Protein AF-A0A1I6J5S8-F1 (afdb_monomer_lite)

Radius of gyration: 32.98 Å; chains: 1; bounding box: 88×48×92 Å

Foldseek 3Di:
DDPQQPQDDDDPPDPVRVVSVVVSVLSCQQRPEAEEAPVCQVVDQQCANGWYAHPVPRWIFHRNRHDTHTDDDDPPPDDDAAEDCDDDPDADAAHWHARPVQRFIWGQHPNDIDTPDGPPPPWDPFAFPDKDQCQDPQPQLADDLVPHDPVSSLVSVVVVQWDSPWDPQQSPFWHWDQPPHPDHRIWIKGKAAAPDFGTTKIKHFDFAQKKKKKKKKAWAQQFDQDFPVCPPQQDGWKWAWFFWWDAPPDDIKTWTKIKHQPVNVVDPGPHGGFGWIWIWTFIDAPPPPPDPGTDTGTLCPPNQQRTGTHPAMKMKMWIWGADDAPFQQIKTWMWIGRPPPPDTDTRDIDGRTHRYNDPPTHRGIIIRMMTTDDPGGRNHTTIMIMGIMGMGPDDGD

Sequence (397 aa):
MTSNHEYETPDEGTVDWHLPLNQNFDSIDTDVEVRDVESNLDAYTPSAGAKFLATDTGVRYLGDGQAWVKAPSQPMDRVVAPSRTTDPSDVSEGQMWYREDTDELRAKVGGEIVALASPQPEGSDVEPIWTMDFDDPAPEASKDFSDRNLSKLRSELEERGWDDRVNYHVDHGMYYTDEHVKSGSHAFAFYFMEDERMGCDLRKSVNRDEAWAQYYLKFEENFDCNDQDHADWDTSGGKIPGWMGQEVVSRPWRALGTFHNPGRYGYENSLHPGDPVQLCYYVYHAGQGGDSYGSTDPWDMNGNAGKVETGKWYELTYHAKVNDAGENNGVLEAWVDPLDGSGPTKAYERDNWRLRKSNGGNIGAWRHNSFFGGGWYSPQDQSLFVDNLRLYAENPL

pLDDT: mean 87.9, std 11.88, range [46.34, 98.69]

Structure (mmCIF, N/CA/C/O backbone):
data_AF-A0A1I6J5S8-F1
#
_entry.id   AF-A0A1I6J5S8-F1
#
loop_
_atom_site.group_PDB
_atom_site.id
_atom_site.type_symbol
_atom_site.label_atom_id
_atom_site.label_alt_id
_atom_site.label_comp_id
_atom_site.label_asym_id
_atom_site.label_entity_id
_atom_site.label_seq_id
_atom_site.pdbx_PDB_ins_code
_atom_site.Cartn_x
_atom_site.Cartn_y
_atom_site.Cartn_z
_atom_site.occupancy
_atom_site.B_iso_or_equiv
_atom_site.auth_seq_id
_atom_site.auth_comp_id
_atom_site.auth_asym_id
_atom_site.auth_atom_id
_atom_site.pdbx_PDB_model_num
ATOM 1 N N . MET A 1 1 ? -40.135 4.621 55.238 1.00 56.84 1 MET A N 1
ATOM 2 C CA . MET A 1 1 ? -40.646 4.308 53.890 1.00 56.84 1 MET A CA 1
ATOM 3 C C . MET A 1 1 ? -39.481 3.956 52.991 1.00 56.84 1 MET A C 1
ATOM 5 O O . MET A 1 1 ? -38.425 4.563 53.135 1.00 56.84 1 MET A O 1
ATOM 9 N N . THR A 1 2 ? -39.641 2.967 52.117 1.00 50.81 2 THR A N 1
ATOM 10 C CA . THR A 1 2 ? -38.649 2.691 51.072 1.00 50.81 2 THR A CA 1
ATOM 11 C C . THR A 1 2 ? -38.827 3.718 49.960 1.00 50.81 2 THR A C 1
ATOM 13 O O . THR A 1 2 ? -39.945 3.917 49.497 1.00 50.81 2 THR A O 1
ATOM 16 N N . SER A 1 3 ? -37.745 4.352 49.518 1.00 69.75 3 SER A N 1
ATOM 17 C CA . SER A 1 3 ? -37.732 5.416 48.499 1.00 69.75 3 SER A CA 1
ATOM 18 C C . SER A 1 3 ? -38.273 5.018 47.123 1.00 69.75 3 SER A C 1
ATOM 20 O O . SER A 1 3 ? -38.404 5.874 46.261 1.00 69.75 3 SER A O 1
ATOM 22 N N . ASN A 1 4 ? -38.528 3.731 46.891 1.00 64.19 4 ASN A N 1
ATOM 23 C CA . ASN A 1 4 ? -38.633 3.193 45.539 1.00 64.19 4 ASN A CA 1
ATOM 24 C C . ASN A 1 4 ? -40.066 3.103 44.995 1.00 64.19 4 ASN A C 1
ATOM 26 O O . ASN A 1 4 ? -40.209 3.047 43.780 1.00 64.19 4 ASN A O 1
ATOM 30 N N . HIS A 1 5 ? -41.096 3.066 45.851 1.00 73.69 5 HIS A N 1
ATOM 31 C CA . HIS A 1 5 ? -42.464 2.711 45.422 1.00 73.69 5 HIS A CA 1
ATOM 32 C C . HIS A 1 5 ? -43.587 3.561 46.047 1.00 73.69 5 HIS A C 1
ATOM 34 O O . HIS A 1 5 ? -44.749 3.237 45.875 1.00 73.69 5 HIS A O 1
ATOM 40 N N . GLU A 1 6 ? -43.257 4.626 46.789 1.00 82.31 6 GLU A N 1
ATOM 41 C CA . GLU A 1 6 ? -44.221 5.623 47.317 1.00 82.31 6 GLU A CA 1
ATOM 42 C C . GLU A 1 6 ? -45.491 5.077 48.023 1.00 82.31 6 GLU A C 1
ATOM 44 O O . GLU A 1 6 ? -46.483 5.788 48.138 1.00 82.31 6 GLU A O 1
ATOM 49 N N . TYR A 1 7 ? -45.460 3.848 48.556 1.00 87.31 7 TYR A N 1
ATOM 50 C CA . TYR A 1 7 ? -46.606 3.229 49.235 1.00 87.31 7 TYR A CA 1
ATOM 51 C C . TYR A 1 7 ? -47.113 4.042 50.431 1.00 87.31 7 TYR A C 1
ATOM 53 O O . TYR A 1 7 ? -46.329 4.548 51.238 1.00 87.31 7 TYR A O 1
ATOM 61 N N . GLU A 1 8 ? -48.432 4.097 50.606 1.00 86.81 8 GLU A N 1
ATOM 62 C CA . GLU A 1 8 ? -49.060 4.847 51.689 1.00 86.81 8 GLU A CA 1
ATOM 63 C C . GLU A 1 8 ? -48.881 4.145 53.043 1.00 86.81 8 GLU A C 1
ATOM 65 O O . GLU A 1 8 ? -49.058 2.936 53.177 1.00 86.81 8 GLU A O 1
ATOM 70 N N . THR A 1 9 ? -48.549 4.896 54.092 1.00 88.19 9 THR A N 1
ATOM 71 C CA . THR A 1 9 ? -48.498 4.372 55.466 1.00 88.19 9 THR A CA 1
ATOM 72 C C . THR A 1 9 ? -49.534 5.115 56.306 1.00 88.19 9 THR A C 1
ATOM 74 O O . THR A 1 9 ? -49.360 6.315 56.509 1.00 88.19 9 THR A O 1
ATOM 77 N N . PRO A 1 10 ? -50.603 4.454 56.789 1.00 88.56 10 PRO A N 1
ATOM 78 C CA . PRO A 1 10 ? -51.625 5.120 57.595 1.00 88.56 10 PRO A CA 1
ATOM 79 C C . PRO A 1 10 ? -51.060 5.659 58.911 1.00 88.56 10 PRO A C 1
ATOM 81 O O . PRO A 1 10 ? -50.289 4.968 59.581 1.00 88.56 10 PRO A O 1
ATOM 84 N N . ASP A 1 11 ? -51.506 6.848 59.320 1.00 89.69 11 ASP A N 1
ATOM 85 C CA . ASP A 1 11 ? -51.180 7.405 60.634 1.00 89.69 11 ASP A CA 1
ATOM 86 C C . ASP A 1 11 ? -51.846 6.598 61.760 1.00 89.69 11 ASP A C 1
ATOM 88 O O . ASP A 1 11 ? -52.947 6.048 61.610 1.00 89.69 11 ASP A O 1
ATOM 92 N N . GLU A 1 12 ? -51.194 6.554 62.923 1.00 89.50 12 GLU A N 1
ATOM 93 C CA . GLU A 1 12 ? -51.726 5.891 64.113 1.00 89.50 12 GLU A CA 1
ATOM 94 C C . GLU A 1 12 ? -53.105 6.463 64.495 1.00 89.50 12 GLU A C 1
ATOM 96 O O . GLU A 1 12 ? -53.291 7.672 64.620 1.00 89.50 12 GLU A O 1
ATOM 101 N N . GLY A 1 13 ? -54.090 5.578 64.682 1.00 91.50 13 GLY A N 1
ATOM 102 C CA . GLY A 1 13 ? -55.473 5.955 64.995 1.00 91.50 13 GLY A CA 1
ATOM 103 C C . GLY A 1 13 ? -56.395 6.126 63.780 1.00 91.50 13 GLY A C 1
ATOM 104 O O . GLY A 1 13 ? -57.587 6.372 63.969 1.00 91.50 13 GLY A O 1
ATOM 105 N N . THR A 1 14 ? -55.896 5.947 62.551 1.00 92.38 14 THR A N 1
ATOM 106 C CA . THR A 1 14 ? -56.733 5.929 61.338 1.00 92.38 14 THR A CA 1
ATOM 107 C C . THR A 1 14 ? -57.736 4.772 61.387 1.00 92.38 14 THR A C 1
ATOM 109 O O . THR A 1 14 ? -57.353 3.607 61.480 1.00 92.38 14 THR A O 1
ATOM 112 N N . VAL A 1 15 ? -59.035 5.076 61.313 1.00 92.38 15 VAL A N 1
ATOM 113 C CA . VAL A 1 15 ? -60.114 4.074 61.448 1.00 92.38 15 VAL A CA 1
ATOM 114 C C . VAL A 1 15 ? -60.288 3.255 60.162 1.00 92.38 15 VAL A C 1
ATOM 116 O O . VAL A 1 15 ? -60.491 2.044 60.220 1.00 92.38 15 VAL A O 1
ATOM 119 N N . ASP A 1 16 ? -60.098 3.895 59.005 1.00 92.62 16 ASP A N 1
ATOM 120 C CA . ASP A 1 16 ? -60.206 3.285 57.673 1.00 92.62 16 ASP A CA 1
ATOM 121 C C . ASP A 1 16 ? -58.839 2.887 57.090 1.00 92.62 16 ASP A C 1
ATOM 123 O O . ASP A 1 16 ? -58.621 2.934 55.883 1.00 92.62 16 ASP A O 1
ATOM 127 N N . TRP A 1 17 ? -57.902 2.467 57.947 1.00 90.94 17 TRP A N 1
ATOM 128 C CA . TRP A 1 17 ? -56.525 2.093 57.575 1.00 90.94 17 TRP A CA 1
ATOM 129 C C . TRP A 1 17 ? -56.440 1.018 56.478 1.00 90.94 17 TRP A C 1
ATOM 131 O O . TRP A 1 17 ? -55.423 0.897 55.800 1.00 90.94 17 TRP A O 1
ATOM 141 N N . HIS A 1 18 ? -57.503 0.231 56.306 1.00 89.81 18 HIS A N 1
ATOM 142 C CA . HIS A 1 18 ? -57.583 -0.832 55.313 1.00 89.81 18 HIS A CA 1
ATOM 143 C C . HIS A 1 18 ? -57.650 -0.304 53.872 1.00 89.81 18 HIS A C 1
ATOM 145 O O . HIS A 1 18 ? -57.214 -1.004 52.968 1.00 89.81 18 HIS A O 1
ATOM 151 N N . LEU A 1 19 ? -58.154 0.913 53.635 1.00 90.44 19 LEU A N 1
ATOM 152 C CA . LEU A 1 19 ? -58.249 1.492 52.289 1.00 90.44 19 LEU A CA 1
ATOM 153 C C . LEU A 1 19 ? -56.870 1.751 51.648 1.00 90.44 19 LEU A C 1
ATOM 155 O O . LEU A 1 19 ? -56.597 1.146 50.612 1.00 90.44 19 LEU A O 1
ATOM 159 N N . PRO A 1 20 ? -55.981 2.567 52.248 1.00 89.00 20 PRO A N 1
ATOM 160 C CA . PRO A 1 20 ? -54.638 2.802 51.705 1.00 89.00 20 PRO A CA 1
ATOM 161 C C . PRO A 1 20 ? -53.779 1.531 51.690 1.00 89.00 20 PRO A C 1
ATOM 163 O O . PRO A 1 20 ? -52.954 1.337 50.803 1.00 89.00 20 PRO A O 1
ATOM 166 N N . LEU A 1 21 ? -54.003 0.610 52.634 1.00 89.25 21 LEU A N 1
ATOM 167 C CA . LEU A 1 21 ? -53.287 -0.661 52.647 1.00 89.25 21 LEU A CA 1
ATOM 168 C C . LEU A 1 21 ? -53.696 -1.565 51.473 1.00 89.25 21 LEU A C 1
ATOM 170 O O . LEU A 1 21 ? -52.830 -2.157 50.836 1.00 89.25 21 LEU A O 1
ATOM 174 N N . ASN A 1 22 ? -54.992 -1.649 51.162 1.00 89.75 22 ASN A N 1
ATOM 175 C CA . ASN A 1 22 ? -55.473 -2.398 50.001 1.00 89.75 22 ASN A CA 1
ATOM 176 C C . ASN A 1 22 ? -54.959 -1.786 48.691 1.00 89.75 22 ASN A C 1
ATOM 178 O O . ASN A 1 22 ? -54.526 -2.525 47.817 1.00 89.75 22 ASN A O 1
ATOM 182 N N . GLN A 1 23 ? -54.914 -0.454 48.595 1.00 88.56 23 GLN A N 1
ATOM 183 C CA . GLN A 1 23 ? -54.332 0.233 47.437 1.00 88.56 23 GLN A CA 1
ATOM 184 C C . GLN A 1 23 ? -52.846 -0.091 47.260 1.00 88.56 23 GLN A C 1
ATOM 186 O O . GLN A 1 23 ? -52.411 -0.333 46.141 1.00 88.56 23 GLN A O 1
ATOM 191 N N . ASN A 1 24 ? -52.070 -0.169 48.346 1.00 90.56 24 ASN A N 1
ATOM 192 C CA . ASN A 1 24 ? -50.679 -0.614 48.253 1.00 90.56 24 ASN A CA 1
ATOM 193 C C . ASN A 1 24 ? -50.563 -2.046 47.729 1.00 90.56 24 ASN A C 1
ATOM 195 O O . ASN A 1 24 ? -49.666 -2.318 46.940 1.00 90.56 24 ASN A O 1
ATOM 199 N N . PHE A 1 25 ? -51.432 -2.961 48.170 1.00 88.25 25 PHE A N 1
ATOM 200 C CA . PHE A 1 25 ? -51.415 -4.338 47.671 1.00 88.25 25 PHE A CA 1
ATOM 201 C C . PHE A 1 25 ? -51.734 -4.403 46.175 1.00 88.25 25 PHE A C 1
ATOM 203 O O . PHE A 1 25 ? -51.027 -5.100 45.453 1.00 88.25 25 PHE A O 1
ATOM 210 N N . ASP A 1 26 ? -52.707 -3.619 45.707 1.00 85.69 26 ASP A N 1
ATOM 211 C CA . ASP A 1 26 ? -53.023 -3.514 44.279 1.00 85.69 26 ASP A CA 1
ATOM 212 C C . ASP A 1 26 ? -51.839 -2.938 43.476 1.00 85.69 26 ASP A C 1
ATOM 214 O O . ASP A 1 26 ? -51.522 -3.433 42.396 1.00 85.69 26 ASP A O 1
ATOM 218 N N . SER A 1 27 ? -51.141 -1.927 44.009 1.00 88.81 27 SER A N 1
ATOM 219 C CA . SER A 1 27 ? -49.952 -1.348 43.364 1.00 88.81 27 SER A CA 1
ATOM 220 C C . SER A 1 27 ? -48.756 -2.305 43.355 1.00 88.81 27 SER A C 1
ATOM 222 O O . SER A 1 27 ? -48.010 -2.349 42.378 1.00 88.81 27 SER A O 1
ATOM 224 N N . ILE A 1 28 ? -48.567 -3.112 44.407 1.00 89.69 28 ILE A N 1
ATOM 225 C CA . ILE A 1 28 ? -47.469 -4.091 44.491 1.00 89.69 28 ILE A CA 1
ATOM 226 C C . ILE A 1 28 ? -47.536 -5.099 43.338 1.00 89.69 28 ILE A C 1
ATOM 228 O O . ILE A 1 28 ? -46.490 -5.426 42.775 1.00 89.69 28 ILE A O 1
ATOM 232 N N . ASP A 1 29 ? -48.737 -5.543 42.957 1.00 89.00 29 ASP A N 1
ATOM 233 C CA . ASP A 1 29 ? -48.946 -6.487 41.851 1.00 89.00 29 ASP A CA 1
ATOM 234 C C . ASP A 1 29 ? -48.412 -5.962 40.502 1.00 89.00 29 ASP A C 1
ATOM 236 O O . ASP A 1 29 ? -48.030 -6.753 39.635 1.00 89.00 29 ASP A O 1
ATOM 240 N N . THR A 1 30 ? -48.358 -4.639 40.307 1.00 89.94 30 THR A N 1
ATOM 241 C CA . THR A 1 30 ? -47.850 -4.012 39.072 1.00 89.94 30 THR A CA 1
ATOM 242 C C . THR A 1 30 ? -46.433 -3.459 39.200 1.00 89.94 30 THR A C 1
ATOM 244 O O . THR A 1 30 ? -45.677 -3.436 38.220 1.00 89.94 30 THR A O 1
ATOM 247 N N . ASP A 1 31 ? -46.062 -3.008 40.397 1.00 90.88 31 ASP A N 1
ATOM 248 C CA . ASP A 1 31 ? -44.798 -2.320 40.657 1.00 90.88 31 ASP A CA 1
ATOM 249 C C . ASP A 1 31 ? -43.648 -3.294 40.907 1.00 90.88 31 ASP A C 1
ATOM 251 O O . ASP A 1 31 ? -42.490 -2.989 40.596 1.00 90.88 31 ASP A O 1
ATOM 255 N N . VAL A 1 32 ? -43.957 -4.476 41.444 1.00 91.75 32 VAL A N 1
ATOM 256 C CA . VAL A 1 32 ? -42.971 -5.507 41.756 1.00 91.75 32 VAL A CA 1
ATOM 257 C C . VAL A 1 32 ? -43.038 -6.609 40.707 1.00 91.75 32 VAL A C 1
ATOM 259 O O . VAL A 1 32 ? -43.986 -7.380 40.625 1.00 91.75 32 VAL A O 1
ATOM 262 N N . GLU A 1 33 ? -41.984 -6.698 39.899 1.00 94.62 33 GLU A N 1
ATOM 263 C CA . GLU A 1 33 ? -41.835 -7.764 38.911 1.00 94.62 33 GLU A CA 1
ATOM 264 C C . GLU A 1 33 ? -41.642 -9.125 39.596 1.00 94.62 33 GLU A C 1
ATOM 266 O O . GLU A 1 33 ? -40.757 -9.297 40.440 1.00 94.62 33 GLU A O 1
ATOM 271 N N . VAL A 1 34 ? -42.427 -10.115 39.171 1.00 96.44 34 VAL A N 1
ATOM 272 C CA . VAL A 1 34 ? -42.213 -11.517 39.526 1.00 96.44 34 VAL A CA 1
ATOM 273 C C . VAL A 1 34 ? -41.013 -12.048 38.746 1.00 96.44 34 VAL A C 1
ATOM 275 O O . VAL A 1 34 ? -40.932 -11.903 37.526 1.00 96.44 34 VAL A O 1
ATOM 278 N N . ARG A 1 35 ? -40.072 -12.685 39.446 1.00 97.31 35 ARG A N 1
ATOM 279 C CA . ARG A 1 35 ? -38.881 -13.306 38.856 1.00 97.31 35 ARG A CA 1
ATOM 280 C C . ARG A 1 35 ? -38.806 -14.762 39.274 1.00 97.31 35 ARG A C 1
ATOM 282 O O . ARG A 1 35 ? -38.568 -15.041 40.446 1.00 97.31 35 ARG A O 1
ATOM 289 N N . ASP A 1 36 ? -38.995 -15.663 38.322 1.00 97.88 36 ASP A N 1
ATOM 290 C CA . ASP A 1 36 ? -38.901 -17.110 38.532 1.00 97.88 36 ASP A CA 1
ATOM 291 C C . ASP A 1 36 ? -38.524 -17.807 37.210 1.00 97.88 36 ASP A C 1
ATOM 293 O O . ASP A 1 36 ? -38.224 -17.139 36.219 1.00 97.88 36 ASP A O 1
ATOM 297 N N . VAL A 1 37 ? -38.472 -19.135 37.178 1.00 94.81 37 VAL A N 1
ATOM 298 C CA . VAL A 1 37 ? -38.323 -19.930 35.948 1.00 94.81 37 VAL A CA 1
ATOM 299 C C . VAL A 1 37 ? -39.632 -19.977 35.155 1.00 94.81 37 VAL A C 1
ATOM 301 O O . VAL A 1 37 ? -40.719 -19.966 35.735 1.00 94.81 37 VAL A O 1
ATOM 304 N N . GLU A 1 38 ? -39.554 -20.061 33.825 1.00 96.44 38 GLU A N 1
ATOM 305 C CA . GLU A 1 38 ? -40.734 -19.983 32.945 1.00 96.44 38 GLU A CA 1
ATOM 306 C C . GLU A 1 38 ? -41.786 -21.071 33.224 1.00 96.44 38 GLU A C 1
ATOM 308 O O . GLU A 1 38 ? -42.985 -20.832 33.095 1.00 96.44 38 GLU A O 1
ATOM 313 N N . SER A 1 39 ? -41.365 -22.257 33.672 1.00 97.19 39 SER A N 1
ATOM 314 C CA . SER A 1 39 ? -42.273 -23.363 34.006 1.00 97.19 39 SER A CA 1
ATOM 315 C C . SER A 1 39 ? -43.198 -23.083 35.197 1.00 97.19 39 SER A C 1
ATOM 317 O O . SER A 1 39 ? -44.200 -23.782 35.352 1.00 97.19 39 SER A O 1
ATOM 319 N N . ASN A 1 40 ? -42.897 -22.067 36.012 1.00 98.00 40 ASN A N 1
ATOM 320 C CA . ASN A 1 40 ? -43.716 -21.650 37.149 1.00 98.00 40 ASN A CA 1
ATOM 321 C C . ASN A 1 40 ? -44.694 -20.517 36.805 1.00 98.00 40 ASN A C 1
ATOM 323 O O . ASN A 1 40 ? -45.389 -20.042 37.699 1.00 98.00 40 ASN A O 1
ATOM 327 N N . LEU A 1 41 ? -44.785 -20.079 35.544 1.00 96.88 41 LEU A N 1
ATOM 328 C CA . LEU A 1 41 ? -45.637 -18.954 35.137 1.00 96.88 41 LEU A CA 1
ATOM 329 C C . LEU A 1 41 ? -47.097 -19.105 35.615 1.00 96.88 41 LEU A C 1
ATOM 331 O O . LEU A 1 41 ? -47.680 -18.162 36.148 1.00 96.88 41 LEU A O 1
ATOM 335 N N . ASP A 1 42 ? -47.652 -20.317 35.521 1.00 96.62 42 ASP A N 1
ATOM 336 C CA . ASP A 1 42 ? -49.030 -20.630 35.930 1.00 96.62 42 ASP A CA 1
ATOM 337 C C . ASP A 1 42 ? -49.241 -20.650 37.460 1.00 96.62 42 ASP A C 1
ATOM 339 O O . ASP A 1 42 ? -50.375 -20.767 37.929 1.00 96.62 42 ASP A O 1
ATOM 343 N N . ALA A 1 43 ? -48.174 -20.532 38.260 1.00 97.31 43 ALA A N 1
ATOM 344 C CA . ALA A 1 43 ? -48.268 -20.391 39.714 1.00 97.31 43 ALA A CA 1
ATOM 345 C C . ALA A 1 43 ? -48.635 -18.960 40.152 1.00 97.31 43 ALA A C 1
ATOM 347 O O . ALA A 1 43 ? -48.942 -18.743 41.327 1.00 97.31 43 ALA A O 1
ATOM 348 N N . TYR A 1 44 ? -48.616 -17.998 39.225 1.00 96.31 44 TYR A N 1
ATOM 349 C CA . TYR A 1 44 ? -48.868 -16.585 39.488 1.00 96.31 44 TYR A CA 1
ATOM 350 C C . TYR A 1 44 ? -50.116 -16.100 38.751 1.00 96.31 44 TYR A C 1
ATOM 352 O O . TYR A 1 44 ? -50.280 -16.328 37.552 1.00 96.31 44 TYR A O 1
ATOM 360 N N . THR A 1 45 ? -50.989 -15.385 39.461 1.00 95.19 45 THR A N 1
ATOM 361 C CA . THR A 1 45 ? -52.180 -14.765 38.869 1.00 95.19 45 THR A CA 1
ATOM 362 C C . THR A 1 45 ? -51.769 -13.594 37.961 1.00 95.19 45 THR A C 1
ATOM 364 O O . THR A 1 45 ? -51.051 -12.709 38.424 1.00 95.19 45 THR A O 1
ATOM 367 N N . PRO A 1 46 ? -52.225 -13.529 36.696 1.00 96.12 46 PRO A N 1
ATOM 368 C CA . PRO A 1 46 ? -51.862 -12.462 35.764 1.00 96.12 46 PRO A CA 1
ATOM 369 C C . PRO A 1 46 ? -52.692 -11.189 35.998 1.00 96.12 46 PRO A C 1
ATOM 371 O O . PRO A 1 46 ? -53.546 -10.845 35.179 1.00 96.12 46 PRO A O 1
ATOM 374 N N . SER A 1 47 ? -52.463 -10.483 37.108 1.00 94.50 47 SER A N 1
ATOM 375 C CA . SER A 1 47 ? -53.090 -9.176 37.369 1.00 94.50 47 SER A CA 1
ATOM 376 C C . SER A 1 47 ? -52.802 -8.198 36.217 1.00 94.50 47 SER A C 1
ATOM 378 O O . SER A 1 47 ? -51.728 -8.224 35.612 1.00 94.50 47 SER A O 1
ATOM 380 N N . ALA A 1 48 ? -53.765 -7.340 35.870 1.00 94.62 48 ALA A N 1
ATOM 381 C CA . ALA A 1 48 ? -53.603 -6.406 34.757 1.00 94.62 48 ALA A CA 1
ATOM 382 C C . ALA A 1 48 ? -52.445 -5.430 35.033 1.00 94.62 48 ALA A C 1
ATOM 384 O O . ALA A 1 48 ? -52.478 -4.684 36.005 1.00 94.62 48 ALA A O 1
ATOM 385 N N . GLY A 1 49 ? -51.428 -5.432 34.169 1.00 91.62 49 GLY A N 1
ATOM 386 C CA . GLY A 1 49 ? -50.209 -4.634 34.331 1.00 91.62 49 GLY A CA 1
ATOM 387 C C . GLY A 1 49 ? -49.084 -5.321 35.113 1.00 91.62 49 GLY A C 1
ATOM 388 O O . GLY A 1 49 ? -47.982 -4.771 35.163 1.00 91.62 49 GLY A O 1
ATOM 389 N N . ALA A 1 50 ? -49.316 -6.517 35.665 1.00 95.50 50 ALA A N 1
ATOM 390 C CA . ALA A 1 50 ? -48.280 -7.300 36.330 1.00 95.50 50 ALA A CA 1
ATOM 391 C C . ALA A 1 50 ? -47.177 -7.713 35.350 1.00 95.50 50 ALA A C 1
ATOM 393 O O . ALA A 1 50 ? -47.418 -7.912 34.154 1.00 95.50 50 ALA A O 1
ATOM 394 N N . LYS A 1 51 ? -45.955 -7.865 35.864 1.00 96.19 51 LYS A N 1
ATOM 395 C CA . LYS A 1 51 ? -44.775 -8.238 35.076 1.00 96.19 51 LYS A CA 1
ATOM 396 C C . LYS A 1 51 ? -44.192 -9.538 35.598 1.00 96.19 51 LYS A C 1
ATOM 398 O O . LYS A 1 51 ? -43.998 -9.684 36.802 1.00 96.19 51 LYS A O 1
ATOM 403 N N . PHE A 1 52 ? -43.856 -10.434 34.680 1.00 96.81 52 PHE A N 1
ATOM 404 C CA . PHE A 1 52 ? -43.106 -11.647 34.979 1.00 96.81 52 PHE A CA 1
ATOM 405 C C . PHE A 1 52 ? -41.878 -11.727 34.073 1.00 96.81 52 PHE A C 1
ATOM 407 O O . PHE A 1 52 ? -41.992 -11.617 32.848 1.00 96.81 52 PHE A O 1
ATOM 414 N N . LEU A 1 53 ? -40.707 -11.932 34.670 1.00 95.19 53 LEU A N 1
ATOM 415 C CA . LEU A 1 53 ? -39.451 -12.195 33.976 1.00 95.19 53 LEU A CA 1
ATOM 416 C C . LEU A 1 53 ? -39.039 -13.649 34.219 1.00 95.19 53 LEU A C 1
ATOM 418 O O . LEU A 1 53 ? -38.671 -14.012 35.337 1.00 95.19 53 LEU A O 1
ATOM 422 N N . ALA A 1 54 ? -39.048 -14.447 33.150 1.00 94.94 54 ALA A N 1
ATOM 423 C CA . ALA A 1 54 ? -38.473 -15.784 33.151 1.00 94.94 54 ALA A CA 1
ATOM 424 C C . ALA A 1 54 ? -36.944 -15.678 33.252 1.00 94.94 54 ALA A C 1
ATOM 426 O O . ALA A 1 54 ? -36.274 -15.221 32.325 1.00 94.94 54 ALA A O 1
ATOM 427 N N . THR A 1 55 ? -36.386 -16.050 34.400 1.00 88.62 55 THR A N 1
ATOM 428 C CA . THR A 1 55 ? -34.954 -15.889 34.713 1.00 88.62 55 THR A CA 1
ATOM 429 C C . THR A 1 55 ? -34.048 -16.863 33.960 1.00 88.62 55 THR A C 1
ATOM 431 O O . THR A 1 55 ? -32.861 -16.592 33.803 1.00 88.62 55 THR A O 1
ATOM 434 N N . ASP A 1 56 ? -34.605 -17.966 33.467 1.00 85.44 56 ASP A N 1
ATOM 435 C CA . ASP A 1 56 ? -33.932 -18.999 32.682 1.00 85.44 56 ASP A CA 1
ATOM 436 C C . ASP A 1 56 ? -33.927 -18.699 31.176 1.00 85.44 56 ASP A C 1
ATOM 438 O O . ASP A 1 56 ? -32.920 -18.937 30.511 1.00 85.44 56 ASP A O 1
ATOM 442 N N . THR A 1 57 ? -35.020 -18.151 30.633 1.00 85.00 57 THR A N 1
ATOM 443 C CA . THR A 1 57 ? -35.151 -17.890 29.184 1.00 85.00 57 THR A CA 1
ATOM 444 C C . THR A 1 57 ? -35.032 -16.418 28.792 1.00 85.00 57 THR A C 1
ATOM 446 O O . THR A 1 57 ? -34.884 -16.103 27.610 1.00 85.00 57 THR A O 1
ATOM 449 N N . GLY A 1 58 ? -35.108 -15.494 29.753 1.00 86.88 58 GLY A N 1
ATOM 450 C CA . GLY A 1 58 ? -35.135 -14.049 29.510 1.00 86.88 58 GLY A CA 1
ATOM 451 C C . GLY A 1 58 ? -36.448 -13.545 28.898 1.00 86.88 58 GLY A C 1
ATOM 452 O O . GLY A 1 58 ? -36.561 -12.362 28.560 1.00 86.88 58 GLY A O 1
ATOM 453 N N . VAL A 1 59 ? -37.451 -14.416 28.734 1.00 89.31 59 VAL A N 1
ATOM 454 C CA . VAL A 1 59 ? -38.765 -14.036 28.212 1.00 89.31 59 VAL A CA 1
ATOM 455 C C . VAL A 1 59 ? -39.513 -13.203 29.253 1.00 89.31 59 VAL A C 1
ATOM 457 O O . VAL A 1 59 ? -39.521 -13.509 30.442 1.00 89.31 59 VAL A O 1
ATOM 460 N N . ARG A 1 60 ? -40.168 -12.134 28.792 1.00 94.00 60 ARG A N 1
ATOM 461 C CA . ARG A 1 60 ? -41.006 -11.271 29.629 1.00 94.00 60 ARG A CA 1
ATOM 462 C C . ARG A 1 60 ? -42.470 -11.474 29.295 1.00 94.00 60 ARG A C 1
ATOM 464 O O . ARG A 1 60 ? -42.829 -11.583 28.121 1.00 94.00 60 ARG A O 1
ATOM 471 N N . TYR A 1 61 ? -43.299 -11.436 30.322 1.00 95.88 61 TYR A N 1
ATOM 472 C CA . TYR A 1 61 ? -44.744 -11.528 30.222 1.00 95.88 61 TYR A CA 1
ATOM 473 C C . TYR A 1 61 ? -45.398 -10.325 30.902 1.00 95.88 61 TYR A C 1
ATOM 475 O O . TYR A 1 61 ? -44.895 -9.811 31.903 1.00 95.88 61 TYR A O 1
ATOM 483 N N . LEU A 1 62 ? -46.520 -9.885 30.337 1.00 96.38 62 LEU A N 1
ATOM 484 C CA . LEU A 1 62 ? -47.405 -8.876 30.907 1.00 96.38 62 LEU A CA 1
ATOM 485 C C . LEU A 1 62 ? -48.750 -9.526 31.215 1.00 96.38 62 LEU A C 1
ATOM 487 O O . LEU A 1 62 ? -49.335 -10.166 30.341 1.00 96.38 62 LEU A O 1
ATOM 491 N N . GLY A 1 63 ? -49.229 -9.369 32.445 1.00 96.25 63 GLY A N 1
ATOM 492 C CA . GLY A 1 63 ? -50.578 -9.772 32.816 1.00 96.25 63 GLY A CA 1
ATOM 493 C C . GLY A 1 63 ? -51.598 -8.804 32.221 1.00 96.25 63 GLY A C 1
ATOM 494 O O . GLY A 1 63 ? -51.444 -7.586 32.335 1.00 96.25 63 GLY A O 1
ATOM 495 N N . ASP A 1 64 ? -52.641 -9.322 31.579 1.00 95.44 64 ASP A N 1
ATOM 496 C CA . ASP A 1 64 ? -53.759 -8.516 31.063 1.00 95.44 64 ASP A CA 1
ATOM 497 C C . ASP A 1 64 ? -55.015 -8.579 31.957 1.00 95.44 64 ASP A C 1
ATOM 499 O O . ASP A 1 64 ? -56.054 -8.011 31.619 1.00 95.44 64 ASP A O 1
ATOM 503 N N . GLY A 1 65 ? -54.919 -9.244 33.114 1.00 94.88 65 GLY A N 1
ATOM 504 C CA . GLY A 1 65 ? -56.032 -9.536 34.019 1.00 94.88 65 GLY A CA 1
ATOM 505 C C . GLY A 1 65 ? -56.660 -10.917 33.804 1.00 94.88 65 GLY A C 1
ATOM 506 O O . GLY A 1 65 ? -57.442 -11.361 34.645 1.00 94.88 65 GLY A O 1
ATOM 507 N N . GLN A 1 66 ? -56.348 -11.605 32.701 1.00 95.75 66 GLN A N 1
ATOM 508 C CA . GLN A 1 66 ? -56.862 -12.941 32.377 1.00 95.75 66 GLN A CA 1
ATOM 509 C C . GLN A 1 66 ? -55.752 -13.944 32.059 1.00 95.75 66 GLN A C 1
ATOM 511 O O . GLN A 1 66 ? -55.874 -15.117 32.412 1.00 95.75 66 GLN A O 1
ATOM 516 N N . ALA A 1 67 ? -54.682 -13.500 31.404 1.00 96.75 67 ALA A N 1
ATOM 517 C CA . ALA A 1 67 ? -53.580 -14.331 30.955 1.00 96.75 67 ALA A CA 1
ATOM 518 C C . ALA A 1 67 ? -52.236 -13.595 31.036 1.00 96.75 67 ALA A C 1
ATOM 520 O O . ALA A 1 67 ? -52.153 -12.366 30.996 1.00 96.75 67 ALA A O 1
ATOM 521 N N . TRP A 1 68 ? -51.161 -14.380 31.101 1.00 97.50 68 TRP A N 1
ATOM 522 C CA . TRP A 1 68 ? -49.810 -13.896 30.848 1.00 97.50 68 TRP A CA 1
ATOM 523 C C . TRP A 1 68 ? -49.586 -13.792 29.340 1.00 97.50 68 TRP A C 1
ATOM 525 O O . TRP A 1 68 ? -49.510 -14.796 28.631 1.00 97.50 68 TRP A O 1
ATOM 535 N N . VAL A 1 69 ? -49.464 -12.569 28.836 1.00 96.62 69 VAL A N 1
ATOM 536 C CA . VAL A 1 69 ? -49.199 -12.300 27.423 1.00 96.62 69 VAL A CA 1
ATOM 537 C C . VAL A 1 69 ? -47.708 -12.066 27.240 1.00 96.62 69 VAL A C 1
ATOM 539 O O . VAL A 1 69 ? -47.122 -11.185 27.869 1.00 96.62 69 VAL A O 1
ATOM 542 N N . LYS A 1 70 ? -47.075 -12.850 26.364 1.00 95.19 70 LYS A N 1
ATOM 543 C CA . LYS A 1 70 ? -45.654 -12.686 26.043 1.00 95.19 70 LYS A CA 1
ATOM 544 C C . LYS A 1 70 ? -45.412 -11.284 25.489 1.00 95.19 70 LYS A C 1
ATOM 546 O O . LYS A 1 70 ? -45.956 -10.914 24.447 1.00 95.19 70 LYS A O 1
ATOM 551 N N . ALA A 1 71 ? -44.588 -10.509 26.184 1.00 89.44 71 ALA A N 1
ATOM 552 C CA . ALA A 1 71 ? -44.192 -9.190 25.730 1.00 89.44 71 ALA A CA 1
ATOM 553 C C . ALA A 1 71 ? -43.301 -9.327 24.482 1.00 89.44 71 ALA A C 1
ATOM 555 O O . ALA A 1 71 ? -42.510 -10.276 24.396 1.00 89.44 71 ALA A O 1
ATOM 556 N N . PRO A 1 72 ? -43.378 -8.387 23.522 1.00 79.38 72 PRO A N 1
ATOM 557 C CA . PRO A 1 72 ? -42.460 -8.367 22.394 1.00 79.38 72 PRO A CA 1
ATOM 558 C C . PRO A 1 72 ? -41.011 -8.415 22.885 1.00 79.38 72 PRO A C 1
ATOM 560 O O . PRO A 1 72 ? -40.643 -7.727 23.847 1.00 79.38 72 PRO A O 1
ATOM 563 N N . SER A 1 73 ? -40.177 -9.214 22.214 1.00 69.50 73 SER A N 1
ATOM 564 C CA . SER A 1 73 ? -38.730 -9.122 22.387 1.00 69.50 73 SER A CA 1
ATOM 565 C C . SER A 1 73 ? -38.348 -7.675 22.113 1.00 69.50 73 SER A C 1
ATOM 567 O O . SER A 1 73 ? -38.577 -7.192 21.003 1.00 69.50 73 SER A O 1
ATOM 569 N N . GLN A 1 74 ? -37.814 -6.966 23.108 1.00 61.59 74 GLN A N 1
ATOM 570 C CA . GLN A 1 74 ? -37.173 -5.707 22.769 1.00 61.59 74 GLN A CA 1
ATOM 571 C C . GLN A 1 74 ? -35.899 -6.087 22.027 1.00 61.59 74 GLN A C 1
ATOM 573 O O . GLN A 1 74 ? -35.100 -6.835 22.596 1.00 61.59 74 GLN A O 1
ATOM 578 N N . PRO A 1 75 ? -35.744 -5.679 20.756 1.00 51.38 75 PRO A N 1
ATOM 579 C CA . PRO A 1 75 ? -34.474 -5.856 20.088 1.00 51.38 75 PRO A CA 1
ATOM 580 C C . PRO A 1 75 ? -33.458 -5.114 20.945 1.00 51.38 75 PRO A C 1
ATOM 582 O O . PRO A 1 75 ? -33.601 -3.913 21.171 1.00 51.38 75 PRO A O 1
ATOM 585 N N . MET A 1 76 ? -32.486 -5.841 21.489 1.00 52.06 76 MET A N 1
ATOM 586 C CA . MET A 1 76 ? -31.306 -5.165 21.984 1.00 52.06 76 MET A CA 1
ATOM 587 C C . MET A 1 76 ? -30.627 -4.609 20.737 1.00 52.06 76 MET A C 1
ATOM 589 O O . MET A 1 76 ? -30.166 -5.354 19.878 1.00 52.06 76 MET A O 1
ATOM 593 N N . ASP A 1 77 ? -30.627 -3.291 20.620 1.00 55.84 77 ASP A N 1
ATOM 594 C CA . ASP A 1 77 ? -29.845 -2.520 19.656 1.00 55.84 77 ASP A CA 1
ATOM 595 C C . ASP A 1 77 ? -28.334 -2.728 19.847 1.00 55.84 77 ASP A C 1
ATOM 597 O O . ASP A 1 77 ? -27.528 -2.322 19.012 1.00 55.84 77 ASP A O 1
ATOM 601 N N . ARG A 1 78 ? -27.947 -3.412 20.929 1.00 54.22 78 ARG A N 1
ATOM 602 C CA . ARG A 1 78 ? -26.574 -3.762 21.248 1.00 54.22 78 ARG A CA 1
ATOM 603 C C . ARG A 1 78 ? -26.464 -5.178 21.809 1.00 54.22 78 ARG A C 1
ATOM 605 O O . ARG A 1 78 ? -27.124 -5.534 22.781 1.00 54.22 78 ARG A O 1
ATOM 612 N N . VAL A 1 79 ? -25.556 -5.968 21.245 1.00 70.25 79 VAL A N 1
ATOM 613 C CA . VAL A 1 79 ? -25.086 -7.207 21.876 1.00 70.25 79 VAL A CA 1
ATOM 614 C C . VAL A 1 79 ? -24.213 -6.832 23.073 1.00 70.25 79 VAL A C 1
ATOM 616 O O . VAL A 1 79 ? -23.248 -6.082 22.930 1.00 70.25 79 VAL A O 1
ATOM 619 N N . VAL A 1 80 ? -24.551 -7.341 24.258 1.00 78.50 80 VAL A N 1
ATOM 620 C CA . VAL A 1 80 ? -23.750 -7.159 25.474 1.00 78.50 80 VAL A CA 1
ATOM 621 C C . VAL A 1 80 ? -23.082 -8.486 25.807 1.00 78.50 80 VAL A C 1
ATOM 623 O O . VAL A 1 80 ? -23.756 -9.445 26.177 1.00 78.50 80 VAL A O 1
ATOM 626 N N . ALA A 1 81 ? -21.759 -8.532 25.675 1.00 89.06 81 ALA A N 1
ATOM 627 C CA . ALA A 1 81 ? -20.941 -9.652 26.115 1.00 89.06 81 ALA A CA 1
ATOM 628 C C . ALA A 1 81 ? -20.277 -9.285 27.457 1.00 89.06 81 ALA A C 1
ATOM 630 O O . ALA A 1 81 ? -19.623 -8.244 27.532 1.00 89.06 81 ALA A O 1
ATOM 631 N N . PRO A 1 82 ? -20.449 -10.073 28.533 1.00 91.88 82 PRO A N 1
ATOM 632 C CA . PRO A 1 82 ? -19.761 -9.832 29.796 1.00 91.88 82 PRO A CA 1
ATOM 633 C C . PRO A 1 82 ? -18.246 -9.975 29.630 1.00 91.88 82 PRO A C 1
ATOM 635 O O . PRO A 1 82 ? -17.783 -10.941 29.025 1.00 91.88 82 PRO A O 1
ATOM 638 N N . SER A 1 83 ? -17.485 -9.055 30.215 1.00 92.19 83 SER A N 1
ATOM 639 C CA . SER A 1 83 ? -16.023 -9.105 30.211 1.00 92.19 83 SER A CA 1
ATOM 640 C C . SER A 1 83 ? -15.471 -10.083 31.257 1.00 92.19 83 SER A C 1
ATOM 642 O O . SER A 1 83 ? -16.021 -10.217 32.356 1.00 92.19 83 SER A O 1
ATOM 644 N N . ARG A 1 84 ? -14.401 -10.806 30.913 1.00 93.56 84 ARG A N 1
ATOM 645 C CA . ARG A 1 84 ? -13.740 -11.846 31.719 1.00 93.56 84 ARG A CA 1
ATOM 646 C C . ARG A 1 84 ? -12.244 -11.872 31.407 1.00 93.56 84 ARG A C 1
ATOM 648 O O . ARG A 1 84 ? -11.852 -11.554 30.300 1.00 93.56 84 ARG A O 1
ATOM 655 N N . THR A 1 85 ? -11.422 -12.370 32.325 1.00 94.69 85 THR A N 1
ATOM 656 C CA . THR A 1 85 ? -9.980 -12.610 32.090 1.00 94.69 85 THR A CA 1
ATOM 657 C C . THR A 1 85 ? -9.631 -14.085 31.867 1.00 94.69 85 THR A C 1
ATOM 659 O O . THR A 1 85 ? -8.470 -14.440 31.724 1.00 94.69 85 THR A O 1
ATOM 662 N N . THR A 1 86 ? -10.619 -14.981 31.906 1.00 95.56 86 THR A N 1
ATOM 663 C CA . THR A 1 86 ? -10.475 -16.417 31.614 1.00 95.56 86 THR A CA 1
ATOM 664 C C . THR A 1 86 ? -11.784 -16.945 31.036 1.00 95.56 86 THR A C 1
ATOM 666 O O . THR A 1 86 ? -12.840 -16.331 31.223 1.00 95.56 86 THR A O 1
ATOM 669 N N . ASP A 1 87 ? -11.734 -18.080 30.338 1.00 95.00 87 ASP A N 1
ATOM 670 C CA . ASP A 1 87 ? -12.954 -18.745 29.880 1.00 95.00 87 ASP A CA 1
ATOM 671 C C . ASP A 1 87 ? -13.750 -19.309 31.065 1.00 95.00 87 ASP A C 1
ATOM 673 O O . ASP A 1 87 ? -13.169 -20.005 31.907 1.00 95.00 87 ASP A O 1
ATOM 677 N N . PRO A 1 88 ? -15.072 -19.060 31.144 1.00 92.62 88 PRO A N 1
ATOM 678 C CA . PRO A 1 88 ? -15.903 -19.656 32.179 1.00 92.62 88 PRO A CA 1
ATOM 679 C C . PRO A 1 88 ? -15.922 -21.180 32.037 1.00 92.62 88 PRO A C 1
ATOM 681 O O . PRO A 1 88 ? -16.119 -21.720 30.946 1.00 92.62 88 PRO A O 1
ATOM 684 N N . SER A 1 89 ? -15.757 -21.888 33.151 1.00 91.81 89 SER A N 1
ATOM 685 C CA . SER A 1 89 ? -15.821 -23.352 33.179 1.00 91.81 89 SER A CA 1
ATOM 686 C C . SER A 1 89 ? -17.249 -23.899 33.048 1.00 91.81 89 SER A C 1
ATOM 688 O O . SER A 1 89 ? -17.423 -25.090 32.795 1.00 91.81 89 SER A O 1
ATOM 690 N N . ASP A 1 90 ? -18.260 -23.044 33.206 1.00 90.75 90 ASP A N 1
ATOM 691 C CA . ASP A 1 90 ? -19.690 -23.355 33.280 1.00 90.75 90 ASP A CA 1
ATOM 692 C C . ASP A 1 90 ? -20.522 -22.671 32.177 1.00 90.75 90 ASP A C 1
ATOM 694 O O . ASP A 1 90 ? -21.709 -22.396 32.349 1.00 90.75 90 ASP A O 1
ATOM 698 N N . VAL A 1 91 ? -19.912 -22.409 31.019 1.00 92.25 91 VAL A N 1
ATOM 699 C CA . VAL A 1 91 ? -20.584 -21.734 29.903 1.00 92.25 91 VAL A CA 1
ATOM 700 C C . VAL A 1 91 ? -21.544 -22.655 29.137 1.00 92.25 91 VAL A C 1
ATOM 702 O O . VAL A 1 91 ? -21.191 -23.765 28.725 1.00 92.25 91 VAL A O 1
ATOM 705 N N . SER A 1 92 ? -22.769 -22.178 28.922 1.00 93.62 92 SER A N 1
ATOM 706 C CA . SER A 1 92 ? -23.802 -22.861 28.135 1.00 93.62 92 SER A CA 1
ATOM 707 C C . SER A 1 92 ? -23.688 -22.536 26.647 1.00 93.62 92 SER A C 1
ATOM 709 O O . SER A 1 92 ? -23.230 -21.459 26.268 1.00 93.62 92 SER A O 1
ATOM 711 N N . GLU A 1 93 ? -24.137 -23.462 25.801 1.00 94.25 93 GLU A N 1
ATOM 712 C CA . GLU A 1 93 ? -24.223 -23.281 24.347 1.00 94.25 93 GLU A CA 1
ATOM 713 C C . GLU A 1 93 ? -24.930 -21.958 23.982 1.00 94.25 93 GLU A C 1
ATOM 715 O O . GLU A 1 93 ? -25.985 -21.637 24.529 1.00 94.25 93 GLU A O 1
ATOM 720 N N . GLY A 1 94 ? -24.337 -21.181 23.072 1.00 89.31 94 GLY A N 1
ATOM 721 C CA . GLY A 1 94 ? -24.834 -19.881 22.612 1.00 89.31 94 GLY A CA 1
ATOM 722 C C . GLY A 1 94 ? -24.450 -18.677 23.480 1.00 89.31 94 GLY A C 1
ATOM 723 O O . GLY A 1 94 ? -24.688 -17.541 23.069 1.00 89.31 94 GLY A O 1
ATOM 724 N N . GLN A 1 95 ? -23.843 -18.874 24.656 1.00 92.75 95 GLN A N 1
ATOM 725 C CA . GLN A 1 95 ? -23.350 -17.750 25.458 1.00 92.75 95 GLN A CA 1
ATOM 726 C C . GLN A 1 95 ? -22.102 -17.127 24.830 1.00 92.75 95 GLN A C 1
ATOM 728 O O . GLN A 1 95 ? -21.232 -17.839 24.330 1.00 92.75 95 GLN A O 1
ATOM 733 N N . MET A 1 96 ? -22.014 -15.797 24.913 1.00 94.56 96 MET A N 1
ATOM 734 C CA . MET A 1 96 ? -20.876 -14.992 24.465 1.00 94.56 96 MET A CA 1
ATOM 735 C C . MET A 1 96 ? -20.257 -14.247 25.648 1.00 94.56 96 MET A C 1
ATOM 737 O O . MET A 1 96 ? -20.970 -13.874 26.579 1.00 94.56 96 MET A O 1
ATOM 741 N N . TRP A 1 97 ? -18.949 -14.016 25.614 1.00 95.75 97 TRP A N 1
ATOM 742 C CA . TRP A 1 97 ? -18.217 -13.197 26.583 1.00 95.75 97 TRP A CA 1
ATOM 743 C C . TRP A 1 97 ? -17.013 -12.551 25.907 1.00 95.75 97 TRP A C 1
ATOM 745 O O . TRP A 1 97 ? -16.522 -13.038 24.892 1.00 95.75 97 TRP A O 1
ATOM 755 N N . TYR A 1 98 ? -16.543 -11.448 26.470 1.00 94.12 98 TYR A N 1
ATOM 756 C CA . TYR A 1 98 ? -15.335 -10.773 26.021 1.00 94.12 98 TYR A CA 1
ATOM 757 C C . TYR A 1 98 ? -14.169 -11.148 26.945 1.00 94.12 98 TYR A C 1
ATOM 759 O O . TYR A 1 98 ? -14.309 -11.096 28.167 1.00 94.12 98 TYR A O 1
ATOM 767 N N . ARG A 1 99 ? -13.041 -11.581 26.383 1.00 95.56 99 ARG A N 1
ATOM 768 C CA . ARG A 1 99 ? -11.802 -11.922 27.086 1.00 95.56 99 ARG A CA 1
ATOM 769 C C . ARG A 1 99 ? -10.897 -10.702 27.123 1.00 95.56 99 ARG A C 1
ATOM 771 O O . ARG A 1 99 ? -10.228 -10.422 26.145 1.00 95.56 99 ARG A O 1
ATOM 778 N N . GLU A 1 100 ? -10.861 -9.995 28.243 1.00 89.62 100 GLU A N 1
ATOM 779 C CA . GLU A 1 100 ? -10.055 -8.780 28.429 1.00 89.62 100 GLU A CA 1
ATOM 780 C C . GLU A 1 100 ? -8.550 -9.051 28.340 1.00 89.62 100 GLU A C 1
ATOM 782 O O . GLU A 1 100 ? -7.783 -8.181 27.950 1.00 89.62 100 GLU A O 1
ATOM 787 N N . ASP A 1 101 ? -8.114 -10.248 28.731 1.00 85.31 101 ASP A N 1
ATOM 788 C CA . ASP A 1 101 ? -6.703 -10.634 28.761 1.00 85.31 101 ASP A CA 1
ATOM 789 C C . ASP A 1 101 ? -6.142 -10.983 27.377 1.00 85.31 101 ASP A C 1
ATOM 791 O O . ASP A 1 101 ? -4.931 -10.916 27.180 1.00 85.31 101 ASP A O 1
ATOM 795 N N . THR A 1 102 ? -7.009 -11.350 26.433 1.00 82.00 102 THR A N 1
ATOM 796 C CA . THR A 1 102 ? -6.639 -11.669 25.044 1.00 82.00 102 THR A CA 1
ATOM 797 C C . THR A 1 102 ? -7.319 -10.762 24.018 1.00 82.00 102 THR A C 1
ATOM 799 O O . THR A 1 102 ? -7.097 -10.937 22.827 1.00 82.00 102 THR A O 1
ATOM 802 N N . ASP A 1 103 ? -8.151 -9.825 24.477 1.00 84.19 103 ASP A N 1
ATOM 803 C CA . ASP A 1 103 ? -8.987 -8.922 23.678 1.00 84.19 103 ASP A CA 1
ATOM 804 C C . ASP A 1 103 ? -9.880 -9.653 22.642 1.00 84.19 103 ASP A C 1
ATOM 806 O O . ASP A 1 103 ? -10.063 -9.235 21.506 1.00 84.19 103 ASP A O 1
ATOM 810 N N . GLU A 1 104 ? -10.476 -10.786 23.037 1.00 90.81 104 GLU A N 1
ATOM 811 C CA . GLU A 1 104 ? -11.290 -11.622 22.134 1.00 90.81 104 GLU A CA 1
ATOM 812 C C . GLU A 1 104 ? -12.774 -11.640 22.504 1.00 90.81 104 GLU A C 1
ATOM 814 O O . GLU A 1 104 ? -13.139 -11.822 23.664 1.00 90.81 104 GLU A O 1
ATOM 819 N N . LEU A 1 105 ? -13.662 -11.591 21.513 1.00 94.50 105 LEU A N 1
ATOM 820 C CA . LEU A 1 105 ? -15.053 -12.002 21.681 1.00 94.50 105 LEU A CA 1
ATOM 821 C C . LEU A 1 105 ? -15.147 -13.522 21.510 1.00 94.50 105 LEU A C 1
ATOM 823 O O . LEU A 1 105 ? -14.922 -14.036 20.418 1.00 94.50 105 LEU A O 1
ATOM 827 N N . ARG A 1 106 ? -15.517 -14.248 22.565 1.00 95.88 106 ARG A N 1
ATOM 828 C CA . ARG A 1 106 ? -15.671 -15.710 22.557 1.00 95.88 106 ARG A CA 1
ATOM 829 C C . ARG A 1 106 ? -17.125 -16.139 22.692 1.00 95.88 106 ARG A C 1
ATOM 831 O O . ARG A 1 106 ? -17.951 -15.409 23.240 1.00 95.88 106 ARG A O 1
ATOM 838 N N . ALA A 1 107 ? -17.428 -17.343 22.212 1.00 96.19 107 ALA A N 1
ATOM 839 C CA . ALA A 1 107 ? -18.727 -17.982 22.366 1.00 96.19 107 ALA A CA 1
ATOM 840 C C . ALA A 1 107 ? -18.617 -19.501 22.532 1.00 96.19 107 ALA A C 1
ATOM 842 O O . ALA A 1 107 ? -17.651 -20.115 22.085 1.00 96.19 107 ALA A O 1
ATOM 843 N N . LYS A 1 108 ? -19.628 -20.122 23.145 1.00 96.12 108 LYS A N 1
ATOM 844 C CA . LYS A 1 108 ? -19.783 -21.583 23.167 1.00 96.12 108 LYS A CA 1
ATOM 845 C C . LYS A 1 108 ? -20.642 -22.007 21.974 1.00 96.12 108 LYS A C 1
ATOM 847 O O . LYS A 1 108 ? -21.832 -21.704 21.961 1.00 96.12 108 LYS A O 1
ATOM 852 N N . VAL A 1 109 ? -20.049 -22.663 20.981 1.00 93.75 109 VAL A N 1
ATOM 853 C CA . VAL A 1 109 ? -20.730 -23.114 19.757 1.00 93.75 109 VAL A CA 1
ATOM 854 C C . VAL A 1 109 ? -20.321 -24.552 19.442 1.00 93.75 109 VAL A C 1
ATOM 856 O O . VAL A 1 109 ? -19.141 -24.890 19.458 1.00 93.75 109 VAL A O 1
ATOM 859 N N . GLY A 1 110 ? -21.286 -25.423 19.165 1.00 91.50 110 GLY A N 1
ATOM 860 C CA . GLY A 1 110 ? -21.065 -26.842 18.902 1.00 91.50 110 GLY A CA 1
ATOM 861 C C . GLY A 1 110 ? -20.458 -27.602 20.084 1.00 91.50 110 GLY A C 1
ATOM 862 O O . GLY A 1 110 ? -19.779 -28.602 19.871 1.00 91.50 110 GLY A O 1
ATOM 863 N N . GLY A 1 111 ? -20.658 -27.143 21.324 1.00 91.88 111 GLY A N 1
ATOM 864 C CA . GLY A 1 111 ? -20.003 -27.718 22.500 1.00 91.88 111 GLY A CA 1
ATOM 865 C C . GLY A 1 111 ? -18.539 -27.299 22.681 1.00 91.88 111 GLY A C 1
ATOM 866 O O . GLY A 1 111 ? -17.907 -27.719 23.654 1.00 91.88 111 GLY A O 1
ATOM 867 N N . GLU A 1 112 ? -18.004 -26.419 21.839 1.00 93.50 112 GLU A N 1
ATOM 868 C CA . GLU A 1 112 ? -16.633 -25.907 21.911 1.00 93.50 112 GLU A CA 1
ATOM 869 C C . GLU A 1 112 ? -16.618 -24.403 22.180 1.00 93.50 112 GLU A C 1
ATOM 871 O O . GLU A 1 112 ? -17.549 -23.680 21.838 1.00 93.50 112 GLU A O 1
ATOM 876 N N . ILE A 1 113 ? -15.579 -23.934 22.867 1.00 95.25 113 ILE A N 1
ATOM 877 C CA . ILE A 1 113 ? -15.350 -22.499 23.030 1.00 95.25 113 ILE A CA 1
ATOM 878 C C . ILE A 1 113 ? -14.594 -22.022 21.793 1.00 95.25 113 ILE A C 1
ATOM 880 O O . ILE A 1 113 ? -13.505 -22.522 21.520 1.00 95.25 113 ILE A O 1
ATOM 884 N N . VAL A 1 114 ? -15.163 -21.060 21.074 1.00 94.12 114 VAL A N 1
ATOM 885 C CA . VAL A 1 114 ? -14.595 -20.479 19.854 1.00 94.12 114 VAL A CA 1
ATOM 886 C C . VAL A 1 114 ? -14.405 -18.974 20.020 1.00 94.12 114 VAL A C 1
ATOM 888 O O . VAL A 1 114 ? -15.215 -18.313 20.672 1.00 94.12 114 VAL A O 1
ATOM 891 N N . ALA A 1 115 ? -13.348 -18.425 19.423 1.00 91.75 115 ALA A N 1
ATOM 892 C CA . ALA A 1 115 ? -13.213 -16.984 19.236 1.00 91.75 115 ALA A CA 1
ATOM 893 C C . ALA A 1 115 ? -14.021 -16.566 17.997 1.00 91.75 115 ALA A C 1
ATOM 895 O O . ALA A 1 115 ? -13.857 -17.134 16.919 1.00 91.75 115 ALA A O 1
ATOM 896 N N . LEU A 1 116 ? -14.930 -15.609 18.172 1.00 87.75 116 LEU A N 1
ATOM 897 C CA . LEU A 1 116 ? -15.750 -15.011 17.114 1.00 87.75 116 LEU A CA 1
ATOM 898 C C . LEU A 1 116 ? -15.098 -13.755 16.529 1.00 87.75 116 LEU A C 1
ATOM 900 O O . LEU A 1 116 ? -15.307 -13.441 15.362 1.00 87.75 116 LEU A O 1
ATOM 904 N N . ALA A 1 117 ? -14.327 -13.048 17.352 1.00 81.56 117 ALA A N 1
ATOM 905 C CA . ALA A 1 117 ? -13.453 -11.960 16.950 1.00 81.56 117 ALA A CA 1
ATOM 906 C C . ALA A 1 117 ? -12.234 -11.981 17.872 1.00 81.56 117 ALA A C 1
ATOM 908 O O . ALA A 1 117 ? -12.391 -12.077 19.088 1.00 81.56 117 ALA A O 1
ATOM 909 N N . SER A 1 118 ? -11.046 -11.894 17.294 1.00 75.69 118 SER A N 1
ATOM 910 C CA . SER A 1 118 ? -9.794 -11.698 18.021 1.00 75.69 118 SER A CA 1
ATOM 911 C C . SER A 1 118 ? -9.156 -10.416 17.495 1.00 75.69 118 SER A C 1
ATOM 913 O O . SER A 1 118 ? -9.434 -10.053 16.343 1.00 75.69 118 SER A O 1
ATOM 915 N N . PRO A 1 119 ? -8.296 -9.741 18.271 1.00 58.47 119 PRO A N 1
ATOM 916 C CA . PRO A 1 119 ? -7.452 -8.705 17.710 1.00 58.47 119 PRO A CA 1
ATOM 917 C C . PRO A 1 119 ? -6.640 -9.396 16.620 1.00 58.47 119 PRO A C 1
ATOM 919 O O . PRO A 1 119 ? -6.001 -10.424 16.870 1.00 58.47 119 PRO A O 1
ATOM 922 N N . GLN A 1 120 ? -6.696 -8.884 15.391 1.00 48.56 120 GLN A N 1
ATOM 923 C CA . GLN A 1 120 ? -5.572 -9.114 14.493 1.00 48.56 120 GLN A CA 1
ATOM 924 C C . GLN A 1 120 ? -4.351 -8.607 15.270 1.00 48.56 120 GLN A C 1
ATOM 926 O O . GLN A 1 120 ? -4.431 -7.489 15.787 1.00 48.56 120 GLN A O 1
ATOM 931 N N . PRO A 1 121 ? -3.310 -9.428 15.487 1.00 48.22 121 PRO A N 1
ATOM 932 C CA . PRO A 1 121 ? -2.141 -8.966 16.218 1.00 48.22 121 PRO A CA 1
ATOM 933 C C . PRO A 1 121 ? -1.688 -7.644 15.592 1.00 48.22 121 PRO A C 1
ATOM 935 O O . PRO A 1 121 ? -1.561 -7.556 14.374 1.00 48.22 121 PRO A O 1
ATOM 938 N N . GLU A 1 122 ? -1.529 -6.597 16.403 1.00 46.34 122 GLU A N 1
ATOM 939 C CA . GLU A 1 122 ? -0.925 -5.347 15.945 1.00 46.34 122 GLU A CA 1
ATOM 940 C C . GLU A 1 122 ? 0.505 -5.653 15.490 1.00 46.34 122 GLU A C 1
ATOM 942 O O . GLU A 1 122 ? 1.415 -5.670 16.311 1.00 46.34 122 GLU A O 1
ATOM 947 N N . GLY A 1 123 ? 0.684 -5.934 14.197 1.00 51.62 123 GLY A N 1
ATOM 948 C CA . GLY A 1 123 ? 1.959 -6.314 13.601 1.00 51.62 123 GLY A CA 1
ATOM 949 C C . GLY A 1 123 ? 2.464 -7.660 14.118 1.00 51.62 123 GLY A C 1
ATOM 950 O O . GLY A 1 123 ? 2.696 -7.874 15.305 1.00 51.62 123 GLY A O 1
ATOM 951 N N . SER A 1 124 ? 2.703 -8.604 13.220 1.00 53.25 124 SER A N 1
ATOM 952 C CA . SER A 1 124 ? 3.563 -9.724 13.594 1.00 53.25 124 SER A CA 1
ATOM 953 C C . SER A 1 124 ? 4.933 -9.174 14.058 1.00 53.25 124 SER A C 1
ATOM 955 O O . SER A 1 124 ? 5.471 -8.260 13.431 1.00 53.25 124 SER A O 1
ATOM 957 N N . ASP A 1 125 ? 5.539 -9.739 15.111 1.00 69.38 125 ASP A N 1
ATOM 958 C CA . ASP A 1 125 ? 6.936 -9.467 15.534 1.00 69.38 125 ASP A CA 1
ATOM 959 C C . ASP A 1 125 ? 7.975 -9.914 14.467 1.00 69.38 125 ASP A C 1
ATOM 961 O O . ASP A 1 125 ? 9.135 -10.219 14.762 1.00 69.38 125 ASP A O 1
ATOM 965 N N . VAL A 1 126 ? 7.563 -10.047 13.204 1.00 87.94 126 VAL A N 1
ATOM 966 C CA . VAL A 1 126 ? 8.416 -10.460 12.101 1.00 87.94 126 VAL A CA 1
ATOM 967 C C . VAL A 1 126 ? 9.321 -9.292 11.746 1.00 87.94 126 VAL A C 1
ATOM 969 O O . VAL A 1 126 ? 8.905 -8.290 11.170 1.00 87.94 126 VAL A O 1
ATOM 972 N N . GLU A 1 127 ? 10.602 -9.453 12.049 1.00 92.88 127 GLU A N 1
ATOM 973 C CA . GLU A 1 127 ? 11.629 -8.498 11.653 1.00 92.88 127 GLU A CA 1
ATOM 974 C C . GLU A 1 127 ? 11.756 -8.425 10.117 1.00 92.88 127 GLU A C 1
ATOM 976 O O . GLU A 1 127 ? 11.850 -9.465 9.443 1.00 92.88 127 GLU A O 1
ATOM 981 N N . PRO A 1 128 ? 11.803 -7.216 9.527 1.00 96.12 128 PRO A N 1
ATOM 982 C CA . PRO A 1 128 ? 12.038 -7.064 8.102 1.00 96.12 128 PRO A CA 1
ATOM 983 C C . PRO A 1 128 ? 13.434 -7.568 7.726 1.00 96.12 128 PRO A C 1
ATOM 985 O O . PRO A 1 128 ? 14.433 -7.329 8.402 1.00 96.12 128 PRO A O 1
ATOM 988 N N . ILE A 1 129 ? 13.533 -8.229 6.572 1.00 96.62 129 ILE A N 1
ATOM 989 C CA . ILE A 1 129 ? 14.823 -8.628 5.993 1.00 96.62 129 ILE A CA 1
ATOM 990 C C . ILE A 1 129 ? 15.601 -7.430 5.438 1.00 96.62 129 ILE A C 1
ATOM 992 O O . ILE A 1 129 ? 16.805 -7.537 5.199 1.00 96.62 129 ILE A O 1
ATOM 996 N N . TRP A 1 130 ? 14.915 -6.315 5.184 1.00 96.75 130 TRP A N 1
ATOM 997 C CA . TRP A 1 130 ? 15.513 -5.050 4.779 1.00 96.75 130 TRP A CA 1
ATOM 998 C C . TRP A 1 130 ? 14.534 -3.894 4.994 1.00 96.75 130 TRP A C 1
ATOM 1000 O O . TRP A 1 130 ? 13.343 -4.048 4.722 1.00 96.75 130 TRP A O 1
ATOM 1010 N N . THR A 1 131 ? 15.062 -2.740 5.402 1.00 95.56 131 THR A N 1
ATOM 1011 C CA . THR A 1 131 ? 14.296 -1.515 5.663 1.00 95.56 131 THR A CA 1
ATOM 1012 C C . THR A 1 131 ? 14.980 -0.311 5.023 1.00 95.56 131 THR A C 1
ATOM 1014 O O . THR A 1 131 ? 16.209 -0.254 4.957 1.00 95.56 131 THR A O 1
ATOM 1017 N N . MET A 1 132 ? 14.172 0.647 4.578 1.00 94.62 132 MET A N 1
ATOM 1018 C CA . MET A 1 132 ? 14.563 1.981 4.138 1.00 94.62 132 MET A CA 1
ATOM 1019 C C . MET A 1 132 ? 13.554 2.989 4.698 1.00 94.62 132 MET A C 1
ATOM 1021 O O . MET A 1 132 ? 12.413 3.042 4.238 1.00 94.62 132 MET A O 1
ATOM 1025 N N . ASP A 1 133 ? 13.984 3.765 5.690 1.00 91.06 133 ASP A N 1
ATOM 1026 C CA . ASP A 1 133 ? 13.203 4.838 6.325 1.00 91.06 133 ASP A CA 1
ATOM 1027 C C . ASP A 1 133 ? 13.256 6.161 5.547 1.00 91.06 133 ASP A C 1
ATOM 1029 O O . ASP A 1 133 ? 12.402 7.008 5.740 1.00 91.06 133 ASP A O 1
ATOM 1033 N N . PHE A 1 134 ? 14.223 6.307 4.634 1.00 91.75 134 PHE A N 1
ATOM 1034 C CA . PHE A 1 134 ? 14.497 7.518 3.855 1.00 91.75 134 PHE A CA 1
ATOM 1035 C C . PHE A 1 134 ? 14.995 8.728 4.667 1.00 91.75 134 PHE A C 1
ATOM 1037 O O . PHE A 1 134 ? 15.170 9.796 4.083 1.00 91.75 134 PHE A O 1
ATOM 1044 N N . ASP A 1 135 ? 15.349 8.543 5.943 1.00 90.12 135 ASP A N 1
ATOM 1045 C CA . ASP A 1 135 ? 15.806 9.607 6.852 1.00 90.12 135 ASP A CA 1
ATOM 1046 C C . ASP A 1 135 ? 17.227 10.112 6.576 1.00 90.12 135 ASP A C 1
ATOM 1048 O O . ASP A 1 135 ? 17.609 11.202 7.007 1.00 90.12 135 ASP A O 1
ATOM 1052 N N . ASP A 1 136 ? 18.013 9.331 5.838 1.00 90.38 136 ASP A N 1
ATOM 1053 C CA . ASP A 1 136 ? 19.336 9.707 5.346 1.00 90.38 136 ASP A CA 1
ATOM 1054 C C . ASP A 1 136 ? 19.272 9.949 3.826 1.00 90.38 136 ASP A C 1
ATOM 1056 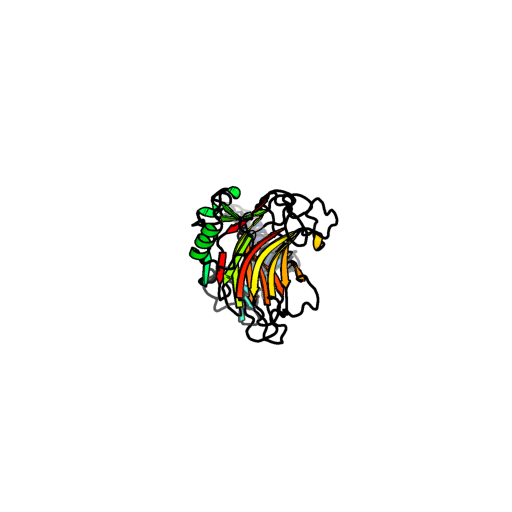O O . ASP A 1 136 ? 19.605 9.048 3.0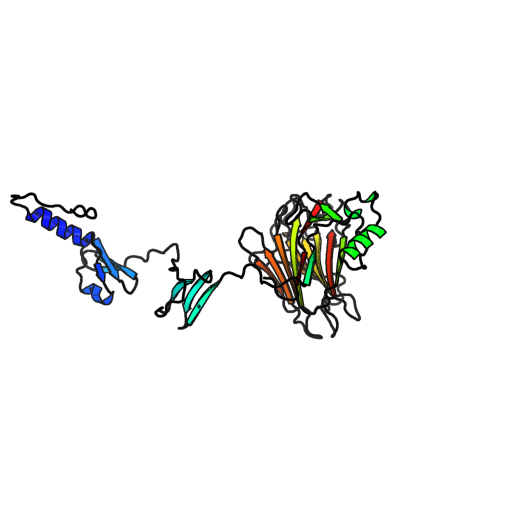42 1.00 90.38 136 ASP A O 1
ATOM 1060 N N . PRO A 1 137 ? 18.813 11.130 3.367 1.00 88.88 137 PRO A N 1
ATOM 1061 C CA . PRO A 1 137 ? 18.692 11.421 1.945 1.00 88.88 137 PRO A CA 1
ATOM 1062 C C . PRO A 1 137 ? 20.060 11.392 1.260 1.00 88.88 137 PRO A C 1
ATOM 1064 O O . PRO A 1 137 ? 21.058 11.882 1.790 1.00 88.88 137 PRO A O 1
ATOM 1067 N N . ALA A 1 138 ? 20.115 10.852 0.040 1.00 88.06 138 ALA A N 1
ATOM 1068 C CA . ALA A 1 138 ? 21.318 10.938 -0.783 1.00 88.06 138 ALA A CA 1
ATOM 1069 C C . ALA A 1 138 ? 21.643 12.423 -1.061 1.00 88.06 138 ALA A C 1
ATOM 1071 O O . ALA A 1 138 ? 20.800 13.109 -1.643 1.00 88.06 138 ALA A O 1
ATOM 1072 N N . PRO A 1 139 ? 22.830 12.944 -0.689 1.00 91.25 139 PRO A N 1
ATOM 1073 C CA . PRO A 1 139 ? 23.147 14.365 -0.846 1.00 91.25 139 PRO A CA 1
ATOM 1074 C C . PRO A 1 139 ? 22.968 14.922 -2.265 1.00 91.25 139 PRO A C 1
ATOM 1076 O O . PRO A 1 139 ? 22.637 16.096 -2.428 1.00 91.25 139 PRO A O 1
ATOM 1079 N N . GLU A 1 140 ? 23.194 14.123 -3.312 1.00 89.56 140 GLU A N 1
ATOM 1080 C CA . GLU A 1 140 ? 22.915 14.549 -4.689 1.00 89.56 140 GLU A CA 1
ATOM 1081 C C . GLU A 1 140 ? 21.417 14.661 -4.993 1.00 89.56 140 GLU A C 1
ATOM 1083 O O . GLU A 1 140 ? 21.041 15.464 -5.841 1.00 89.56 140 GLU A O 1
ATOM 1088 N N . ALA A 1 141 ? 20.551 13.905 -4.315 1.00 85.56 141 ALA A N 1
ATOM 1089 C CA . ALA A 1 141 ? 19.104 13.970 -4.515 1.00 85.56 141 ALA A CA 1
ATOM 1090 C C . ALA A 1 141 ? 18.469 15.235 -3.909 1.00 85.56 141 ALA A C 1
ATOM 1092 O O . ALA A 1 141 ? 17.362 15.597 -4.297 1.00 85.56 141 ALA A O 1
ATOM 1093 N N . SER A 1 142 ? 19.174 15.934 -3.012 1.00 85.75 142 SER A N 1
ATOM 1094 C CA . SER A 1 142 ? 18.751 17.229 -2.454 1.00 85.75 142 SER A CA 1
ATOM 1095 C C . SER A 1 142 ? 19.091 18.429 -3.345 1.00 85.75 142 SER A C 1
ATOM 1097 O O . SER A 1 142 ? 18.744 19.557 -3.007 1.00 85.75 142 SER A O 1
ATOM 1099 N N . LYS A 1 143 ? 19.812 18.225 -4.453 1.00 86.62 143 LYS A N 1
ATOM 1100 C CA . LYS A 1 143 ? 20.127 19.295 -5.406 1.00 86.62 143 LYS A CA 1
ATOM 1101 C C . LYS A 1 143 ? 19.059 19.398 -6.487 1.00 86.62 143 LYS A C 1
ATOM 1103 O O . LYS A 1 143 ? 18.443 18.388 -6.850 1.00 86.62 143 LYS A O 1
ATO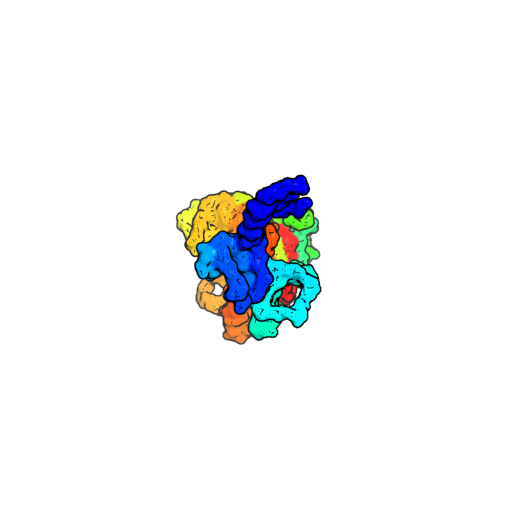M 1108 N N . ASP A 1 144 ? 18.950 20.590 -7.069 1.00 83.94 144 ASP A N 1
ATOM 1109 C CA . ASP A 1 144 ? 18.202 20.821 -8.303 1.00 83.94 144 ASP A CA 1
ATOM 1110 C C . ASP A 1 144 ? 18.649 19.839 -9.386 1.00 83.94 144 ASP A C 1
ATOM 1112 O O . ASP A 1 144 ? 19.838 19.535 -9.519 1.00 83.94 144 ASP A O 1
ATOM 1116 N N . PHE A 1 145 ? 17.695 19.345 -10.176 1.00 80.19 145 PHE A N 1
ATOM 1117 C CA . PHE A 1 145 ? 17.941 18.308 -11.179 1.00 80.19 145 PHE A CA 1
ATOM 1118 C C . PHE A 1 145 ? 19.080 18.662 -12.148 1.00 80.19 145 PHE A C 1
ATOM 1120 O O . PHE A 1 145 ? 19.908 17.806 -12.457 1.00 80.19 145 PHE A O 1
ATOM 1127 N N . SER A 1 146 ? 19.175 19.930 -12.568 1.00 83.56 146 SER A N 1
ATOM 1128 C CA . SER A 1 146 ? 20.235 20.423 -13.461 1.00 83.56 146 SER A CA 1
ATOM 1129 C C . SER A 1 146 ? 21.643 20.337 -12.868 1.00 83.56 146 SER A C 1
ATOM 1131 O O . SER A 1 146 ? 22.622 20.330 -13.615 1.00 83.56 146 SER A O 1
ATOM 1133 N N . ASP A 1 147 ? 21.742 20.257 -11.542 1.00 87.75 147 ASP A N 1
ATOM 1134 C CA . ASP A 1 147 ? 22.985 20.385 -10.784 1.00 87.75 147 ASP A CA 1
ATOM 1135 C C . ASP A 1 147 ? 23.447 19.042 -10.195 1.00 87.75 147 ASP A C 1
ATOM 1137 O O . ASP A 1 147 ? 24.514 18.952 -9.570 1.00 87.75 147 ASP A O 1
ATOM 1141 N N . ARG A 1 148 ? 22.660 17.976 -10.391 1.00 88.56 148 ARG A N 1
ATOM 1142 C CA . ARG A 1 148 ? 22.970 16.638 -9.880 1.00 88.56 148 ARG A CA 1
ATOM 1143 C C . ARG A 1 148 ? 24.130 16.013 -10.636 1.00 88.56 148 ARG A C 1
ATOM 1145 O O . ARG A 1 148 ? 24.149 15.928 -11.864 1.00 88.56 148 ARG A O 1
ATOM 1152 N N . ASN A 1 149 ? 25.071 15.445 -9.891 1.00 89.69 149 ASN A N 1
ATOM 1153 C CA . ASN A 1 149 ? 26.037 14.519 -10.459 1.00 89.69 149 ASN A CA 1
ATOM 1154 C C . ASN A 1 149 ? 25.467 13.096 -10.410 1.00 89.69 149 ASN A C 1
ATOM 1156 O O . ASN A 1 149 ? 25.537 12.427 -9.381 1.00 89.69 149 ASN A O 1
ATOM 1160 N N . LEU A 1 150 ? 24.960 12.606 -11.544 1.00 84.81 150 LEU A N 1
ATOM 1161 C CA . LEU A 1 150 ? 24.300 11.296 -11.630 1.00 84.81 150 LEU A CA 1
ATOM 1162 C C . LEU A 1 150 ? 25.197 10.122 -11.232 1.00 84.81 150 LEU A C 1
ATOM 1164 O O . LEU A 1 150 ? 24.725 9.157 -10.637 1.00 84.81 150 LEU A O 1
ATOM 1168 N N . SER A 1 151 ? 26.495 10.199 -11.540 1.00 87.00 151 SER A N 1
ATOM 1169 C CA . SER A 1 151 ? 27.433 9.150 -11.130 1.00 87.00 151 SER A CA 1
ATOM 1170 C C . SER A 1 151 ? 27.581 9.096 -9.611 1.00 87.00 151 SER A C 1
ATOM 1172 O O . SER A 1 151 ? 27.587 8.010 -9.040 1.00 87.00 151 SER A O 1
ATOM 1174 N N . LYS A 1 152 ? 27.611 10.264 -8.958 1.00 90.81 152 LYS A N 1
ATOM 1175 C CA . LYS A 1 152 ? 27.684 10.368 -7.502 1.00 90.81 152 LYS A CA 1
ATOM 1176 C C . LYS A 1 152 ? 26.365 9.978 -6.836 1.00 90.81 152 LYS A C 1
ATOM 1178 O O . LYS A 1 152 ? 26.404 9.220 -5.877 1.00 90.81 152 LYS A O 1
ATOM 1183 N N . LEU A 1 153 ? 25.222 10.391 -7.392 1.00 88.88 153 LEU A N 1
ATOM 1184 C CA . LEU A 1 153 ? 23.899 9.981 -6.911 1.00 88.88 153 LEU A CA 1
ATOM 1185 C C . LEU A 1 153 ? 23.760 8.455 -6.921 1.00 88.88 153 LEU A C 1
ATOM 1187 O O . LEU A 1 153 ? 23.312 7.868 -5.943 1.00 88.88 153 LEU A O 1
ATOM 1191 N N . ARG A 1 154 ? 24.187 7.798 -8.006 1.00 86.56 154 ARG A N 1
ATOM 1192 C CA . ARG A 1 154 ? 24.159 6.333 -8.093 1.00 86.56 154 ARG A CA 1
ATOM 1193 C C . ARG A 1 154 ? 24.997 5.686 -6.992 1.00 86.56 154 ARG A C 1
ATOM 1195 O O . ARG A 1 154 ? 24.500 4.786 -6.329 1.00 86.56 154 ARG A O 1
ATOM 1202 N N . SER A 1 155 ? 26.223 6.161 -6.770 1.00 89.62 155 SER A N 1
ATOM 1203 C CA . SER A 1 155 ? 27.075 5.647 -5.691 1.00 89.62 155 SER A CA 1
ATOM 1204 C C . SER A 1 155 ? 26.455 5.860 -4.308 1.00 89.62 155 SER A C 1
ATOM 1206 O O . SER A 1 155 ? 26.452 4.939 -3.502 1.00 89.62 155 SER A O 1
ATOM 1208 N N . GLU A 1 156 ? 25.861 7.026 -4.045 1.00 91.62 156 GLU A N 1
ATOM 1209 C CA . GLU A 1 156 ? 25.177 7.309 -2.774 1.00 91.62 156 GLU A CA 1
ATOM 1210 C C . GLU A 1 156 ? 23.954 6.403 -2.543 1.00 91.62 156 GLU A C 1
ATOM 1212 O O . GLU A 1 156 ? 23.677 6.013 -1.406 1.00 91.62 156 GLU A O 1
ATOM 1217 N N . LEU A 1 157 ? 23.224 6.050 -3.606 1.00 90.56 157 LEU A N 1
ATOM 1218 C CA . LEU A 1 157 ? 22.107 5.103 -3.546 1.00 90.56 157 LEU A CA 1
ATOM 1219 C C . LEU A 1 157 ? 22.593 3.657 -3.349 1.00 90.56 157 LEU A C 1
ATOM 1221 O O . LEU A 1 157 ? 21.997 2.912 -2.571 1.00 90.56 157 LEU A O 1
ATOM 1225 N N . GLU A 1 158 ? 23.685 3.261 -4.007 1.00 90.25 158 GLU A N 1
ATOM 1226 C CA . GLU A 1 158 ? 24.322 1.949 -3.818 1.00 90.25 158 GLU A CA 1
ATOM 1227 C C . GLU A 1 158 ? 24.831 1.769 -2.379 1.00 90.25 158 GLU A C 1
ATOM 1229 O O . GLU A 1 158 ? 24.618 0.718 -1.773 1.00 90.25 158 GLU A O 1
ATOM 1234 N N . GLU A 1 159 ? 25.429 2.809 -1.786 1.00 92.06 159 GLU A N 1
ATOM 1235 C CA . GLU A 1 159 ? 25.853 2.825 -0.377 1.00 92.06 159 GLU A CA 1
ATOM 1236 C C . GLU A 1 159 ? 24.677 2.630 0.594 1.00 92.06 159 GLU A C 1
ATOM 1238 O O . GLU A 1 159 ? 24.839 2.017 1.649 1.00 92.06 159 GLU A O 1
ATOM 1243 N N . ARG A 1 160 ? 23.476 3.074 0.205 1.00 91.12 160 ARG A N 1
ATOM 1244 C CA . ARG A 1 160 ? 22.213 2.867 0.937 1.00 91.12 160 ARG A CA 1
ATOM 1245 C C . ARG A 1 160 ? 21.556 1.515 0.631 1.00 91.12 160 ARG A C 1
ATOM 1247 O O . ARG A 1 160 ? 20.466 1.210 1.111 1.00 91.12 160 ARG A O 1
ATOM 1254 N N . GLY A 1 161 ? 22.226 0.664 -0.144 1.00 91.56 161 GLY A N 1
ATOM 1255 C CA . GLY A 1 161 ? 21.836 -0.720 -0.378 1.00 91.56 161 GLY A CA 1
ATOM 1256 C C . GLY A 1 161 ? 20.884 -0.938 -1.550 1.00 91.56 161 GLY A C 1
ATOM 1257 O O . GLY A 1 161 ? 20.333 -2.042 -1.644 1.00 91.56 161 GLY A O 1
ATOM 1258 N N . TRP A 1 162 ? 20.693 0.060 -2.418 1.00 92.06 162 TRP A N 1
ATOM 1259 C CA . TRP A 1 162 ? 20.064 -0.132 -3.725 1.00 92.06 162 TRP A CA 1
ATOM 1260 C C . TRP A 1 162 ? 21.017 -0.856 -4.683 1.00 92.06 162 TRP A C 1
ATOM 1262 O O . TRP A 1 162 ? 22.235 -0.719 -4.601 1.00 92.06 162 TRP A O 1
ATOM 1272 N N . ASP A 1 163 ? 20.466 -1.645 -5.600 1.00 89.19 163 ASP A N 1
ATOM 1273 C CA . ASP A 1 163 ? 21.261 -2.369 -6.585 1.00 89.19 163 ASP A CA 1
ATOM 1274 C C . ASP A 1 163 ? 21.816 -1.411 -7.651 1.00 89.19 163 ASP A C 1
ATOM 1276 O O . ASP A 1 163 ? 21.138 -0.481 -8.094 1.00 89.19 163 ASP A O 1
ATOM 1280 N N . ASP A 1 164 ? 23.002 -1.728 -8.173 1.00 67.75 164 ASP A N 1
ATOM 1281 C CA . ASP A 1 164 ? 23.678 -0.962 -9.224 1.00 67.75 164 ASP A CA 1
ATOM 1282 C C . ASP A 1 164 ? 22.856 -0.835 -10.517 1.00 67.75 164 ASP A C 1
ATOM 1284 O O . ASP A 1 164 ? 23.112 0.042 -11.330 1.00 67.75 164 ASP A O 1
ATOM 1288 N N . ARG A 1 165 ? 21.829 -1.663 -10.739 1.00 66.00 165 ARG A N 1
ATOM 1289 C CA . ARG A 1 165 ? 20.998 -1.704 -11.960 1.00 66.00 165 ARG A CA 1
ATOM 1290 C C . ARG A 1 165 ? 19.921 -0.615 -12.048 1.00 66.00 165 ARG A C 1
ATOM 1292 O O . ARG A 1 165 ? 18.873 -0.838 -12.668 1.00 66.00 165 ARG A O 1
ATOM 1299 N N . VAL A 1 166 ? 20.213 0.562 -11.505 1.00 59.81 166 VAL A N 1
ATOM 1300 C CA . VAL A 1 166 ? 19.451 1.796 -11.714 1.00 59.81 166 VAL A CA 1
ATOM 1301 C C . VAL A 1 166 ? 19.407 2.094 -13.220 1.00 59.81 166 VAL A C 1
ATOM 1303 O O . VAL A 1 166 ? 20.436 2.360 -13.844 1.00 59.81 166 VAL A O 1
ATOM 1306 N N . ASN A 1 167 ? 18.229 1.957 -13.834 1.00 59.88 167 ASN A N 1
ATOM 1307 C CA . ASN A 1 167 ? 18.013 2.306 -15.242 1.00 59.88 167 ASN A CA 1
ATOM 1308 C C . ASN A 1 167 ? 17.417 3.716 -15.358 1.00 59.88 167 ASN A C 1
ATOM 1310 O O . ASN A 1 167 ? 16.793 4.205 -14.423 1.00 59.88 167 ASN A O 1
ATOM 1314 N N . TYR A 1 168 ? 17.670 4.328 -16.518 1.00 48.03 168 TYR A N 1
ATOM 1315 C CA . TYR A 1 168 ? 17.374 5.703 -16.938 1.00 48.03 168 TYR A CA 1
ATOM 1316 C C . TYR A 1 168 ? 16.072 6.323 -16.383 1.00 48.03 168 TYR A C 1
ATOM 1318 O O . TYR A 1 168 ? 15.056 5.635 -16.297 1.00 48.03 168 TYR A O 1
ATOM 1326 N N . HIS A 1 169 ? 16.151 7.637 -16.095 1.00 59.97 169 HIS A N 1
ATOM 1327 C CA . HIS A 1 169 ? 15.139 8.604 -15.604 1.00 59.97 169 HIS A CA 1
ATOM 1328 C C . HIS A 1 169 ? 15.194 9.006 -14.107 1.00 59.97 169 HIS A C 1
ATOM 1330 O O . HIS A 1 169 ? 14.517 9.943 -13.679 1.00 59.97 169 HIS A O 1
ATOM 1336 N N . VAL A 1 170 ? 16.099 8.396 -13.324 1.00 56.62 170 VAL A N 1
ATOM 1337 C CA . VAL A 1 170 ? 16.481 8.810 -11.944 1.00 56.62 170 VAL A CA 1
ATOM 1338 C C . VAL A 1 170 ? 16.798 10.306 -11.807 1.00 56.62 170 VAL A C 1
ATOM 1340 O O . VAL A 1 170 ? 16.691 10.877 -10.726 1.00 56.62 170 VAL A O 1
ATOM 1343 N N . ASP A 1 171 ? 17.245 10.914 -12.897 1.00 59.88 171 ASP A N 1
ATOM 1344 C CA . ASP A 1 171 ? 17.710 12.287 -13.011 1.00 59.88 171 ASP A CA 1
ATOM 1345 C C . ASP A 1 171 ? 16.602 13.334 -12.912 1.00 59.88 171 ASP A C 1
ATOM 1347 O O . ASP A 1 171 ? 16.920 14.452 -12.534 1.00 59.88 171 ASP A O 1
ATOM 1351 N N . HIS A 1 172 ? 15.338 12.987 -13.170 1.00 66.38 172 HIS A N 1
ATOM 1352 C CA . HIS A 1 172 ? 14.221 13.945 -13.110 1.00 66.38 172 HIS A CA 1
ATOM 1353 C C . HIS A 1 172 ? 13.030 13.466 -12.275 1.00 66.38 172 HIS A C 1
ATOM 1355 O O . HIS A 1 172 ? 12.155 14.257 -11.962 1.00 66.38 172 HIS A O 1
ATOM 1361 N N . GLY A 1 173 ? 12.975 12.182 -11.910 1.00 81.75 173 GLY A N 1
ATOM 1362 C CA . GLY A 1 173 ? 11.776 11.590 -11.315 1.00 81.75 173 GLY A CA 1
ATOM 1363 C C . GLY A 1 173 ? 11.798 11.396 -9.801 1.00 81.75 173 GLY A C 1
ATOM 1364 O O . GLY A 1 173 ? 10.935 10.678 -9.305 1.00 81.75 173 GLY A O 1
ATOM 1365 N N . MET A 1 174 ? 12.789 11.922 -9.065 1.00 89.56 174 MET A N 1
ATOM 1366 C CA . MET A 1 174 ? 12.867 11.724 -7.606 1.00 89.56 174 MET A CA 1
ATOM 1367 C C . MET A 1 174 ? 13.456 12.890 -6.817 1.00 89.56 174 MET A C 1
ATOM 1369 O O . MET A 1 174 ? 14.366 13.575 -7.292 1.00 89.56 174 MET A O 1
ATOM 1373 N N . TYR A 1 175 ? 13.029 13.025 -5.566 1.00 90.31 175 TYR A N 1
ATOM 1374 C CA . TYR A 1 175 ? 13.668 13.861 -4.551 1.00 90.31 175 TYR A CA 1
ATOM 1375 C C . TYR A 1 175 ? 13.313 13.363 -3.142 1.00 90.31 175 TYR A C 1
ATOM 1377 O O . TYR A 1 175 ? 12.467 12.485 -2.979 1.00 90.31 175 TYR A O 1
ATOM 1385 N N . TYR A 1 176 ? 13.986 13.911 -2.133 1.00 90.44 176 TYR A N 1
ATOM 1386 C CA . TYR A 1 176 ? 13.641 13.713 -0.724 1.00 90.44 176 TYR A CA 1
ATOM 1387 C C . TYR A 1 176 ? 13.021 14.993 -0.183 1.00 90.44 176 TYR A C 1
ATOM 1389 O O . TYR A 1 176 ? 13.415 16.084 -0.597 1.00 90.44 176 TYR A O 1
ATOM 1397 N N . THR A 1 177 ? 12.073 14.859 0.735 1.00 91.44 177 THR A N 1
ATOM 1398 C CA . THR A 1 177 ? 11.316 15.991 1.270 1.00 91.44 177 THR A CA 1
ATOM 1399 C C . THR A 1 177 ? 11.086 15.832 2.763 1.00 91.44 177 THR A C 1
ATOM 1401 O O . THR A 1 177 ? 10.768 14.740 3.226 1.00 91.44 177 THR A O 1
ATOM 1404 N N . ASP A 1 178 ? 11.259 16.917 3.511 1.00 91.50 178 ASP A N 1
ATOM 1405 C CA . ASP A 1 178 ? 10.842 17.059 4.910 1.00 91.50 178 ASP A CA 1
ATOM 1406 C C . ASP A 1 178 ? 9.398 17.593 5.021 1.00 91.50 178 ASP A C 1
ATOM 1408 O O . ASP A 1 178 ? 8.765 17.544 6.079 1.00 91.50 178 ASP A O 1
ATOM 1412 N N . GLU A 1 179 ? 8.832 18.033 3.897 1.00 84.00 179 GLU A N 1
ATOM 1413 C CA . GLU A 1 179 ? 7.419 18.333 3.725 1.00 84.00 179 GLU A CA 1
ATOM 1414 C C . GLU A 1 179 ? 6.712 17.069 3.212 1.00 84.00 179 GLU A C 1
ATOM 1416 O O . GLU A 1 179 ? 7.123 16.484 2.216 1.00 84.00 179 GLU A O 1
ATOM 1421 N N . HIS A 1 180 ? 5.650 16.623 3.889 1.00 91.69 180 HIS A N 1
ATOM 1422 C CA . HIS A 1 180 ? 4.976 15.333 3.639 1.00 91.69 180 HIS A CA 1
ATOM 1423 C C . HIS A 1 180 ? 5.757 14.099 4.115 1.00 91.69 180 HIS A C 1
ATOM 1425 O O . HIS A 1 180 ? 5.902 13.131 3.383 1.00 91.69 180 HIS A O 1
ATOM 1431 N N . VAL A 1 181 ? 6.190 14.103 5.373 1.00 89.19 181 VAL A N 1
ATOM 1432 C CA . VAL A 1 181 ? 6.800 12.942 6.043 1.00 89.19 181 VAL A CA 1
ATOM 1433 C C . VAL A 1 181 ? 5.728 12.123 6.758 1.00 89.19 181 VAL A C 1
ATOM 1435 O O . VAL A 1 181 ? 4.862 12.699 7.427 1.00 89.19 181 VAL A O 1
ATOM 1438 N N . LYS A 1 182 ? 5.757 10.789 6.634 1.00 93.69 182 LYS A N 1
ATOM 1439 C CA . LYS A 1 182 ? 4.878 9.914 7.426 1.00 93.69 182 LYS A CA 1
ATOM 1440 C C . LYS A 1 182 ? 5.558 9.438 8.703 1.00 93.69 182 LYS A C 1
ATOM 1442 O O . LYS A 1 182 ? 4.885 9.320 9.732 1.00 93.69 182 LYS A O 1
ATOM 1447 N N . SER A 1 183 ? 6.850 9.146 8.629 1.00 86.75 183 SER A N 1
ATOM 1448 C CA . SER A 1 183 ? 7.679 8.672 9.731 1.00 86.75 183 SER A CA 1
ATOM 1449 C C . SER A 1 183 ? 9.063 9.311 9.666 1.00 86.75 183 SER A C 1
ATOM 1451 O O . SER A 1 183 ? 9.580 9.559 8.590 1.00 86.75 183 SER A O 1
ATOM 1453 N N . GLY A 1 184 ? 9.675 9.567 10.822 1.00 91.56 184 GLY A N 1
ATOM 1454 C CA . GLY A 1 184 ? 11.025 10.125 10.867 1.00 91.56 184 GLY A CA 1
ATOM 1455 C C . GLY A 1 184 ? 11.079 11.603 10.471 1.00 91.56 184 GLY A C 1
ATOM 1456 O O . GLY A 1 184 ? 10.384 12.442 11.047 1.00 91.56 184 GLY A O 1
ATOM 1457 N N . SER A 1 185 ? 11.965 11.917 9.539 1.00 91.44 185 SER A N 1
ATOM 1458 C CA . SER A 1 185 ? 12.416 13.252 9.146 1.00 91.44 185 SER A CA 1
ATOM 1459 C C . SER A 1 185 ? 12.282 13.540 7.654 1.00 91.44 185 SER A C 1
ATOM 1461 O O . SER A 1 185 ? 12.188 14.713 7.299 1.00 91.44 185 SER A O 1
ATOM 1463 N N . HIS A 1 186 ? 12.267 12.515 6.797 1.00 93.62 186 HIS A N 1
ATOM 1464 C CA . HIS A 1 186 ? 12.156 12.683 5.350 1.00 93.62 186 HIS A CA 1
ATOM 1465 C C . HIS A 1 186 ? 11.291 11.587 4.726 1.00 93.62 186 HIS A C 1
ATOM 1467 O O . HIS A 1 186 ? 11.316 10.442 5.155 1.00 93.62 186 HIS A O 1
ATOM 1473 N N . ALA A 1 187 ? 10.584 11.930 3.653 1.00 94.56 187 ALA A N 1
ATOM 1474 C CA . ALA A 1 187 ? 9.961 10.974 2.749 1.00 94.56 187 ALA A CA 1
ATOM 1475 C C . ALA A 1 187 ? 10.657 10.997 1.385 1.00 94.56 187 ALA A C 1
ATOM 1477 O O . ALA A 1 187 ? 11.298 11.980 0.992 1.00 94.56 187 ALA A O 1
ATOM 1478 N N . PHE A 1 188 ? 10.493 9.912 0.635 1.00 94.38 188 PHE A N 1
ATOM 1479 C CA . PHE A 1 188 ? 10.924 9.827 -0.751 1.00 94.38 188 PHE A CA 1
ATOM 1480 C C . PHE A 1 188 ? 9.767 10.205 -1.673 1.00 94.38 188 PHE A C 1
ATOM 1482 O O . PHE A 1 188 ? 8.666 9.670 -1.561 1.00 94.38 188 PHE A O 1
ATOM 1489 N N . ALA A 1 189 ? 10.009 11.108 -2.611 1.00 94.56 189 ALA A N 1
ATOM 1490 C CA . ALA A 1 189 ? 9.017 11.545 -3.578 1.00 94.56 189 ALA A CA 1
ATOM 1491 C C . ALA A 1 189 ? 9.400 11.078 -4.980 1.00 94.56 189 ALA A C 1
ATOM 1493 O O . ALA A 1 189 ? 10.545 11.224 -5.414 1.00 94.56 189 ALA A O 1
ATOM 1494 N N . PHE A 1 190 ? 8.416 10.560 -5.705 1.00 93.75 190 PHE A N 1
ATOM 1495 C CA . PHE A 1 190 ? 8.468 10.435 -7.151 1.00 93.75 190 PHE A CA 1
ATOM 1496 C C . PHE A 1 190 ? 7.827 11.674 -7.763 1.00 93.75 190 PHE A C 1
ATOM 1498 O O . PHE A 1 190 ? 6.643 11.916 -7.536 1.00 93.75 190 PHE A O 1
ATOM 1505 N N . TYR A 1 191 ? 8.608 12.430 -8.529 1.00 93.06 191 TYR A N 1
ATOM 1506 C CA . TYR A 1 191 ? 8.144 13.621 -9.236 1.00 93.06 191 TYR A CA 1
ATOM 1507 C C . TYR A 1 191 ? 7.747 13.270 -10.667 1.00 93.06 191 TYR A C 1
ATOM 1509 O O . TYR A 1 191 ? 8.481 12.563 -11.366 1.00 93.06 191 TYR A O 1
ATOM 1517 N N . PHE A 1 192 ? 6.610 13.795 -11.104 1.00 91.69 192 PHE A N 1
ATOM 1518 C CA . PHE A 1 192 ? 6.116 13.689 -12.465 1.00 91.69 192 PHE A CA 1
ATOM 1519 C C . PHE A 1 192 ? 6.000 15.092 -13.039 1.00 91.69 192 PHE A C 1
ATOM 1521 O O . PHE A 1 192 ? 5.183 15.884 -12.582 1.00 91.69 192 PHE A O 1
ATOM 1528 N N . MET A 1 193 ? 6.846 15.382 -14.020 1.00 90.94 193 MET A N 1
ATOM 1529 C CA . MET A 1 193 ? 6.818 16.642 -14.753 1.00 90.94 193 MET A CA 1
ATOM 1530 C C . MET A 1 193 ? 5.646 16.640 -15.740 1.00 90.94 193 MET A C 1
ATOM 1532 O O . MET A 1 193 ? 5.391 15.611 -16.374 1.00 90.94 193 MET A O 1
ATOM 1536 N N . GLU A 1 194 ? 4.954 17.772 -15.859 1.00 90.62 194 GLU A N 1
ATOM 1537 C CA . GLU A 1 194 ? 3.911 18.007 -16.865 1.00 90.62 194 GLU A CA 1
ATOM 1538 C C . GLU A 1 194 ? 4.411 17.629 -18.269 1.00 90.62 194 GLU A C 1
ATOM 1540 O O . GLU A 1 194 ? 5.571 17.863 -18.613 1.00 90.62 194 GLU A O 1
ATOM 1545 N N . ASP A 1 195 ? 3.545 17.005 -19.071 1.00 87.81 195 ASP A N 1
ATOM 1546 C CA . ASP A 1 195 ? 3.821 16.572 -20.449 1.00 87.81 195 ASP A CA 1
ATOM 1547 C C . ASP A 1 195 ? 4.980 15.569 -20.608 1.00 87.81 195 ASP A C 1
ATOM 1549 O O . ASP A 1 195 ? 5.436 15.274 -21.717 1.00 87.81 195 ASP A O 1
ATOM 1553 N N . GLU A 1 196 ? 5.436 14.967 -19.509 1.00 86.88 196 GLU A N 1
ATOM 1554 C CA . GLU A 1 196 ? 6.534 14.006 -19.494 1.00 86.88 196 GLU A CA 1
ATOM 1555 C C . GLU A 1 196 ? 6.095 12.627 -18.979 1.00 86.88 196 GLU A C 1
ATOM 1557 O O . GLU A 1 196 ? 5.093 12.454 -18.282 1.00 86.88 196 GLU A O 1
ATOM 1562 N N . ARG A 1 197 ? 6.871 11.596 -19.341 1.00 82.19 197 ARG A N 1
ATOM 1563 C CA . ARG A 1 197 ? 6.675 10.196 -18.883 1.00 82.19 197 ARG A CA 1
ATOM 1564 C C . ARG A 1 197 ? 7.745 9.751 -17.896 1.00 82.19 197 ARG A C 1
ATOM 1566 O O . ARG A 1 197 ? 8.047 8.561 -17.759 1.00 82.19 197 ARG A O 1
ATOM 1573 N N . MET A 1 198 ? 8.398 10.737 -17.298 1.00 78.88 198 MET A N 1
ATOM 1574 C CA . MET A 1 198 ? 9.576 10.543 -16.476 1.00 78.88 198 MET A CA 1
ATOM 1575 C C . MET A 1 198 ? 9.193 9.887 -15.152 1.00 78.88 198 MET A C 1
ATOM 1577 O O . MET A 1 198 ? 8.052 9.923 -14.692 1.00 78.88 198 MET A O 1
ATOM 1581 N N . GLY A 1 199 ? 10.174 9.233 -14.554 1.00 79.06 199 GLY A N 1
ATOM 1582 C CA . GLY A 1 199 ? 10.006 8.565 -13.284 1.00 79.06 199 GLY A CA 1
ATOM 1583 C C . GLY A 1 199 ? 11.304 7.926 -12.835 1.00 79.06 199 GLY A C 1
ATOM 1584 O O . GLY A 1 199 ? 12.338 8.065 -13.477 1.00 79.06 199 GLY A O 1
ATOM 1585 N N . CYS A 1 200 ? 11.269 7.205 -11.729 1.00 85.62 200 CYS A N 1
ATOM 1586 C CA . CYS A 1 200 ? 12.457 6.597 -11.136 1.00 85.62 200 CYS A CA 1
ATOM 1587 C C . CYS A 1 200 ? 12.352 5.068 -11.184 1.00 85.62 200 CYS A C 1
ATOM 1589 O O . CYS A 1 200 ? 11.255 4.536 -11.052 1.00 85.62 200 CYS A O 1
ATOM 1591 N N . ASP A 1 201 ? 13.468 4.346 -11.351 1.00 86.81 201 ASP A N 1
ATOM 1592 C CA . ASP A 1 201 ? 13.559 2.880 -11.226 1.00 86.81 201 ASP A CA 1
ATOM 1593 C C . ASP A 1 201 ? 14.723 2.484 -10.305 1.00 86.81 201 ASP A C 1
ATOM 1595 O O . ASP A 1 201 ? 15.858 2.317 -10.762 1.00 86.81 201 ASP A O 1
ATOM 1599 N N . LEU A 1 202 ? 14.431 2.314 -9.013 1.00 89.75 202 LEU A N 1
ATOM 1600 C CA . LEU A 1 202 ? 15.347 1.725 -8.036 1.00 89.75 202 LEU A CA 1
ATOM 1601 C C . LEU A 1 202 ? 15.009 0.252 -7.806 1.00 89.75 202 LEU A C 1
ATOM 1603 O O . LEU A 1 202 ? 13.862 -0.182 -7.942 1.00 89.75 202 LEU A O 1
ATOM 1607 N N . ARG A 1 203 ? 16.018 -0.550 -7.464 1.00 91.88 203 ARG A N 1
ATOM 1608 C CA . ARG A 1 203 ? 15.850 -1.995 -7.274 1.00 91.88 203 ARG A CA 1
ATOM 1609 C C . ARG A 1 203 ? 16.552 -2.468 -6.029 1.00 91.88 203 ARG A C 1
ATOM 1611 O O . ARG A 1 203 ? 17.686 -2.076 -5.778 1.00 91.88 203 ARG A O 1
ATOM 1618 N N . LYS A 1 204 ? 15.885 -3.350 -5.298 1.00 94.31 204 LYS A N 1
ATOM 1619 C CA . LYS A 1 204 ? 16.459 -4.054 -4.165 1.00 94.31 204 LYS A CA 1
ATOM 1620 C C . LYS A 1 204 ? 16.342 -5.550 -4.387 1.00 94.31 204 LYS A C 1
ATOM 1622 O O . LYS A 1 204 ? 15.232 -6.075 -4.438 1.00 94.31 204 LYS A O 1
ATOM 1627 N N . SER A 1 205 ? 17.472 -6.236 -4.509 1.00 93.88 205 SER A N 1
ATOM 1628 C CA . SER A 1 205 ? 17.495 -7.693 -4.625 1.00 93.88 205 SER A CA 1
ATOM 1629 C C . SER A 1 205 ? 16.893 -8.372 -3.386 1.00 93.88 205 SER A C 1
ATOM 1631 O O . SER A 1 205 ? 17.209 -8.004 -2.256 1.00 93.88 205 SER A O 1
ATOM 1633 N N . VAL A 1 206 ? 16.053 -9.388 -3.614 1.00 93.06 206 VAL A N 1
ATOM 1634 C CA . VAL A 1 206 ? 15.363 -10.169 -2.565 1.00 93.06 206 VAL A CA 1
ATOM 1635 C C . VAL A 1 206 ? 15.639 -11.666 -2.704 1.00 93.06 206 VAL A C 1
ATOM 1637 O O . VAL A 1 206 ? 15.957 -12.314 -1.712 1.00 93.06 206 VAL A O 1
ATOM 1640 N N . ASN A 1 207 ? 15.599 -12.202 -3.930 1.00 92.25 207 ASN A N 1
ATOM 1641 C CA . ASN A 1 207 ? 15.917 -13.595 -4.278 1.00 92.25 207 ASN A CA 1
ATOM 1642 C C . ASN A 1 207 ? 15.176 -14.657 -3.438 1.00 92.25 207 ASN A C 1
ATOM 1644 O O . ASN A 1 207 ? 15.807 -15.513 -2.814 1.00 92.25 207 ASN A O 1
ATOM 1648 N N . ARG A 1 208 ? 13.838 -14.635 -3.445 1.00 93.00 208 ARG A N 1
ATOM 1649 C CA . ARG A 1 208 ? 12.980 -15.573 -2.690 1.00 93.00 208 ARG A CA 1
ATOM 1650 C C . ARG A 1 208 ? 11.835 -16.116 -3.531 1.00 93.00 208 ARG A C 1
ATOM 1652 O O . ARG A 1 208 ? 11.439 -15.486 -4.499 1.00 93.00 208 ARG A O 1
ATOM 1659 N N . ASP A 1 209 ? 11.288 -17.266 -3.160 1.00 94.44 209 ASP A N 1
ATOM 1660 C CA . ASP A 1 209 ? 10.072 -17.783 -3.804 1.00 94.44 209 ASP A CA 1
ATOM 1661 C C . ASP A 1 209 ? 8.790 -17.158 -3.218 1.00 94.44 209 ASP A C 1
ATOM 1663 O O . ASP A 1 209 ? 7.751 -17.161 -3.870 1.00 94.44 209 ASP A O 1
ATOM 1667 N N . GLU A 1 210 ? 8.875 -16.565 -2.030 1.00 96.94 210 GLU A N 1
ATOM 1668 C CA . GLU A 1 210 ? 7.780 -15.884 -1.341 1.00 96.94 210 GLU A CA 1
ATOM 1669 C C . GLU A 1 210 ? 8.351 -14.665 -0.613 1.00 96.94 210 GLU A C 1
ATOM 1671 O O . GLU A 1 210 ? 9.444 -14.744 -0.036 1.00 96.94 210 GLU A O 1
ATOM 1676 N N . ALA A 1 211 ? 7.678 -13.522 -0.721 1.00 97.62 211 ALA A N 1
ATOM 1677 C CA . ALA A 1 211 ? 8.127 -12.276 -0.116 1.00 97.62 211 ALA A CA 1
ATOM 1678 C C . ALA A 1 211 ? 6.967 -11.308 0.107 1.00 97.62 211 ALA A C 1
ATOM 1680 O O . ALA A 1 211 ? 5.987 -11.290 -0.644 1.00 97.62 211 ALA A O 1
ATOM 1681 N N . TRP A 1 212 ? 7.156 -10.459 1.109 1.00 98.38 212 TRP A N 1
ATOM 1682 C CA . TRP A 1 212 ? 6.220 -9.415 1.488 1.00 98.38 212 TRP A CA 1
ATOM 1683 C C . TRP A 1 212 ? 6.908 -8.052 1.491 1.00 98.38 212 TRP A C 1
ATOM 1685 O O . TRP A 1 212 ? 8.123 -7.959 1.679 1.00 98.38 212 TRP A O 1
ATOM 1695 N N . ALA A 1 213 ? 6.144 -6.994 1.244 1.00 98.38 213 ALA A N 1
ATOM 1696 C CA . ALA A 1 213 ? 6.620 -5.620 1.307 1.00 98.38 213 ALA A CA 1
ATOM 1697 C C . ALA A 1 213 ? 5.562 -4.743 1.960 1.00 98.38 213 ALA A C 1
ATOM 1699 O O . ALA A 1 213 ? 4.385 -4.870 1.632 1.00 98.38 213 ALA A O 1
ATOM 1700 N N . GLN A 1 214 ? 5.999 -3.840 2.829 1.00 98.00 214 GLN A N 1
ATOM 1701 C CA . GLN A 1 214 ? 5.175 -2.783 3.394 1.00 98.00 214 GLN A CA 1
ATOM 1702 C C . GLN A 1 214 ? 5.819 -1.436 3.133 1.00 98.00 214 GLN A C 1
ATOM 1704 O O . GLN A 1 214 ? 7.032 -1.294 3.261 1.00 98.00 214 GLN A O 1
ATOM 1709 N N . TYR A 1 215 ? 5.024 -0.450 2.750 1.00 98.19 215 TYR A N 1
ATOM 1710 C CA . TYR A 1 215 ? 5.475 0.933 2.655 1.00 98.19 215 TYR A CA 1
ATOM 1711 C C . TYR A 1 215 ? 4.279 1.868 2.746 1.00 98.19 215 TYR A C 1
ATOM 1713 O O . TYR A 1 215 ? 3.157 1.503 2.386 1.00 98.19 215 TYR A O 1
ATOM 1721 N N . TYR A 1 216 ? 4.527 3.087 3.203 1.00 98.56 216 TYR A N 1
ATOM 1722 C CA . TYR A 1 216 ? 3.524 4.132 3.150 1.00 98.56 216 TYR A CA 1
ATOM 1723 C C . TYR A 1 216 ? 3.448 4.716 1.743 1.00 98.56 216 TYR A C 1
ATOM 1725 O O . TYR A 1 216 ? 4.478 4.903 1.098 1.00 98.56 216 TYR A O 1
ATOM 1733 N N . LEU A 1 217 ? 2.242 5.032 1.278 1.00 98.44 217 LEU A N 1
ATOM 1734 C CA . LEU A 1 217 ? 1.973 5.700 0.008 1.00 98.44 217 LEU A CA 1
ATOM 1735 C C . LEU A 1 217 ? 1.046 6.894 0.235 1.00 98.44 217 LEU A C 1
ATOM 1737 O O . LEU A 1 217 ? 0.031 6.775 0.921 1.00 98.44 217 LEU A O 1
ATOM 1741 N N . LYS A 1 218 ? 1.360 8.019 -0.402 1.00 98.38 218 LYS A N 1
ATOM 1742 C CA . LYS A 1 218 ? 0.470 9.173 -0.509 1.00 98.38 218 LYS A CA 1
ATOM 1743 C C . LYS A 1 218 ? 0.564 9.771 -1.904 1.00 98.38 218 LYS A C 1
ATOM 1745 O O . LYS A 1 218 ? 1.650 10.113 -2.359 1.00 98.38 218 LYS A O 1
ATOM 1750 N N . PHE A 1 219 ? -0.572 9.955 -2.561 1.00 98.12 219 PHE A N 1
ATOM 1751 C CA . PHE A 1 219 ? -0.656 10.858 -3.708 1.00 98.12 219 PHE A CA 1
ATOM 1752 C C . PHE A 1 219 ? -0.779 12.297 -3.193 1.00 98.12 219 PHE A C 1
ATOM 1754 O O . PHE A 1 219 ? -1.415 12.529 -2.161 1.00 98.12 219 PHE A O 1
ATOM 1761 N N . GLU A 1 220 ? -0.160 13.265 -3.865 1.00 97.25 220 GLU A N 1
ATOM 1762 C CA . GLU A 1 220 ? -0.350 14.688 -3.557 1.00 97.25 220 GLU A CA 1
ATOM 1763 C C . GLU A 1 220 ? -1.839 15.077 -3.548 1.00 97.25 220 GLU A C 1
ATOM 1765 O O . GLU A 1 220 ? -2.636 14.441 -4.222 1.00 97.25 220 GLU A O 1
ATOM 1770 N N . GLU A 1 221 ? -2.243 16.091 -2.773 1.00 96.06 221 GLU A N 1
ATOM 1771 C CA . GLU A 1 221 ? -3.662 16.448 -2.563 1.00 96.06 221 GLU A CA 1
ATOM 1772 C C . GLU A 1 221 ? -4.434 16.693 -3.866 1.00 96.06 221 GLU A C 1
ATOM 1774 O O . GLU A 1 221 ? -5.550 16.204 -4.008 1.00 96.06 221 GLU A O 1
ATOM 1779 N N . ASN A 1 222 ? -3.813 17.359 -4.840 1.00 94.44 222 ASN A N 1
ATOM 1780 C CA . ASN A 1 222 ? -4.410 17.635 -6.148 1.00 94.44 222 ASN A CA 1
ATOM 1781 C C . ASN A 1 222 ? -3.894 16.694 -7.241 1.00 94.44 222 ASN A C 1
ATOM 1783 O O . ASN A 1 222 ? -3.913 17.068 -8.411 1.00 94.44 222 ASN A O 1
ATOM 1787 N N . PHE A 1 223 ? -3.402 15.504 -6.882 1.00 95.06 223 PHE A N 1
ATOM 1788 C CA . PHE A 1 223 ? -2.889 14.557 -7.865 1.00 95.06 223 PHE A CA 1
ATOM 1789 C C . PHE A 1 223 ? -3.967 14.240 -8.908 1.00 95.06 223 PHE A C 1
ATOM 1791 O O . PHE A 1 223 ? -5.110 13.932 -8.568 1.00 95.06 223 PHE A O 1
ATOM 1798 N N . ASP A 1 224 ? -3.598 14.323 -10.178 1.00 92.06 224 ASP A N 1
ATOM 1799 C CA . ASP A 1 224 ? -4.458 14.053 -11.315 1.00 92.06 224 ASP A CA 1
ATOM 1800 C C . ASP A 1 224 ? -3.886 12.874 -12.090 1.00 92.06 224 ASP A C 1
ATOM 1802 O O . ASP A 1 224 ? -2.777 12.908 -12.633 1.00 92.06 224 ASP A O 1
ATOM 1806 N N . CYS A 1 225 ? -4.657 11.794 -12.107 1.00 88.44 225 CYS A N 1
ATOM 1807 C CA . CYS A 1 225 ? -4.296 10.603 -12.846 1.00 88.44 225 CYS A CA 1
ATOM 1808 C C . CYS A 1 225 ? -4.766 10.642 -14.300 1.00 88.44 225 CYS A C 1
ATOM 1810 O O . CYS A 1 225 ? -4.460 9.672 -14.989 1.00 88.44 225 CYS A O 1
ATOM 1812 N N . ASN A 1 226 ? -5.473 11.694 -14.745 1.00 81.69 226 ASN A N 1
ATOM 1813 C CA . ASN A 1 226 ? -6.065 11.843 -16.077 1.00 81.69 226 ASN A CA 1
ATOM 1814 C C . ASN A 1 226 ? -5.147 12.575 -17.051 1.00 81.69 226 ASN A C 1
ATOM 1816 O O . ASN A 1 226 ? -4.611 13.621 -16.730 1.00 81.69 226 ASN A O 1
ATOM 1820 N N . ASP A 1 227 ? -5.019 12.071 -18.272 1.00 71.38 227 ASP A N 1
ATOM 1821 C CA . ASP A 1 227 ? -4.323 12.774 -19.350 1.00 71.38 227 ASP A CA 1
ATOM 1822 C C . ASP A 1 227 ? -5.325 13.688 -20.085 1.00 71.38 227 ASP A C 1
ATOM 1824 O O . ASP A 1 227 ? -6.291 13.202 -20.683 1.00 71.38 227 ASP A O 1
ATOM 1828 N N . GLN A 1 228 ? -5.128 15.012 -20.015 1.00 59.16 228 GLN A N 1
ATOM 1829 C CA . GLN A 1 228 ? -6.056 16.007 -20.580 1.00 59.16 228 GLN A CA 1
ATOM 1830 C C . GLN A 1 228 ? -6.177 15.918 -22.113 1.00 59.16 228 GLN A C 1
ATOM 1832 O O . GLN A 1 228 ? -7.222 16.275 -22.666 1.00 59.16 228 GLN A O 1
ATOM 1837 N N . ASP A 1 229 ? -5.158 15.388 -22.796 1.00 57.50 229 ASP A N 1
ATOM 1838 C CA . ASP A 1 229 ? -5.120 15.268 -24.259 1.00 57.50 229 ASP A CA 1
ATOM 1839 C C . ASP A 1 229 ? -5.717 13.945 -24.773 1.00 57.50 229 ASP A C 1
ATOM 1841 O O . ASP A 1 229 ? -5.932 13.754 -25.979 1.00 57.50 229 ASP A O 1
ATOM 1845 N N . HIS A 1 230 ? -6.046 13.023 -23.867 1.00 55.97 230 HIS A N 1
ATOM 1846 C CA . HIS A 1 230 ? -6.633 11.722 -24.172 1.00 55.97 230 HIS A CA 1
ATOM 1847 C C . HIS A 1 230 ? -8.006 11.573 -23.509 1.00 55.97 230 HIS A C 1
ATOM 1849 O O . HIS A 1 230 ? -8.242 10.680 -22.704 1.00 55.97 230 HIS A O 1
ATOM 1855 N N . ALA A 1 231 ? -8.943 12.433 -23.927 1.00 48.91 231 ALA A N 1
ATOM 1856 C CA . ALA A 1 231 ? -10.345 12.493 -23.487 1.00 48.91 231 ALA A CA 1
ATOM 1857 C C . ALA A 1 231 ? -11.191 11.214 -23.722 1.00 48.91 231 ALA A C 1
ATOM 1859 O O . ALA A 1 231 ? -12.394 11.217 -23.450 1.00 48.91 231 ALA A O 1
ATOM 1860 N N . ASP A 1 232 ? -10.596 10.129 -24.224 1.00 53.28 232 ASP A N 1
ATOM 1861 C CA . ASP A 1 232 ? -11.217 8.810 -24.183 1.00 53.28 232 ASP A CA 1
ATOM 1862 C C . ASP A 1 232 ? -10.882 8.154 -22.833 1.00 53.28 232 ASP A C 1
ATOM 1864 O O . ASP A 1 232 ? -9.738 7.836 -22.522 1.00 53.28 232 ASP A O 1
ATOM 1868 N N . TRP A 1 233 ? -11.939 7.964 -22.049 1.00 49.81 233 TRP A N 1
ATOM 1869 C CA . TRP A 1 233 ? -12.159 7.263 -20.772 1.00 49.81 233 TRP A CA 1
ATOM 1870 C C . TRP A 1 233 ? -11.372 5.957 -20.487 1.00 49.81 233 TRP A C 1
ATOM 1872 O O . TRP A 1 233 ? -11.596 5.338 -19.449 1.00 49.81 233 TRP A O 1
ATOM 1882 N N . ASP A 1 234 ? -10.461 5.522 -21.358 1.00 53.09 234 ASP A N 1
ATOM 1883 C CA . ASP A 1 234 ? -9.758 4.234 -21.289 1.00 53.09 234 ASP A CA 1
ATOM 1884 C C . ASP A 1 234 ? -8.255 4.360 -20.938 1.00 53.09 234 ASP A C 1
ATOM 1886 O O . ASP A 1 234 ? -7.547 3.359 -20.770 1.00 53.09 234 ASP A O 1
ATOM 1890 N N . THR A 1 235 ? -7.724 5.584 -20.818 1.00 58.47 235 THR A N 1
ATOM 1891 C CA . THR A 1 235 ? -6.271 5.797 -20.910 1.00 58.47 235 THR A CA 1
ATOM 1892 C C . THR A 1 235 ? -5.715 6.894 -20.011 1.00 58.47 235 THR A C 1
ATOM 1894 O O . THR A 1 235 ? -5.386 7.976 -20.489 1.00 58.47 235 THR A O 1
ATOM 1897 N N . SER A 1 236 ? -5.540 6.613 -18.716 1.00 77.81 236 SER A N 1
ATOM 1898 C CA . SER A 1 236 ? -4.683 7.436 -17.850 1.00 77.81 236 SER A CA 1
ATOM 1899 C C . SER A 1 236 ? -4.205 6.671 -16.604 1.00 77.81 236 SER A C 1
ATOM 1901 O O . SER A 1 236 ? -4.904 5.783 -16.094 1.00 77.81 236 SER A O 1
ATOM 1903 N N . GLY A 1 237 ? -2.977 6.945 -16.154 1.00 88.00 237 GLY A N 1
ATOM 1904 C CA . GLY A 1 237 ? -2.368 6.297 -14.992 1.00 88.00 237 GLY A CA 1
ATOM 1905 C C . GLY A 1 237 ? -0.863 6.044 -15.111 1.00 88.00 237 GLY A C 1
ATOM 1906 O O . GLY A 1 237 ? -0.193 6.420 -16.073 1.00 88.00 237 GLY A O 1
ATOM 1907 N N . GLY A 1 238 ? -0.314 5.339 -14.132 1.00 92.00 238 GLY A N 1
ATOM 1908 C CA . GLY A 1 238 ? 1.121 5.093 -14.049 1.00 92.00 238 GLY A CA 1
ATOM 1909 C C . GLY A 1 238 ? 1.463 3.900 -13.177 1.00 92.00 238 GLY A C 1
ATOM 1910 O O . GLY A 1 238 ? 0.589 3.162 -12.729 1.00 92.00 238 GLY A O 1
ATOM 1911 N N . LYS A 1 239 ? 2.754 3.652 -12.986 1.00 93.25 239 LYS A N 1
ATOM 1912 C CA . LYS A 1 239 ? 3.255 2.552 -12.149 1.00 93.25 239 LYS A CA 1
ATOM 1913 C C . LYS A 1 239 ? 3.597 3.050 -10.760 1.00 93.25 239 LYS A C 1
ATOM 1915 O O . LYS A 1 239 ? 3.976 4.197 -10.622 1.00 93.25 239 LYS A O 1
ATOM 1920 N N . ILE A 1 240 ? 3.491 2.163 -9.780 1.00 95.81 240 ILE A N 1
ATOM 1921 C CA . ILE A 1 240 ? 4.033 2.314 -8.425 1.00 95.81 240 ILE A CA 1
ATOM 1922 C C . ILE A 1 240 ? 4.872 1.063 -8.099 1.00 95.81 240 ILE A C 1
ATOM 1924 O O . ILE A 1 240 ? 4.874 0.105 -8.890 1.00 95.81 240 ILE A O 1
ATOM 1928 N N . PRO A 1 241 ? 5.620 1.056 -6.979 1.00 96.56 241 PRO A N 1
ATOM 1929 C CA . PRO A 1 241 ? 6.503 -0.049 -6.634 1.00 96.56 241 PRO A CA 1
ATOM 1930 C C . PRO A 1 241 ? 5.844 -1.437 -6.651 1.00 96.56 241 PRO A C 1
ATOM 1932 O O . PRO A 1 241 ? 4.636 -1.588 -6.482 1.00 96.56 241 PRO A O 1
ATOM 1935 N N . GLY A 1 242 ? 6.649 -2.475 -6.872 1.00 96.62 242 GLY A N 1
ATOM 1936 C CA . GLY A 1 242 ? 6.178 -3.855 -6.785 1.00 96.62 242 GLY A CA 1
ATOM 1937 C C . GLY A 1 242 ? 7.248 -4.891 -7.104 1.00 96.62 242 GLY A C 1
ATOM 1938 O O . GLY A 1 242 ? 8.439 -4.589 -7.211 1.00 96.62 242 GLY A O 1
ATOM 1939 N N . TRP A 1 243 ? 6.823 -6.138 -7.274 1.00 95.81 243 TRP A N 1
ATOM 1940 C CA . TRP A 1 243 ? 7.722 -7.278 -7.411 1.00 95.81 243 TRP A CA 1
ATOM 1941 C C . TRP A 1 243 ? 8.202 -7.489 -8.840 1.00 95.81 243 TRP A C 1
ATOM 1943 O O . TRP A 1 243 ? 7.475 -7.294 -9.819 1.00 95.81 243 TRP A O 1
ATOM 1953 N N . MET A 1 244 ? 9.434 -7.968 -8.972 1.00 92.19 244 MET A N 1
ATOM 1954 C CA . MET A 1 244 ? 9.948 -8.481 -10.233 1.00 92.19 244 MET A CA 1
ATOM 1955 C C . MET A 1 244 ? 10.772 -9.743 -10.023 1.00 92.19 244 MET A C 1
ATOM 1957 O O . MET A 1 244 ? 11.492 -9.888 -9.034 1.00 92.19 244 MET A O 1
ATOM 1961 N N . GLY A 1 245 ? 10.737 -10.630 -11.009 1.00 88.69 245 GLY A N 1
ATOM 1962 C CA . GLY A 1 245 ? 11.588 -11.808 -11.031 1.00 88.69 245 GLY A CA 1
ATOM 1963 C C . GLY A 1 245 ? 12.221 -12.034 -12.388 1.00 88.69 245 GLY A C 1
ATOM 1964 O O . GLY A 1 245 ? 11.723 -11.599 -13.427 1.00 88.69 245 GLY A O 1
ATOM 1965 N N . GLN A 1 246 ? 13.374 -12.695 -12.380 1.00 75.06 246 GLN A N 1
ATOM 1966 C CA . GLN A 1 246 ? 14.025 -13.110 -13.614 1.00 75.06 246 GLN A CA 1
ATOM 1967 C C . GLN A 1 246 ? 13.476 -14.468 -14.048 1.00 75.06 246 GLN A C 1
ATOM 1969 O O . GLN A 1 246 ? 13.459 -15.417 -13.272 1.00 75.06 246 GLN A O 1
ATOM 1974 N N . GLU A 1 247 ? 13.083 -14.587 -15.315 1.00 65.44 247 GLU A N 1
ATOM 1975 C CA . GLU A 1 247 ? 13.092 -15.886 -15.980 1.00 65.44 247 GLU A CA 1
ATOM 1976 C C . GLU A 1 247 ? 14.499 -16.135 -16.533 1.00 65.44 247 GLU A C 1
ATOM 1978 O O . GLU A 1 247 ? 15.109 -15.251 -17.130 1.00 65.44 247 GLU A O 1
ATOM 1983 N N . VAL A 1 248 ? 15.013 -17.356 -16.365 1.00 49.34 248 VAL A N 1
ATOM 1984 C CA . VAL A 1 248 ? 16.361 -17.745 -16.825 1.00 49.34 248 VAL A CA 1
ATOM 1985 C C . VAL A 1 248 ? 16.472 -17.731 -18.365 1.00 49.34 248 VAL A C 1
ATOM 1987 O O . VAL A 1 248 ? 17.575 -17.716 -18.903 1.00 49.34 248 VAL A O 1
ATOM 1990 N N . VAL A 1 249 ? 15.344 -17.727 -19.095 1.00 47.62 249 VAL A N 1
ATOM 1991 C CA . VAL A 1 249 ? 15.311 -17.961 -20.556 1.00 47.62 249 VAL A CA 1
ATOM 1992 C C . VAL A 1 249 ? 14.334 -17.088 -21.370 1.00 47.62 249 VAL A C 1
ATOM 1994 O O . VAL A 1 249 ? 14.372 -17.138 -22.598 1.00 47.62 249 VAL A O 1
ATOM 1997 N N . SER A 1 250 ? 13.482 -16.265 -20.749 1.00 57.66 250 SER A N 1
ATOM 1998 C CA . SER A 1 250 ? 12.630 -15.278 -21.444 1.00 57.66 250 SER A CA 1
ATOM 1999 C C . SER A 1 250 ? 12.376 -14.036 -20.577 1.00 57.66 250 SER A C 1
ATOM 2001 O O . SER A 1 250 ? 12.933 -13.930 -19.489 1.00 57.66 250 SER A O 1
ATOM 2003 N N . ARG A 1 251 ? 11.655 -13.033 -21.108 1.00 67.56 251 ARG A N 1
ATOM 2004 C CA . ARG A 1 251 ? 11.431 -11.719 -20.467 1.00 67.56 251 ARG A CA 1
ATOM 2005 C C . ARG A 1 251 ? 11.089 -11.880 -18.969 1.00 67.56 251 ARG A C 1
ATOM 2007 O O . ARG A 1 251 ? 10.304 -12.762 -18.640 1.00 67.56 251 ARG A O 1
ATOM 2014 N N . PRO A 1 252 ? 11.642 -11.035 -18.078 1.00 75.06 252 PRO A N 1
ATOM 2015 C CA . PRO A 1 252 ? 11.358 -11.115 -16.647 1.00 75.06 252 PRO A CA 1
ATOM 2016 C C . PRO A 1 252 ? 9.862 -10.928 -16.384 1.00 75.06 252 PRO A C 1
ATOM 2018 O O . PRO A 1 252 ? 9.242 -10.044 -16.985 1.00 75.06 252 PRO A O 1
ATOM 2021 N N . TRP A 1 253 ? 9.309 -11.726 -15.473 1.00 84.94 253 TRP A N 1
ATOM 2022 C CA . TRP A 1 253 ? 7.962 -11.500 -14.964 1.00 84.94 253 TRP A CA 1
ATOM 2023 C C . TRP A 1 253 ? 7.974 -10.303 -14.007 1.00 84.94 253 TRP A C 1
ATOM 2025 O O . TRP A 1 253 ? 9.004 -9.954 -13.415 1.00 84.94 253 TRP A O 1
ATOM 2035 N N . ARG A 1 254 ? 6.836 -9.621 -13.894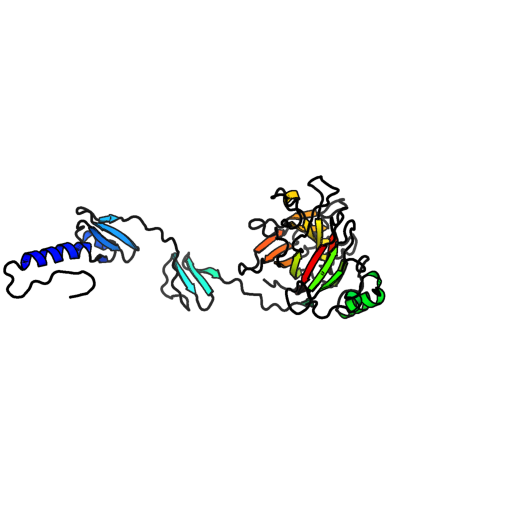 1.00 89.00 254 ARG A N 1
ATOM 2036 C CA . ARG A 1 254 ? 6.677 -8.442 -13.034 1.00 89.00 254 ARG A CA 1
ATOM 2037 C C . ARG A 1 254 ? 5.280 -8.451 -12.450 1.00 89.00 254 ARG A C 1
ATOM 2039 O O . ARG A 1 254 ? 4.354 -8.755 -13.183 1.00 89.00 254 ARG A O 1
ATOM 2046 N N . ALA A 1 255 ? 5.140 -8.079 -11.192 1.00 92.88 255 ALA A N 1
ATOM 2047 C CA . ALA A 1 255 ? 3.874 -7.770 -10.547 1.00 92.88 255 ALA A CA 1
ATOM 2048 C C . ALA A 1 255 ? 4.039 -6.401 -9.885 1.00 92.88 255 ALA A C 1
ATOM 2050 O O . ALA A 1 255 ? 4.293 -6.291 -8.686 1.00 92.88 255 ALA A O 1
ATOM 2051 N N . LEU A 1 256 ? 4.016 -5.359 -10.716 1.00 92.38 256 LEU A N 1
ATOM 2052 C CA . LEU A 1 256 ? 4.147 -3.980 -10.248 1.00 92.38 256 LEU A CA 1
ATOM 2053 C C . LEU A 1 256 ? 2.793 -3.500 -9.750 1.00 92.38 256 LEU A C 1
ATOM 2055 O O . LEU A 1 256 ? 1.777 -3.888 -10.327 1.00 92.38 256 LEU A O 1
ATOM 2059 N N . GLY A 1 257 ? 2.764 -2.623 -8.754 1.00 95.19 257 GLY A N 1
ATOM 2060 C CA . GLY A 1 257 ? 1.565 -1.832 -8.554 1.00 95.19 257 GLY A CA 1
ATOM 2061 C C . GLY A 1 257 ? 1.382 -0.838 -9.710 1.00 95.19 257 GLY A C 1
ATOM 2062 O O . GLY A 1 257 ? 2.314 -0.469 -10.437 1.00 95.19 257 GLY A O 1
ATOM 2063 N N . THR A 1 258 ? 0.149 -0.414 -9.928 1.00 95.00 258 THR A N 1
ATOM 2064 C CA . THR A 1 258 ? -0.204 0.607 -10.913 1.00 95.00 258 THR A CA 1
ATOM 2065 C C . THR A 1 258 ? -1.356 1.430 -10.360 1.00 95.00 258 THR A C 1
ATOM 2067 O O . THR A 1 258 ? -2.156 0.930 -9.573 1.00 95.00 258 THR A O 1
ATOM 2070 N N . PHE A 1 259 ? -1.429 2.686 -10.773 1.00 94.88 259 PHE A N 1
ATOM 2071 C CA . PHE A 1 259 ? -2.513 3.591 -10.426 1.00 94.88 259 PHE A CA 1
ATOM 2072 C C . PHE A 1 259 ? -3.263 4.018 -11.681 1.00 94.88 259 PHE A C 1
ATOM 2074 O O . PHE A 1 259 ? -2.655 4.151 -12.745 1.00 94.88 259 PHE A O 1
ATOM 2081 N N . HIS A 1 260 ? -4.572 4.205 -11.558 1.00 92.56 260 HIS A N 1
ATOM 2082 C CA . HIS A 1 260 ? -5.475 4.560 -12.650 1.00 92.56 260 HIS A CA 1
ATOM 2083 C C . HIS A 1 260 ? -6.637 5.414 -12.147 1.00 92.56 260 HIS A C 1
ATOM 2085 O O . HIS A 1 260 ? -6.952 5.400 -10.958 1.00 92.56 260 HIS A O 1
ATOM 2091 N N . ASN A 1 261 ? -7.331 6.067 -13.076 1.00 89.75 261 ASN A N 1
ATOM 2092 C CA . ASN A 1 261 ? -8.678 6.566 -12.823 1.00 89.75 261 ASN A CA 1
ATOM 2093 C C . ASN A 1 261 ? -9.616 5.375 -12.505 1.00 89.75 261 ASN A C 1
ATOM 2095 O O . ASN A 1 261 ? -9.689 4.445 -13.318 1.00 89.75 261 ASN A O 1
ATOM 2099 N N . PRO A 1 262 ? -10.346 5.371 -11.370 1.00 89.56 262 PRO A N 1
ATOM 2100 C CA . PRO A 1 262 ? -11.351 4.352 -11.051 1.00 89.56 262 PRO A CA 1
ATOM 2101 C C . PRO A 1 262 ? -12.419 4.155 -12.138 1.00 89.56 262 PRO A C 1
ATOM 2103 O O . PRO A 1 262 ? -12.874 3.030 -12.352 1.00 89.56 262 PRO A O 1
ATOM 2106 N N . GLY A 1 263 ? -12.759 5.211 -12.882 1.00 86.56 263 GLY A N 1
ATOM 2107 C CA . GLY A 1 263 ? -13.685 5.182 -14.016 1.00 86.56 263 GLY A CA 1
ATOM 2108 C C . GLY A 1 263 ? -13.326 4.161 -15.096 1.00 86.56 263 GLY A C 1
ATOM 2109 O O . GLY A 1 263 ? -14.211 3.555 -15.702 1.00 86.56 263 GLY A O 1
ATOM 2110 N N . ARG A 1 264 ? -12.028 3.863 -15.258 1.00 85.94 264 ARG A N 1
ATOM 2111 C CA . ARG A 1 264 ? -11.518 2.834 -16.179 1.00 85.94 264 ARG A CA 1
ATOM 2112 C C . ARG A 1 264 ? -12.105 1.443 -15.917 1.00 85.94 264 ARG A C 1
ATOM 2114 O O . ARG A 1 264 ? -12.191 0.624 -16.827 1.00 85.94 264 ARG A O 1
ATOM 2121 N N . TYR A 1 265 ? -12.510 1.168 -14.680 1.00 88.50 265 TYR A N 1
ATOM 2122 C CA . TYR A 1 265 ? -13.051 -0.126 -14.259 1.00 88.50 265 TYR A CA 1
ATOM 2123 C C . TYR A 1 265 ? -14.560 -0.075 -13.989 1.00 88.50 265 TYR A C 1
ATOM 2125 O O . TYR A 1 265 ? -15.115 -0.987 -13.382 1.00 88.50 265 TYR A O 1
ATOM 2133 N N . GLY A 1 266 ? -15.240 0.982 -14.446 1.00 86.12 266 GLY A N 1
ATOM 2134 C CA . GLY A 1 266 ? -16.679 1.157 -14.250 1.00 86.12 266 GLY A CA 1
ATOM 2135 C C . GLY A 1 266 ? -17.074 1.591 -12.835 1.00 86.12 266 GLY A C 1
ATOM 2136 O O . GLY A 1 266 ? -18.250 1.491 -12.484 1.00 86.12 266 GLY A O 1
ATOM 2137 N N . TYR A 1 267 ? -16.120 2.067 -12.028 1.00 85.88 267 TYR A N 1
ATOM 2138 C CA . TYR A 1 267 ? -16.415 2.779 -10.783 1.00 85.88 267 TYR A CA 1
ATOM 2139 C C . TYR A 1 267 ? -16.750 4.252 -11.070 1.00 85.88 267 TYR A C 1
ATOM 2141 O O . TYR A 1 267 ? -16.781 4.678 -12.224 1.00 85.88 267 TYR A O 1
ATOM 2149 N N . GLU A 1 268 ? -17.035 5.040 -10.028 1.00 80.06 268 GLU A N 1
ATOM 2150 C CA . GLU A 1 268 ? -17.238 6.484 -10.191 1.00 80.06 268 GLU A CA 1
ATOM 2151 C C . GLU A 1 268 ? -16.029 7.122 -10.886 1.00 80.06 268 GLU A C 1
ATOM 2153 O O . GLU A 1 268 ? -14.883 6.888 -10.505 1.00 80.06 268 GLU A O 1
ATOM 2158 N N . ASN A 1 269 ? -16.303 7.901 -11.933 1.00 71.19 269 ASN A N 1
ATOM 2159 C CA . ASN A 1 269 ? -15.267 8.579 -12.695 1.00 71.19 269 ASN A CA 1
ATOM 2160 C C . ASN A 1 269 ? -14.608 9.664 -11.835 1.00 71.19 269 ASN A C 1
ATOM 2162 O O . ASN A 1 269 ? -15.282 10.603 -11.416 1.00 71.19 269 ASN A O 1
ATOM 2166 N N . SER A 1 270 ? -13.293 9.562 -11.667 1.00 72.94 270 SER A N 1
ATOM 2167 C CA . SER A 1 270 ? -12.438 10.583 -11.061 1.00 72.94 270 SER A CA 1
ATOM 2168 C C . SER A 1 270 ? -11.837 11.444 -12.174 1.00 72.94 270 SER A C 1
ATOM 2170 O O . SER A 1 270 ? -10.787 11.092 -12.703 1.00 72.94 270 SER A O 1
ATOM 2172 N N . LEU A 1 271 ? -12.526 12.488 -12.639 1.00 74.06 271 LEU A N 1
ATOM 2173 C CA . LEU A 1 271 ? -12.105 13.296 -13.806 1.00 74.06 271 LEU A CA 1
ATOM 2174 C C . LEU A 1 271 ? -11.393 14.596 -13.431 1.00 74.06 271 LEU A C 1
ATOM 2176 O O . LEU A 1 271 ? -11.063 15.386 -14.317 1.00 74.06 271 LEU A O 1
ATOM 2180 N N . HIS A 1 272 ? -11.216 14.855 -12.141 1.00 82.38 272 HIS A N 1
ATOM 2181 C CA . HIS A 1 272 ? -10.679 16.106 -11.646 1.00 82.38 272 HIS A CA 1
ATOM 2182 C C . HIS A 1 272 ? -9.422 15.883 -10.797 1.00 82.38 272 HIS A C 1
ATOM 2184 O O . HIS A 1 272 ? -9.311 14.865 -10.109 1.00 82.38 272 HIS A O 1
ATOM 2190 N N . PRO A 1 273 ? -8.478 16.843 -10.814 1.00 86.94 273 PRO A N 1
ATOM 2191 C CA . PRO A 1 273 ? -7.373 16.873 -9.867 1.00 86.94 273 PRO A CA 1
ATOM 2192 C C . PRO A 1 273 ? -7.873 16.722 -8.428 1.00 86.94 273 PRO A C 1
ATOM 2194 O O . PRO A 1 273 ? -8.795 17.427 -8.011 1.00 86.94 273 PRO A O 1
ATOM 2197 N N . GLY A 1 274 ? -7.260 15.804 -7.681 1.00 88.94 274 GLY A N 1
ATOM 2198 C CA . GLY A 1 274 ? -7.643 15.488 -6.305 1.00 88.94 274 GLY A CA 1
ATOM 2199 C C . GLY A 1 274 ? -8.790 14.484 -6.158 1.00 88.94 274 GLY A C 1
ATOM 2200 O O . GLY A 1 274 ? -9.196 14.176 -5.038 1.00 88.94 274 GLY A O 1
ATOM 2201 N N . ASP A 1 275 ? -9.314 13.942 -7.257 1.00 91.62 275 ASP A N 1
ATOM 2202 C CA . ASP A 1 275 ? -10.250 12.827 -7.176 1.00 91.62 275 ASP A CA 1
ATOM 2203 C C . ASP A 1 275 ? -9.533 11.514 -6.772 1.00 91.62 275 ASP A C 1
ATOM 2205 O O . ASP A 1 275 ? -8.325 11.359 -6.978 1.00 91.62 275 ASP A O 1
ATOM 2209 N N . PRO A 1 276 ? -10.260 10.514 -6.232 1.00 94.44 276 PRO A N 1
ATOM 2210 C CA . PRO A 1 276 ? -9.669 9.247 -5.809 1.00 94.44 276 PRO A CA 1
ATOM 2211 C C . PRO A 1 276 ? -8.947 8.484 -6.924 1.00 94.44 276 PRO A C 1
ATOM 2213 O O . PRO A 1 276 ? -9.360 8.487 -8.086 1.00 94.44 276 PRO A O 1
ATOM 2216 N N . VAL A 1 277 ? -7.928 7.726 -6.532 1.00 95.38 277 VAL A N 1
ATOM 2217 C CA . VAL A 1 277 ? -7.070 6.919 -7.398 1.00 95.38 277 VAL A CA 1
ATOM 2218 C C . VAL A 1 277 ? -7.355 5.432 -7.184 1.00 95.38 277 VAL A C 1
ATOM 2220 O O . VAL A 1 277 ? -7.462 4.961 -6.054 1.00 95.38 277 VAL A O 1
ATOM 2223 N N . GLN A 1 278 ? -7.436 4.662 -8.269 1.00 96.50 278 GLN A N 1
ATOM 2224 C CA . GLN A 1 278 ? -7.560 3.206 -8.209 1.00 96.50 278 GLN A CA 1
ATOM 2225 C C . GLN A 1 278 ? -6.188 2.537 -8.238 1.00 96.50 278 GLN A C 1
ATOM 2227 O O . GLN A 1 278 ? -5.470 2.617 -9.240 1.00 96.50 278 GLN A O 1
ATOM 2232 N N . LEU A 1 279 ? -5.869 1.791 -7.184 1.00 97.75 279 LEU A N 1
ATOM 2233 C CA . LEU A 1 279 ? -4.724 0.889 -7.149 1.00 97.75 279 LEU A CA 1
ATOM 2234 C C . LEU A 1 279 ? -5.057 -0.442 -7.830 1.00 97.75 279 LEU A C 1
ATOM 2236 O O . LEU A 1 279 ? -6.174 -0.959 -7.733 1.00 97.75 279 LEU A O 1
ATOM 2240 N N . CYS A 1 280 ? -4.081 -0.976 -8.559 1.00 96.50 280 CYS A N 1
ATOM 2241 C CA . CYS A 1 280 ? -4.186 -2.243 -9.274 1.00 96.50 280 CYS A CA 1
ATOM 2242 C C . CYS A 1 280 ? -2.830 -2.961 -9.284 1.00 96.50 280 CYS A C 1
ATOM 2244 O O . CYS A 1 280 ? -1.777 -2.344 -9.097 1.00 96.50 280 CYS A O 1
ATOM 2246 N N . TYR A 1 281 ? -2.835 -4.242 -9.643 1.00 96.75 281 TYR A N 1
ATOM 2247 C CA . TYR A 1 281 ? -1.636 -4.907 -10.140 1.00 96.75 281 TYR A CA 1
ATOM 2248 C C . TYR A 1 281 ? -1.474 -4.705 -11.644 1.00 96.75 281 TYR A C 1
ATOM 2250 O O . TYR A 1 281 ? -2.443 -4.688 -12.396 1.00 96.75 281 TYR A O 1
ATOM 2258 N N . TYR A 1 282 ? -0.223 -4.607 -12.089 1.00 93.81 282 TYR A N 1
ATOM 2259 C CA . TYR A 1 282 ? 0.181 -4.701 -13.484 1.00 93.81 282 TYR A CA 1
ATOM 2260 C C . TYR A 1 282 ? 1.186 -5.835 -13.665 1.00 93.81 282 TYR A C 1
ATOM 2262 O O . TYR A 1 282 ? 2.361 -5.720 -13.288 1.00 93.81 282 TYR A O 1
ATOM 2270 N N . VAL A 1 283 ? 0.712 -6.936 -14.244 1.00 93.06 283 VAL A N 1
ATOM 2271 C CA . VAL A 1 283 ? 1.385 -8.229 -14.193 1.00 93.06 283 VAL A CA 1
ATOM 2272 C C . VAL A 1 283 ? 1.868 -8.668 -15.571 1.00 93.06 283 VAL A C 1
ATOM 2274 O O . VAL A 1 283 ? 1.073 -8.925 -16.470 1.00 93.06 283 VAL A O 1
ATOM 2277 N N . TYR A 1 284 ? 3.182 -8.826 -15.720 1.00 91.00 284 TYR A N 1
ATOM 2278 C CA . TYR A 1 284 ? 3.761 -9.640 -16.786 1.00 91.00 284 TYR A CA 1
ATOM 2279 C C . TYR A 1 284 ? 3.951 -11.057 -16.264 1.00 91.00 284 TYR A C 1
ATOM 2281 O O . TYR A 1 284 ? 4.667 -11.242 -15.278 1.00 91.00 284 TYR A O 1
ATOM 2289 N N . HIS A 1 285 ? 3.359 -12.051 -16.920 1.00 89.00 285 HIS A N 1
ATOM 2290 C CA . HIS A 1 285 ? 3.368 -13.434 -16.444 1.00 89.00 285 HIS A CA 1
ATOM 2291 C C . HIS A 1 285 ? 3.607 -14.436 -17.577 1.00 89.00 285 HIS A C 1
ATOM 2293 O O . HIS A 1 285 ? 3.311 -14.190 -18.746 1.00 89.00 285 HIS A O 1
ATOM 2299 N N . ALA A 1 286 ? 4.123 -15.615 -17.233 1.00 84.38 286 ALA A N 1
ATOM 2300 C CA . ALA A 1 286 ? 4.476 -16.657 -18.195 1.00 84.38 286 ALA A CA 1
ATOM 2301 C C . ALA A 1 286 ? 3.286 -17.189 -19.012 1.00 84.38 286 ALA A C 1
ATOM 2303 O O . ALA A 1 286 ? 3.485 -17.790 -20.070 1.00 84.38 286 ALA A O 1
ATOM 2304 N N . GLY A 1 287 ? 2.067 -16.998 -18.504 1.00 77.56 287 GLY A N 1
ATOM 2305 C CA . GLY A 1 287 ? 0.820 -17.391 -19.154 1.00 77.56 287 GLY A CA 1
ATOM 2306 C C . GLY A 1 287 ? 0.207 -16.347 -20.094 1.00 77.56 287 GLY A C 1
ATOM 2307 O O . GLY A 1 287 ? -0.808 -16.666 -20.698 1.00 77.56 287 GLY A O 1
ATOM 2308 N N . GLN A 1 288 ? 0.777 -15.141 -20.239 1.00 80.31 288 GLN A N 1
ATOM 2309 C CA . GLN A 1 288 ? 0.110 -14.004 -20.910 1.00 80.31 288 GLN A CA 1
ATOM 2310 C C . GLN A 1 288 ? -0.051 -14.132 -22.438 1.00 80.31 288 GLN A C 1
ATOM 2312 O O . GLN A 1 288 ? -0.471 -13.196 -23.106 1.00 80.31 288 GLN A O 1
ATOM 2317 N N . GLY A 1 289 ? 0.310 -15.273 -23.030 1.00 70.19 289 GLY A N 1
ATOM 2318 C CA . GLY A 1 289 ? 0.300 -15.426 -24.483 1.00 70.19 289 GLY A CA 1
ATOM 2319 C C . GLY A 1 289 ? 1.249 -14.439 -25.175 1.00 70.19 289 GLY A C 1
ATOM 2320 O O . GLY A 1 289 ? 2.201 -13.944 -24.578 1.00 70.19 289 GLY A O 1
ATOM 2321 N N . GLY A 1 290 ? 1.033 -14.184 -26.464 1.00 71.31 290 GLY A N 1
ATOM 2322 C CA . GLY A 1 290 ? 1.864 -13.274 -27.263 1.00 71.31 290 GLY A CA 1
ATOM 2323 C C . GLY A 1 290 ? 1.676 -11.783 -26.956 1.00 71.31 290 GLY A C 1
ATOM 2324 O O . GLY A 1 290 ? 2.233 -10.961 -27.686 1.00 71.31 290 GLY A O 1
ATOM 2325 N N . ASP A 1 291 ? 0.905 -11.425 -25.925 1.00 78.25 291 ASP A N 1
ATOM 2326 C CA . ASP A 1 291 ? 0.627 -10.032 -25.591 1.00 78.25 291 ASP A CA 1
ATOM 2327 C C . ASP A 1 291 ? 1.900 -9.301 -25.173 1.00 78.25 291 ASP A C 1
ATOM 2329 O O . ASP A 1 291 ? 2.758 -9.811 -24.447 1.00 78.25 291 ASP A O 1
ATOM 2333 N N . SER A 1 292 ? 2.045 -8.078 -25.676 1.00 81.25 292 SER A N 1
ATOM 2334 C CA . SER A 1 292 ? 3.244 -7.262 -25.458 1.00 81.25 292 SER A CA 1
ATOM 2335 C C . SER A 1 292 ? 3.180 -6.413 -24.187 1.00 81.25 292 SER A C 1
ATOM 2337 O O . SER A 1 292 ? 4.196 -5.828 -23.809 1.00 81.25 292 SER A O 1
ATOM 2339 N N . TYR A 1 293 ? 2.021 -6.382 -23.527 1.00 84.12 293 TYR A N 1
ATOM 2340 C CA . TYR A 1 293 ? 1.719 -5.593 -22.334 1.00 84.12 293 TYR A CA 1
ATOM 2341 C C . TYR A 1 293 ? 1.368 -6.514 -21.159 1.00 84.12 293 TYR A C 1
ATOM 2343 O O . TYR A 1 293 ? 1.090 -7.694 -21.357 1.00 84.12 293 TYR A O 1
ATOM 2351 N N . GLY A 1 294 ? 1.442 -5.988 -19.937 1.00 86.25 294 GLY A N 1
ATOM 2352 C CA . GLY A 1 294 ? 0.999 -6.703 -18.741 1.00 86.25 294 GLY A CA 1
ATOM 2353 C C . GLY A 1 294 ? -0.523 -6.688 -18.594 1.00 86.25 294 GLY A C 1
ATOM 2354 O O . GLY A 1 294 ? -1.182 -5.767 -19.078 1.00 86.25 294 GLY A O 1
ATOM 2355 N N . SER A 1 295 ? -1.054 -7.688 -17.897 1.00 89.75 295 SER A N 1
ATOM 2356 C CA . SER A 1 295 ? -2.445 -7.739 -17.438 1.00 89.75 295 SER A CA 1
ATOM 2357 C C . SER A 1 295 ? -2.646 -6.733 -16.307 1.00 89.75 295 SER A C 1
ATOM 2359 O O . SER A 1 295 ? -1.783 -6.629 -15.433 1.00 89.75 295 SER A O 1
ATOM 2361 N N . THR A 1 296 ? -3.750 -5.989 -16.320 1.00 91.75 296 THR A N 1
ATOM 2362 C CA . THR A 1 296 ? -4.098 -5.079 -15.224 1.00 91.75 296 THR A CA 1
ATOM 2363 C C . THR A 1 296 ? -5.286 -5.627 -14.448 1.00 91.75 296 THR A C 1
ATOM 2365 O O . THR A 1 296 ? -6.352 -5.801 -15.036 1.00 91.75 296 THR A O 1
ATOM 2368 N N . ASP A 1 297 ? -5.117 -5.817 -13.141 1.00 95.19 297 ASP A N 1
ATOM 2369 C CA . ASP A 1 297 ? -6.145 -6.377 -12.260 1.00 95.19 297 ASP A CA 1
ATOM 2370 C C . ASP A 1 297 ? -6.397 -5.376 -11.105 1.00 95.19 297 ASP A C 1
ATOM 2372 O O . ASP A 1 297 ? -5.472 -5.136 -10.315 1.00 95.19 297 ASP A O 1
ATOM 2376 N N . PRO A 1 298 ? -7.580 -4.726 -11.022 1.00 96.38 298 PRO A N 1
ATOM 2377 C CA . PRO A 1 298 ? -7.874 -3.727 -9.993 1.00 96.38 298 PRO A CA 1
ATOM 2378 C C . PRO A 1 298 ? -7.963 -4.357 -8.602 1.00 96.38 298 PRO A C 1
ATOM 2380 O O . PRO A 1 298 ? -8.353 -5.510 -8.446 1.00 96.38 298 PRO A O 1
ATOM 2383 N N . TRP A 1 299 ? -7.590 -3.591 -7.580 1.00 97.81 299 TRP A N 1
ATOM 2384 C CA . TRP A 1 299 ? -7.722 -3.999 -6.183 1.00 97.81 299 TRP A CA 1
ATOM 2385 C C . TRP A 1 299 ? -9.114 -3.648 -5.649 1.00 97.81 299 TRP A C 1
ATOM 2387 O O . TRP A 1 299 ? -9.295 -2.665 -4.932 1.00 97.81 299 TRP A O 1
ATOM 2397 N N . ASP A 1 300 ? -10.116 -4.421 -6.051 1.00 97.38 300 ASP A N 1
ATOM 2398 C CA . ASP A 1 300 ? -11.528 -4.084 -5.873 1.00 97.38 300 ASP A CA 1
ATOM 2399 C C . ASP A 1 300 ? -12.273 -4.915 -4.813 1.00 97.38 300 ASP A C 1
ATOM 2401 O O . ASP A 1 300 ? -13.486 -4.756 -4.624 1.00 97.38 300 ASP A O 1
ATOM 2405 N N . MET A 1 301 ? -11.560 -5.760 -4.064 1.00 96.94 301 MET A N 1
ATOM 2406 C CA . MET A 1 301 ? -12.153 -6.538 -2.975 1.00 96.94 301 MET A CA 1
ATOM 2407 C C . MET A 1 301 ? -12.657 -5.641 -1.836 1.00 96.94 301 MET A C 1
ATOM 2409 O O . MET A 1 301 ? -12.252 -4.487 -1.689 1.00 96.94 301 MET A O 1
ATOM 2413 N N . ASN A 1 302 ? -13.544 -6.204 -1.006 1.00 96.19 302 ASN A N 1
ATOM 2414 C CA . ASN A 1 302 ? -14.007 -5.607 0.252 1.00 96.19 302 ASN A CA 1
ATOM 2415 C C . ASN A 1 302 ? -14.521 -4.163 0.114 1.00 96.19 302 ASN A C 1
ATOM 2417 O O . ASN A 1 302 ? -14.188 -3.290 0.906 1.00 96.19 302 ASN A O 1
ATOM 2421 N N . GLY A 1 303 ? -15.357 -3.918 -0.900 1.00 93.38 303 GLY A N 1
ATOM 2422 C CA . GLY A 1 303 ? -15.919 -2.588 -1.150 1.00 93.38 303 GLY A CA 1
ATOM 2423 C C . GLY A 1 303 ? -14.963 -1.645 -1.883 1.00 93.38 303 GLY A C 1
ATOM 2424 O O . GLY A 1 303 ? -15.087 -0.434 -1.734 1.00 93.38 303 GLY A O 1
ATOM 2425 N N . ASN A 1 304 ? -14.051 -2.197 -2.691 1.00 96.19 304 ASN A N 1
ATOM 2426 C CA . ASN A 1 304 ? -12.997 -1.475 -3.398 1.00 96.19 304 ASN A CA 1
ATOM 2427 C C . ASN A 1 304 ? -11.999 -0.788 -2.455 1.00 96.19 304 ASN A C 1
ATOM 2429 O O . ASN A 1 304 ? -11.764 0.417 -2.533 1.00 96.19 304 ASN A O 1
ATOM 2433 N N . ALA A 1 305 ? -11.387 -1.585 -1.576 1.00 97.12 305 ALA A N 1
ATOM 2434 C CA . ALA A 1 305 ? -10.354 -1.114 -0.653 1.00 97.12 305 ALA A CA 1
ATOM 2435 C C . ALA A 1 305 ? -9.111 -0.536 -1.366 1.00 97.12 305 ALA A C 1
ATOM 2437 O O . ALA A 1 305 ? -8.348 0.209 -0.761 1.00 97.12 305 ALA A O 1
ATOM 2438 N N . GLY A 1 306 ? -8.906 -0.838 -2.654 1.00 97.38 306 GLY A N 1
ATOM 2439 C CA . GLY A 1 306 ? -7.851 -0.247 -3.477 1.00 97.38 306 GLY A CA 1
ATOM 2440 C C . GLY A 1 306 ? -8.153 1.144 -4.029 1.00 97.38 306 GLY A C 1
ATOM 2441 O O . GLY A 1 306 ? -7.283 1.718 -4.686 1.00 97.38 306 GLY A O 1
ATOM 2442 N N . LYS A 1 307 ? -9.350 1.696 -3.799 1.00 97.25 307 LYS A N 1
ATOM 2443 C CA . LYS A 1 307 ? -9.664 3.090 -4.122 1.00 97.25 307 LYS A CA 1
ATOM 2444 C C . LYS A 1 307 ? -9.173 3.994 -2.994 1.00 97.25 307 LYS A C 1
ATOM 2446 O O . LYS A 1 307 ? -9.774 4.036 -1.923 1.00 97.25 307 LYS A O 1
ATOM 2451 N N . VAL A 1 308 ? -8.099 4.731 -3.253 1.00 97.62 308 VAL A N 1
ATOM 2452 C CA . VAL A 1 308 ? -7.444 5.609 -2.276 1.00 97.62 308 VAL A CA 1
ATOM 2453 C C . VAL A 1 308 ? -7.702 7.075 -2.596 1.00 97.62 308 VAL A C 1
ATOM 2455 O O . VAL A 1 308 ? -7.807 7.460 -3.757 1.00 97.62 308 VAL A O 1
ATOM 2458 N N . GLU A 1 309 ? -7.813 7.907 -1.570 1.00 97.06 309 GLU A N 1
ATOM 2459 C CA . GLU A 1 309 ? -7.961 9.352 -1.724 1.00 97.06 309 GLU A CA 1
ATOM 2460 C C . GLU A 1 309 ? -6.591 10.020 -1.869 1.00 97.06 309 GLU A C 1
ATOM 2462 O O . GLU A 1 309 ? -5.595 9.603 -1.270 1.00 97.06 309 GLU A O 1
ATOM 2467 N N . THR A 1 310 ? -6.537 11.093 -2.646 1.00 97.25 310 THR A N 1
ATOM 2468 C CA . THR A 1 310 ? -5.363 11.959 -2.711 1.00 97.25 310 THR A CA 1
ATOM 2469 C C . THR A 1 310 ? -5.170 12.716 -1.395 1.00 97.25 310 THR A C 1
ATOM 2471 O O . THR A 1 310 ? -6.071 12.835 -0.565 1.00 97.25 310 THR A O 1
ATOM 2474 N N . GLY A 1 311 ? -3.954 13.189 -1.131 1.00 97.38 311 GLY A N 1
ATOM 2475 C CA . GLY A 1 311 ? -3.643 13.946 0.085 1.00 97.38 311 GLY A CA 1
ATOM 2476 C C . GLY A 1 311 ? -3.534 13.103 1.365 1.00 97.38 311 GLY A C 1
ATOM 2477 O O . GLY A 1 311 ? -2.972 13.587 2.357 1.00 97.38 311 GLY A O 1
ATOM 2478 N N . LYS A 1 312 ? -3.984 11.842 1.349 1.00 98.00 312 LYS A N 1
ATOM 2479 C CA . LYS A 1 312 ? -3.962 10.920 2.490 1.00 98.00 312 LYS A CA 1
ATOM 2480 C C . LYS A 1 312 ? -2.833 9.897 2.397 1.00 98.00 312 LYS A C 1
ATOM 2482 O O . LYS A 1 312 ? -2.425 9.482 1.316 1.00 98.00 312 LYS A O 1
ATOM 2487 N N . TRP A 1 313 ? -2.326 9.514 3.565 1.00 98.44 313 TRP A N 1
ATOM 2488 C CA . TRP A 1 313 ? -1.374 8.420 3.708 1.00 98.44 313 TRP A CA 1
ATOM 2489 C C . TRP A 1 313 ? -2.107 7.099 3.873 1.00 98.44 313 TRP A C 1
ATOM 2491 O O . TRP A 1 313 ? -3.057 7.016 4.643 1.00 98.44 313 TRP A O 1
ATOM 2501 N N . TYR A 1 314 ? -1.585 6.078 3.209 1.00 98.62 314 TYR A N 1
ATOM 2502 C CA . TYR A 1 314 ? -1.995 4.689 3.343 1.00 98.62 314 TYR A CA 1
ATOM 2503 C C . TYR A 1 314 ? -0.763 3.843 3.628 1.00 98.62 314 TYR A C 1
ATOM 2505 O O . TYR A 1 314 ? 0.313 4.155 3.118 1.00 98.62 314 TYR A O 1
ATOM 2513 N N . GLU A 1 315 ? -0.896 2.765 4.392 1.00 98.50 315 GLU A N 1
ATOM 2514 C CA . GLU A 1 315 ? 0.106 1.697 4.382 1.00 98.50 315 GLU A CA 1
ATOM 2515 C C . GLU A 1 315 ? -0.340 0.608 3.415 1.00 98.50 315 GLU A C 1
ATOM 2517 O O . GLU A 1 315 ? -1.460 0.101 3.483 1.00 98.50 315 GLU A O 1
ATOM 2522 N N . LEU A 1 316 ? 0.538 0.266 2.477 1.00 98.56 316 LEU A N 1
ATOM 2523 C CA . LEU A 1 316 ? 0.292 -0.803 1.525 1.00 98.56 316 LEU A CA 1
ATOM 2524 C C . LEU A 1 316 ? 1.090 -2.027 1.928 1.00 98.56 316 LEU A C 1
ATOM 2526 O O . LEU A 1 316 ? 2.301 -1.926 2.113 1.00 98.56 316 LEU A O 1
ATOM 2530 N N . THR A 1 317 ? 0.433 -3.185 1.966 1.00 98.44 317 THR A N 1
ATOM 2531 C CA . THR A 1 317 ? 1.111 -4.479 2.089 1.00 98.44 317 THR A CA 1
ATOM 2532 C C . THR A 1 317 ? 0.964 -5.261 0.794 1.00 98.44 317 THR A C 1
ATOM 2534 O O . THR A 1 317 ? -0.146 -5.463 0.313 1.00 98.44 317 THR A O 1
ATOM 2537 N N . TYR A 1 318 ? 2.084 -5.711 0.234 1.00 97.62 318 TYR A N 1
ATOM 2538 C CA . TYR A 1 318 ? 2.154 -6.559 -0.952 1.00 97.62 318 TYR A CA 1
ATOM 2539 C C . TYR A 1 318 ? 2.651 -7.939 -0.555 1.00 97.62 318 TYR A C 1
ATOM 2541 O O . TYR A 1 318 ? 3.694 -8.044 0.086 1.00 97.62 318 TYR A O 1
ATOM 2549 N N . HIS A 1 319 ? 2.008 -8.981 -1.064 1.00 98.25 319 HIS A N 1
ATOM 2550 C CA . HIS A 1 319 ? 2.499 -10.350 -0.995 1.00 98.25 319 HIS A CA 1
ATOM 2551 C C . HIS A 1 319 ? 2.642 -10.923 -2.400 1.00 98.25 319 HIS A C 1
ATOM 2553 O O . HIS A 1 319 ? 1.761 -10.773 -3.251 1.00 98.25 319 HIS A O 1
ATOM 2559 N N . ALA A 1 320 ? 3.765 -11.590 -2.645 1.00 97.69 320 ALA A N 1
ATOM 2560 C CA . ALA A 1 320 ? 3.930 -12.427 -3.815 1.00 97.69 320 ALA A CA 1
ATOM 2561 C C . ALA A 1 320 ? 4.525 -13.780 -3.442 1.00 97.69 320 ALA A C 1
ATOM 2563 O O . ALA A 1 320 ? 5.493 -13.863 -2.686 1.00 97.69 320 ALA A O 1
ATOM 2564 N N . LYS A 1 321 ? 4.002 -14.820 -4.089 1.00 96.50 321 LYS A N 1
ATOM 2565 C CA . LYS A 1 321 ? 4.547 -16.174 -4.098 1.00 96.50 321 LYS A CA 1
ATOM 2566 C C . LYS A 1 321 ? 4.635 -16.670 -5.531 1.00 96.50 321 LYS A C 1
ATOM 2568 O O . LYS A 1 321 ? 3.641 -16.680 -6.259 1.00 96.50 321 LYS A O 1
ATOM 2573 N N . VAL A 1 322 ? 5.815 -17.100 -5.962 1.00 94.38 322 VAL A N 1
ATOM 2574 C CA . VAL A 1 322 ? 5.957 -17.708 -7.289 1.00 94.38 322 VAL A CA 1
ATOM 2575 C C . VAL A 1 322 ? 5.324 -19.096 -7.313 1.00 94.38 322 VAL A C 1
ATOM 2577 O O . VAL A 1 322 ? 5.412 -19.856 -6.354 1.00 94.38 322 VAL A O 1
ATOM 2580 N N . ASN A 1 323 ? 4.708 -19.439 -8.441 1.00 93.75 323 ASN A N 1
ATOM 2581 C CA . ASN A 1 323 ? 4.124 -20.757 -8.675 1.00 93.75 323 ASN A CA 1
ATOM 2582 C C . ASN A 1 323 ? 5.181 -21.868 -8.700 1.00 93.75 323 ASN A C 1
ATOM 2584 O O . ASN A 1 323 ? 6.338 -21.632 -9.051 1.00 93.75 323 ASN A O 1
ATOM 2588 N N . ASP A 1 324 ? 4.773 -23.107 -8.456 1.00 92.56 324 ASP A N 1
ATOM 2589 C CA . ASP A 1 324 ? 5.573 -24.282 -8.786 1.00 92.56 324 ASP A CA 1
ATOM 2590 C C . ASP A 1 324 ? 5.826 -24.354 -10.297 1.00 92.56 324 ASP A C 1
ATOM 2592 O O . ASP A 1 324 ? 5.011 -23.930 -11.124 1.00 92.56 324 ASP A O 1
ATOM 2596 N N . ALA A 1 325 ? 6.994 -24.863 -10.692 1.00 87.50 325 ALA A N 1
ATOM 2597 C CA . ALA A 1 325 ? 7.353 -24.916 -12.103 1.00 87.50 325 ALA A CA 1
ATOM 2598 C C . ALA A 1 325 ? 6.373 -25.791 -12.894 1.00 87.50 325 ALA A C 1
ATOM 2600 O O . ALA A 1 325 ? 6.257 -26.989 -12.656 1.00 87.50 325 ALA A O 1
ATOM 2601 N N . GLY A 1 326 ? 5.717 -25.182 -13.884 1.00 83.88 326 GLY A N 1
ATOM 2602 C CA . GLY A 1 326 ? 4.705 -25.843 -14.710 1.00 83.88 326 GLY A CA 1
ATOM 2603 C C . GLY A 1 326 ? 3.269 -25.639 -14.229 1.00 83.88 326 GLY A C 1
ATOM 2604 O O . GLY A 1 326 ? 2.364 -25.802 -15.043 1.00 83.88 326 GLY A O 1
ATOM 2605 N N . GLU A 1 327 ? 3.075 -25.192 -12.990 1.00 92.44 327 GLU A N 1
ATOM 2606 C CA . GLU A 1 327 ? 1.764 -25.017 -12.363 1.00 92.44 327 GLU A CA 1
ATOM 2607 C C . GLU A 1 327 ? 1.294 -23.557 -12.380 1.00 92.44 327 GLU A C 1
ATOM 2609 O O . GLU A 1 327 ? 2.085 -22.627 -12.555 1.00 92.44 327 GLU A O 1
ATOM 2614 N N . ASN A 1 328 ? -0.007 -23.357 -12.172 1.00 92.81 328 ASN A N 1
ATOM 2615 C CA . ASN A 1 328 ? -0.642 -22.045 -12.028 1.00 92.81 328 ASN A CA 1
ATOM 2616 C C . ASN A 1 328 ? -1.120 -21.866 -10.578 1.00 92.81 328 ASN A C 1
ATOM 2618 O O . ASN A 1 328 ? -2.319 -21.769 -10.347 1.00 92.81 328 ASN A O 1
ATOM 2622 N N . ASN A 1 329 ? -0.206 -21.911 -9.610 1.00 95.06 329 ASN A N 1
ATOM 2623 C CA . ASN A 1 329 ? -0.498 -21.791 -8.172 1.00 95.06 329 ASN A CA 1
ATOM 2624 C C . ASN A 1 329 ? 0.307 -20.663 -7.495 1.00 95.06 329 ASN A C 1
ATOM 2626 O O . ASN A 1 329 ? 0.646 -20.738 -6.316 1.00 95.06 329 ASN A O 1
ATOM 2630 N N . GLY A 1 330 ? 0.706 -19.656 -8.274 1.00 95.69 330 GLY A N 1
ATOM 2631 C CA . GLY A 1 330 ? 1.378 -18.465 -7.772 1.00 95.69 330 GLY A CA 1
ATOM 2632 C C . GLY A 1 330 ? 0.367 -17.497 -7.176 1.00 95.69 330 GLY A C 1
ATOM 2633 O O . GLY A 1 330 ? -0.740 -17.356 -7.695 1.00 95.69 330 GLY A O 1
ATOM 2634 N N . VAL A 1 331 ? 0.774 -16.798 -6.125 1.00 97.69 331 VAL A N 1
ATOM 2635 C CA . VAL A 1 331 ? -0.096 -15.929 -5.334 1.00 97.69 331 VAL A CA 1
ATOM 2636 C C . VAL A 1 331 ? 0.350 -14.483 -5.485 1.00 97.69 331 VAL A C 1
ATOM 2638 O O . VAL A 1 331 ? 1.545 -14.192 -5.421 1.00 97.69 331 VAL A O 1
ATOM 2641 N N . LEU A 1 332 ? -0.613 -13.589 -5.691 1.00 98.25 332 LEU A N 1
ATOM 2642 C CA . LEU A 1 332 ? -0.462 -12.150 -5.515 1.00 98.25 332 LEU A CA 1
ATOM 2643 C C . LEU A 1 332 ? -1.604 -11.661 -4.629 1.00 98.25 332 LEU A C 1
ATOM 2645 O O . LEU A 1 332 ? -2.770 -11.927 -4.927 1.00 98.25 332 LEU A O 1
ATOM 2649 N N . GLU A 1 333 ? -1.271 -10.929 -3.573 1.00 98.62 333 GLU A N 1
ATOM 2650 C CA . GLU A 1 333 ? -2.244 -10.344 -2.650 1.00 98.62 333 GLU A CA 1
ATOM 2651 C C . GLU A 1 333 ? -1.809 -8.936 -2.256 1.00 98.62 333 GLU A C 1
ATOM 2653 O O . GLU A 1 333 ? -0.613 -8.643 -2.176 1.00 98.62 333 GLU A O 1
ATOM 2658 N N . ALA A 1 334 ? -2.788 -8.074 -1.995 1.00 98.56 334 ALA A N 1
ATOM 2659 C CA . ALA A 1 334 ? -2.539 -6.725 -1.515 1.00 98.56 334 ALA A CA 1
ATOM 2660 C C . ALA A 1 334 ? -3.530 -6.327 -0.419 1.00 98.56 334 ALA A C 1
ATOM 2662 O O . ALA A 1 334 ? -4.709 -6.686 -0.476 1.00 98.56 334 ALA A O 1
ATOM 2663 N N . TRP A 1 335 ? -3.052 -5.537 0.540 1.00 98.69 335 TRP A N 1
ATOM 2664 C CA . TRP A 1 335 ? -3.847 -4.902 1.588 1.00 98.69 335 TRP A CA 1
ATOM 2665 C C . TRP A 1 335 ? -3.592 -3.402 1.595 1.00 98.69 335 TRP A C 1
ATOM 2667 O O . TRP A 1 335 ? -2.483 -2.950 1.297 1.00 98.69 335 TRP A O 1
ATOM 2677 N N . VAL A 1 336 ? -4.626 -2.655 1.965 1.00 98.62 336 VAL A N 1
ATOM 2678 C CA . VAL A 1 336 ? -4.600 -1.203 2.123 1.00 98.62 336 VAL A CA 1
ATOM 2679 C C . VAL A 1 336 ? -5.054 -0.879 3.541 1.00 98.62 336 VAL A C 1
ATOM 2681 O O . VAL A 1 336 ? -6.163 -1.246 3.929 1.00 98.62 336 VAL A O 1
ATOM 2684 N N . ASP A 1 337 ? -4.203 -0.205 4.308 1.00 98.19 337 ASP A N 1
ATOM 2685 C CA . ASP A 1 337 ? -4.553 0.367 5.607 1.00 98.19 337 ASP A CA 1
ATOM 2686 C C . ASP A 1 337 ? -4.743 1.889 5.457 1.00 98.19 337 ASP A C 1
ATOM 2688 O O . ASP A 1 337 ? -3.797 2.576 5.049 1.00 98.19 337 ASP A O 1
ATOM 2692 N N . PRO A 1 338 ? -5.940 2.437 5.746 1.00 96.31 338 PRO A N 1
ATOM 2693 C CA . PRO A 1 338 ? -6.204 3.877 5.703 1.00 96.31 338 PRO A CA 1
ATOM 2694 C C . PRO A 1 338 ? -5.605 4.660 6.883 1.00 96.31 338 PRO A C 1
ATOM 2696 O O . PRO A 1 338 ? -5.693 5.888 6.896 1.00 96.31 338 PRO A O 1
ATOM 2699 N N . LEU A 1 339 ? -4.998 3.982 7.863 1.00 93.38 339 LEU A N 1
ATOM 2700 C CA . LEU A 1 339 ? -4.354 4.565 9.043 1.00 93.38 339 LEU A CA 1
ATOM 2701 C C . LEU A 1 339 ? -5.300 5.398 9.923 1.00 93.38 339 LEU A C 1
ATOM 2703 O O . LEU A 1 339 ? -4.868 6.310 10.631 1.00 93.38 339 LEU A O 1
ATOM 2707 N N . ASP A 1 340 ? -6.593 5.075 9.898 1.00 90.25 340 ASP A N 1
ATOM 2708 C CA . ASP A 1 340 ? -7.641 5.685 10.726 1.00 90.25 340 ASP A CA 1
ATOM 2709 C C . ASP A 1 340 ? -8.016 4.827 11.952 1.00 90.25 340 ASP A C 1
ATOM 2711 O O . ASP A 1 340 ? -8.925 5.172 12.711 1.00 90.25 340 ASP A O 1
ATOM 2715 N N . GLY A 1 341 ? -7.289 3.724 12.159 1.00 88.69 341 GLY A N 1
ATOM 2716 C CA . GLY A 1 341 ? -7.533 2.739 13.211 1.00 88.69 341 GLY A CA 1
ATOM 2717 C C . GLY A 1 341 ? -8.402 1.555 12.779 1.00 88.69 341 GLY A C 1
ATOM 2718 O O . GLY A 1 341 ? -8.600 0.652 13.588 1.00 88.69 341 GLY A O 1
ATOM 2719 N N . SER A 1 342 ? -8.900 1.508 11.534 1.00 87.56 342 SER A N 1
ATOM 2720 C CA . SER A 1 342 ? -9.613 0.329 11.015 1.00 87.56 342 SER A CA 1
ATOM 2721 C C . SER A 1 342 ? -8.701 -0.870 10.746 1.00 87.56 342 SER A C 1
ATOM 2723 O O . SER A 1 342 ? -9.191 -1.993 10.630 1.00 87.56 342 SER A O 1
ATOM 2725 N N . GLY A 1 343 ? -7.397 -0.625 10.609 1.00 91.56 343 GLY A N 1
ATOM 2726 C CA . GLY A 1 343 ? -6.403 -1.622 10.236 1.00 91.56 343 GLY A CA 1
ATOM 2727 C C . GLY A 1 343 ? -6.421 -1.988 8.744 1.00 91.56 343 GLY A C 1
ATOM 2728 O O . GLY A 1 343 ? -7.237 -1.472 7.964 1.00 91.56 343 GLY A O 1
ATOM 2729 N N . PRO A 1 344 ? -5.526 -2.902 8.332 1.00 96.06 344 PRO A N 1
ATOM 2730 C CA . PRO A 1 344 ? -5.322 -3.275 6.939 1.00 96.06 344 PRO A CA 1
ATOM 2731 C C . PRO A 1 344 ? -6.503 -4.077 6.385 1.00 96.06 344 PRO A C 1
ATOM 2733 O O . PRO A 1 344 ? -6.866 -5.138 6.891 1.00 96.06 344 PRO A O 1
ATOM 2736 N N . THR A 1 345 ? -7.067 -3.619 5.269 1.00 97.81 345 THR A N 1
ATOM 2737 C CA . THR A 1 345 ? -8.137 -4.321 4.548 1.00 97.81 345 THR A CA 1
ATOM 2738 C C . THR A 1 345 ? -7.581 -4.999 3.301 1.00 97.81 345 THR A C 1
ATOM 2740 O O . THR A 1 345 ? -6.932 -4.356 2.474 1.00 97.81 345 THR A O 1
ATOM 2743 N N . LYS A 1 346 ? -7.852 -6.300 3.122 1.00 98.31 346 LYS A N 1
ATOM 2744 C CA . LYS A 1 346 ? -7.439 -7.037 1.915 1.00 98.31 346 LYS A CA 1
ATOM 2745 C C . LYS A 1 346 ? -8.136 -6.447 0.690 1.00 98.31 346 LYS A C 1
ATOM 2747 O O . LYS A 1 346 ? -9.362 -6.470 0.611 1.00 98.31 346 LYS A O 1
ATOM 2752 N N . ALA A 1 347 ? -7.368 -5.911 -0.246 1.00 98.44 347 ALA A N 1
ATOM 2753 C CA . ALA A 1 347 ? -7.873 -5.215 -1.425 1.00 98.44 347 ALA A CA 1
ATOM 2754 C C . ALA A 1 347 ? -7.779 -6.072 -2.694 1.00 98.44 347 ALA A C 1
ATOM 2756 O O . ALA A 1 347 ? -8.504 -5.833 -3.657 1.00 98.44 347 ALA A O 1
ATOM 2757 N N . TYR A 1 348 ? -6.917 -7.090 -2.690 1.00 98.62 348 TYR A N 1
ATOM 2758 C CA . TYR A 1 348 ? -6.737 -7.989 -3.820 1.00 98.62 348 TYR A CA 1
ATOM 2759 C C . TYR A 1 348 ? -6.238 -9.367 -3.382 1.00 98.62 348 TYR A C 1
ATOM 2761 O O . TYR A 1 348 ? -5.400 -9.475 -2.486 1.00 98.62 348 TYR A O 1
ATOM 2769 N N . GLU A 1 349 ? -6.694 -10.407 -4.075 1.00 98.12 349 GLU A N 1
ATOM 2770 C CA . GLU A 1 349 ? -6.213 -11.776 -3.941 1.00 98.12 349 GLU A CA 1
ATOM 2771 C C . GLU A 1 349 ? -6.398 -12.525 -5.255 1.00 98.12 349 GLU A C 1
ATOM 2773 O O . GLU A 1 349 ? -7.481 -12.542 -5.843 1.00 98.12 349 GLU A O 1
ATOM 2778 N N . ARG A 1 350 ? -5.331 -13.188 -5.696 1.00 97.50 350 ARG A N 1
ATOM 2779 C CA . ARG A 1 350 ? -5.400 -14.181 -6.761 1.00 97.50 350 ARG A CA 1
ATOM 2780 C C . ARG A 1 350 ? -4.272 -15.190 -6.600 1.00 97.50 350 ARG A C 1
ATOM 2782 O O . ARG A 1 350 ? -3.103 -14.815 -6.552 1.00 97.50 350 ARG A O 1
ATOM 2789 N N . ASP A 1 351 ? -4.628 -16.467 -6.579 1.00 96.69 351 ASP A N 1
ATOM 2790 C CA . ASP A 1 351 ? -3.755 -17.598 -6.237 1.00 96.69 351 ASP A CA 1
ATOM 2791 C C . ASP A 1 351 ? -3.460 -18.537 -7.419 1.00 96.69 351 ASP A C 1
ATOM 2793 O O . ASP A 1 351 ? -2.835 -19.587 -7.266 1.00 96.69 351 ASP A O 1
ATOM 2797 N N . ASN A 1 352 ? -3.894 -18.153 -8.620 1.00 95.06 352 ASN A N 1
ATOM 2798 C CA . ASN A 1 352 ? -3.764 -18.957 -9.829 1.00 95.06 352 ASN A CA 1
ATOM 2799 C C . ASN A 1 352 ? -2.797 -18.361 -10.865 1.00 95.06 352 ASN A C 1
ATOM 2801 O O . ASN A 1 352 ? -2.944 -18.568 -12.077 1.00 95.06 352 ASN A O 1
ATOM 2805 N N . TRP A 1 353 ? -1.797 -17.602 -10.410 1.00 93.31 353 TRP A N 1
ATOM 2806 C CA . TRP A 1 353 ? -0.804 -17.011 -11.300 1.00 93.31 353 TRP A CA 1
ATOM 2807 C C . TRP A 1 353 ? 0.217 -18.033 -11.784 1.00 93.31 353 TRP A C 1
ATOM 2809 O O . TRP A 1 353 ? 0.663 -18.914 -11.055 1.00 93.31 353 TRP A O 1
ATOM 2819 N N . ARG A 1 354 ? 0.669 -17.844 -13.025 1.00 91.56 354 ARG A N 1
ATOM 2820 C CA . ARG A 1 354 ? 1.863 -18.494 -13.571 1.00 91.56 354 ARG A CA 1
ATOM 2821 C C . ARG A 1 354 ? 2.946 -17.449 -13.799 1.00 91.56 354 ARG A C 1
ATOM 2823 O O . ARG A 1 354 ? 3.104 -16.953 -14.913 1.00 91.56 354 ARG A O 1
ATOM 2830 N N . LEU A 1 355 ? 3.655 -17.079 -12.742 1.00 89.88 355 LEU A N 1
ATOM 2831 C CA . LEU A 1 355 ? 4.737 -16.092 -12.766 1.00 89.88 355 LEU A CA 1
ATOM 2832 C C . LEU A 1 355 ? 6.021 -16.658 -13.404 1.00 89.88 355 LEU A C 1
ATOM 2834 O O . LEU A 1 355 ? 6.670 -15.959 -14.178 1.00 89.88 355 LEU A O 1
ATOM 2838 N N . ARG A 1 356 ? 6.351 -17.939 -13.175 1.00 86.00 356 ARG A N 1
ATOM 2839 C CA . ARG A 1 356 ? 7.542 -18.623 -13.722 1.00 86.00 356 ARG A CA 1
ATOM 2840 C C . ARG A 1 356 ? 7.209 -19.864 -14.557 1.00 86.00 356 ARG A C 1
ATOM 2842 O O . ARG A 1 356 ? 6.257 -20.588 -14.265 1.00 86.00 356 ARG A O 1
ATOM 2849 N N . LYS A 1 357 ? 8.029 -20.166 -15.576 1.00 83.50 357 LYS A N 1
ATOM 2850 C CA . LYS A 1 357 ? 7.936 -21.424 -16.357 1.00 83.50 357 LYS A CA 1
ATOM 2851 C C . LYS A 1 357 ? 8.743 -22.586 -15.791 1.00 83.50 357 LYS A C 1
ATOM 2853 O O . LYS A 1 357 ? 8.319 -23.727 -15.941 1.00 83.50 357 LYS A O 1
ATOM 2858 N N . SER A 1 358 ? 9.910 -22.314 -15.213 1.00 80.75 358 SER A N 1
ATOM 2859 C CA . SER A 1 358 ? 10.895 -23.328 -14.827 1.00 80.75 358 SER A CA 1
ATOM 2860 C C . SER A 1 358 ? 11.408 -23.116 -13.407 1.00 80.75 358 SER A C 1
ATOM 2862 O O . SER A 1 358 ? 11.366 -22.003 -12.879 1.00 80.75 358 SER A O 1
ATOM 2864 N N . ASN A 1 359 ? 11.971 -24.179 -12.827 1.00 72.94 359 ASN A N 1
ATOM 2865 C CA . ASN A 1 359 ? 12.714 -24.101 -11.572 1.00 72.94 359 ASN A CA 1
ATOM 2866 C C . ASN A 1 359 ? 13.854 -23.076 -11.722 1.00 72.94 359 ASN A C 1
ATOM 2868 O O . ASN A 1 359 ? 14.630 -23.156 -12.676 1.00 72.94 359 ASN A O 1
ATOM 2872 N N . GLY A 1 360 ? 13.912 -22.090 -10.820 1.00 70.19 360 GLY A N 1
ATOM 2873 C CA . GLY A 1 360 ? 14.928 -21.026 -10.807 1.00 70.19 360 GLY A CA 1
ATOM 2874 C C . GLY A 1 360 ? 14.423 -19.605 -11.084 1.00 70.19 360 GLY A C 1
ATOM 2875 O O . GLY A 1 360 ? 15.190 -18.664 -10.910 1.00 70.19 360 GLY A O 1
ATOM 2876 N N . GLY A 1 361 ? 13.159 -19.418 -11.482 1.00 77.25 361 GLY A N 1
ATOM 2877 C CA . GLY A 1 361 ? 12.560 -18.081 -11.562 1.00 77.25 361 GLY A CA 1
ATOM 2878 C C . GLY A 1 361 ? 11.989 -17.646 -10.215 1.00 77.25 361 GLY A C 1
ATOM 2879 O O . GLY A 1 361 ? 10.836 -17.934 -9.936 1.00 77.25 361 GLY A O 1
ATOM 2880 N N . ASN A 1 362 ? 12.775 -17.007 -9.358 1.00 89.94 362 ASN A N 1
ATOM 2881 C CA . ASN A 1 362 ? 12.296 -16.512 -8.064 1.00 89.94 362 ASN A CA 1
ATOM 2882 C C . ASN A 1 362 ? 11.826 -15.045 -8.162 1.00 89.94 362 ASN A C 1
ATOM 2884 O O . ASN A 1 362 ? 11.895 -14.417 -9.225 1.00 89.94 362 ASN A O 1
ATOM 2888 N N . ILE A 1 363 ? 11.337 -14.499 -7.052 1.00 93.31 363 ILE A N 1
ATOM 2889 C CA . ILE A 1 363 ? 11.219 -13.057 -6.825 1.00 93.31 363 ILE A CA 1
ATOM 2890 C C . ILE A 1 363 ? 12.643 -12.525 -6.701 1.00 93.31 363 ILE A C 1
ATOM 2892 O O . ILE A 1 363 ? 13.304 -12.685 -5.675 1.00 93.31 363 ILE A O 1
ATOM 2896 N N . GLY A 1 364 ? 13.139 -11.936 -7.784 1.00 91.75 364 GLY A N 1
ATOM 2897 C CA . GLY A 1 364 ? 14.520 -11.477 -7.880 1.00 91.75 364 GLY A CA 1
ATOM 2898 C C . GLY A 1 364 ? 14.732 -10.176 -7.119 1.00 91.75 364 GLY A C 1
ATOM 2899 O O . GLY A 1 364 ? 15.723 -10.038 -6.404 1.00 91.75 364 GLY A O 1
ATOM 2900 N N . ALA A 1 365 ? 13.793 -9.235 -7.238 1.00 93.69 365 ALA A N 1
ATOM 2901 C CA . ALA A 1 365 ? 13.909 -7.925 -6.617 1.00 93.69 365 ALA A CA 1
ATOM 2902 C C . ALA A 1 365 ? 12.552 -7.284 -6.307 1.00 93.69 365 ALA A C 1
ATOM 2904 O O . ALA A 1 365 ? 11.552 -7.512 -6.992 1.00 93.69 365 ALA A O 1
ATOM 2905 N N . TRP A 1 366 ? 12.572 -6.400 -5.317 1.00 95.81 366 TRP A N 1
ATOM 2906 C CA . TRP A 1 366 ? 11.634 -5.296 -5.224 1.00 95.81 366 TRP A CA 1
ATOM 2907 C C . TRP A 1 366 ? 12.048 -4.210 -6.217 1.00 95.81 366 TRP A C 1
ATOM 2909 O O . TRP A 1 366 ? 13.207 -3.786 -6.246 1.00 95.81 366 TRP A O 1
ATOM 2919 N N . ARG A 1 367 ? 11.110 -3.765 -7.047 1.00 93.00 367 ARG A N 1
ATOM 2920 C CA . ARG A 1 367 ? 11.304 -2.674 -7.997 1.00 93.00 367 ARG A CA 1
ATOM 2921 C C . ARG A 1 367 ? 10.587 -1.446 -7.459 1.00 93.00 367 ARG A C 1
ATOM 2923 O O . ARG A 1 367 ? 9.377 -1.306 -7.616 1.00 93.00 367 ARG A O 1
ATOM 2930 N N . HIS A 1 368 ? 11.347 -0.562 -6.831 1.00 93.62 368 HIS A N 1
ATOM 2931 C CA . HIS A 1 368 ? 10.867 0.711 -6.325 1.00 93.62 368 HIS A CA 1
ATOM 2932 C C . HIS A 1 368 ? 10.846 1.725 -7.472 1.00 93.62 368 HIS A C 1
ATOM 2934 O O . HIS A 1 368 ? 11.760 2.525 -7.663 1.00 93.62 368 HIS A O 1
ATOM 2940 N N . ASN A 1 369 ? 9.827 1.579 -8.317 1.00 89.62 369 ASN A N 1
ATOM 2941 C CA . ASN A 1 369 ? 9.679 2.316 -9.560 1.00 89.62 369 ASN A CA 1
ATOM 2942 C C . ASN A 1 369 ? 8.322 2.999 -9.623 1.00 89.62 369 ASN A C 1
ATOM 2944 O O . ASN A 1 369 ? 7.311 2.390 -9.286 1.00 89.62 369 ASN A O 1
ATOM 2948 N N . SER A 1 370 ? 8.319 4.226 -10.127 1.00 93.56 370 SER A N 1
ATOM 2949 C CA . SER A 1 370 ? 7.098 4.974 -10.385 1.00 93.56 370 SER A CA 1
ATOM 2950 C C . SER A 1 370 ? 7.289 5.884 -11.587 1.00 93.56 370 SER A C 1
ATOM 2952 O O . SER A 1 370 ? 8.366 6.459 -11.730 1.00 93.56 370 SER A O 1
ATOM 2954 N N . PHE A 1 371 ? 6.293 5.948 -12.471 1.00 91.19 371 PHE A N 1
ATOM 2955 C CA . PHE A 1 371 ? 6.273 6.784 -13.681 1.00 91.19 371 PHE A CA 1
ATOM 2956 C C . PHE A 1 371 ? 4.850 6.855 -14.256 1.00 91.19 371 PHE A C 1
ATOM 2958 O O . PHE A 1 371 ? 4.116 5.862 -14.177 1.00 91.19 371 PHE A O 1
ATOM 2965 N N . PHE A 1 372 ? 4.487 7.969 -14.897 1.00 90.19 372 PHE A N 1
ATOM 2966 C CA . PHE A 1 372 ? 3.326 8.023 -15.800 1.00 90.19 372 PHE A CA 1
ATOM 2967 C C . PHE A 1 372 ? 3.637 7.228 -17.070 1.00 90.19 372 PHE A C 1
ATOM 2969 O O . PHE A 1 372 ? 4.699 7.384 -17.670 1.00 90.19 372 PHE A O 1
ATOM 2976 N N . GLY A 1 373 ? 2.773 6.277 -17.431 1.00 80.88 373 GLY A N 1
ATOM 2977 C CA . GLY A 1 373 ? 3.157 5.174 -18.318 1.00 80.88 373 GLY A CA 1
ATOM 2978 C C . GLY A 1 373 ? 2.135 4.847 -19.394 1.00 80.88 373 GLY A C 1
ATOM 2979 O O . GLY A 1 373 ? 1.193 5.578 -19.606 1.00 80.88 373 GLY A O 1
ATOM 2980 N N . GLY A 1 374 ? 2.328 3.747 -20.129 1.00 73.38 374 GLY A N 1
ATOM 2981 C CA . GLY A 1 374 ? 1.315 3.249 -21.078 1.00 73.38 374 GLY A CA 1
ATOM 2982 C C . GLY A 1 374 ? 1.106 4.081 -22.350 1.00 73.38 374 GLY A C 1
ATOM 2983 O O . GLY A 1 374 ? 0.258 3.722 -23.159 1.00 73.38 374 GLY A O 1
ATOM 2984 N N . GLY A 1 375 ? 1.907 5.128 -22.564 1.00 78.69 375 GLY A N 1
ATOM 2985 C CA . GLY A 1 375 ? 1.672 6.108 -23.625 1.00 78.69 375 GLY A CA 1
ATOM 2986 C C . GLY A 1 375 ? 1.128 7.444 -23.113 1.00 78.69 375 GLY A C 1
ATOM 2987 O O . GLY A 1 375 ? 0.870 8.311 -23.935 1.00 78.69 375 GLY A O 1
ATOM 2988 N N . TRP A 1 376 ? 0.999 7.619 -21.798 1.00 84.94 376 TRP A N 1
ATOM 2989 C CA . TRP A 1 376 ? 0.389 8.796 -21.172 1.00 84.94 376 TRP A CA 1
ATOM 2990 C C . TRP A 1 376 ? 1.436 9.672 -20.509 1.00 84.94 376 TRP A C 1
ATOM 2992 O O . TRP A 1 376 ? 2.495 9.173 -20.112 1.00 84.94 376 TRP A O 1
ATOM 3002 N N . TYR A 1 377 ? 1.131 10.957 -20.428 1.00 88.38 377 TYR A N 1
ATOM 3003 C CA . TYR A 1 377 ? 1.963 11.969 -19.791 1.00 88.38 377 TYR A CA 1
ATOM 3004 C C . TYR A 1 377 ? 1.359 12.383 -18.448 1.00 88.38 377 TYR A C 1
ATOM 3006 O O . TYR A 1 377 ? 0.180 12.135 -18.192 1.00 88.38 377 TYR A O 1
ATOM 3014 N N . SER A 1 378 ? 2.168 12.976 -17.570 1.00 90.38 378 SER A N 1
ATOM 3015 C CA . SER A 1 378 ? 1.605 13.662 -16.406 1.00 90.38 378 SER A CA 1
ATOM 3016 C C . SER A 1 378 ? 0.845 14.907 -16.886 1.00 90.38 378 SER A C 1
ATOM 3018 O O . SER A 1 378 ? 1.433 15.695 -17.623 1.00 90.38 378 SER A O 1
ATOM 3020 N N . PRO A 1 379 ? -0.415 15.130 -16.479 1.00 89.69 379 PRO A N 1
ATOM 3021 C CA . PRO A 1 379 ? -1.189 16.315 -16.878 1.00 89.69 379 PRO A CA 1
ATOM 3022 C C . PRO A 1 379 ? -0.732 17.622 -16.223 1.00 89.69 379 PRO A C 1
ATOM 3024 O O . PRO A 1 379 ? -1.232 18.686 -16.563 1.00 89.69 379 PRO A O 1
ATOM 3027 N N . GLN A 1 380 ? 0.127 17.527 -15.212 1.00 91.62 380 GLN A N 1
ATOM 3028 C CA . GLN A 1 380 ? 0.663 18.645 -14.449 1.00 91.62 380 GLN A CA 1
ATOM 3029 C C . GLN A 1 380 ? 1.926 18.186 -13.718 1.00 91.62 380 GLN A C 1
ATOM 3031 O O . GLN A 1 380 ? 2.175 16.981 -13.583 1.00 91.62 380 GLN A O 1
ATOM 3036 N N . ASP A 1 381 ? 2.685 19.144 -13.200 1.00 93.00 381 ASP A N 1
ATOM 3037 C CA . ASP A 1 381 ? 3.719 18.873 -12.211 1.00 93.00 381 ASP A CA 1
ATOM 3038 C C . ASP A 1 381 ? 3.073 18.361 -10.923 1.00 93.00 381 ASP A C 1
ATOM 3040 O O . ASP A 1 381 ? 2.235 19.039 -10.330 1.00 93.00 381 ASP A O 1
ATOM 3044 N N . GLN A 1 382 ? 3.447 17.160 -10.494 1.00 94.75 382 GLN A N 1
ATOM 3045 C CA . GLN A 1 382 ? 2.870 16.537 -9.304 1.00 94.75 382 GLN A CA 1
ATOM 3046 C C . GLN A 1 382 ? 3.763 15.440 -8.743 1.00 94.75 382 GLN A C 1
ATOM 3048 O O . GLN A 1 382 ? 4.615 14.884 -9.442 1.00 94.75 382 GLN A O 1
ATOM 3053 N N . SER A 1 383 ? 3.518 15.079 -7.488 1.00 95.62 383 SER A N 1
ATOM 3054 C CA . SER A 1 383 ? 4.288 14.046 -6.802 1.00 95.62 383 SER A CA 1
ATOM 3055 C C . SER A 1 383 ? 3.426 12.934 -6.212 1.00 95.62 383 SER A C 1
ATOM 3057 O O . SER A 1 383 ? 2.266 13.112 -5.836 1.00 95.62 383 SER A O 1
ATOM 3059 N N . LEU A 1 384 ? 4.037 11.761 -6.061 1.00 96.25 384 LEU A N 1
ATOM 3060 C CA . LEU A 1 384 ? 3.595 10.783 -5.070 1.00 96.25 384 LEU 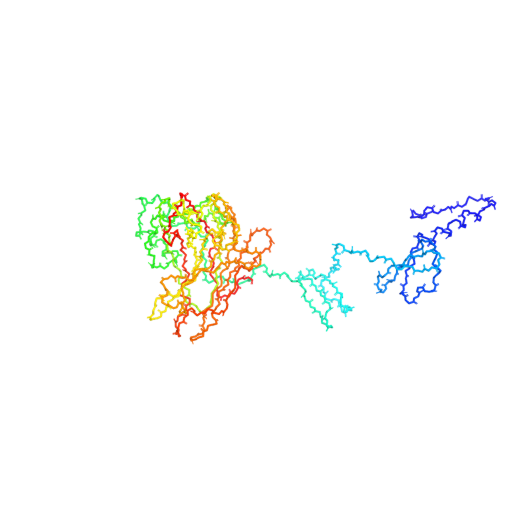A CA 1
ATOM 3061 C C . LEU A 1 384 ? 4.729 10.477 -4.100 1.00 96.25 384 LEU A C 1
ATOM 3063 O O . LEU A 1 384 ? 5.894 10.394 -4.485 1.00 96.25 384 LEU A O 1
ATOM 3067 N N . PHE A 1 385 ? 4.371 10.301 -2.838 1.00 97.56 385 PHE A N 1
ATOM 3068 C CA . PHE A 1 385 ? 5.281 10.149 -1.717 1.00 97.56 385 PHE A CA 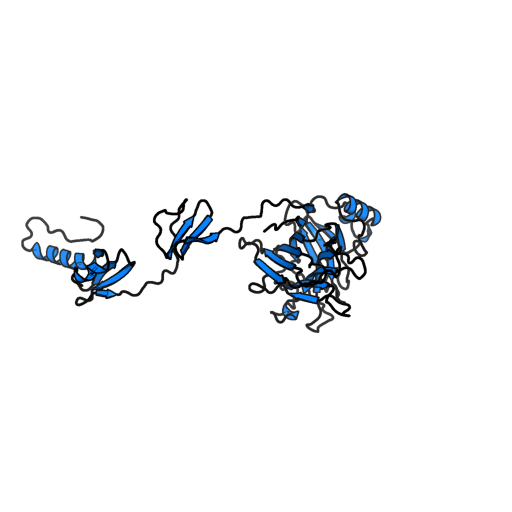1
ATOM 3069 C C . PHE A 1 385 ? 5.234 8.718 -1.204 1.00 97.56 385 PHE A C 1
ATOM 3071 O O . PHE A 1 385 ? 4.171 8.093 -1.143 1.00 97.56 385 PHE A O 1
ATOM 3078 N N . VAL A 1 386 ? 6.397 8.210 -0.821 1.00 97.50 386 VAL A N 1
ATOM 3079 C CA . VAL A 1 386 ? 6.566 6.912 -0.182 1.00 97.50 386 VAL A CA 1
ATOM 3080 C C . VAL A 1 386 ? 7.508 7.025 1.003 1.00 97.50 386 VAL A C 1
ATOM 3082 O O . VAL A 1 386 ? 8.415 7.857 1.020 1.00 97.50 386 VAL A O 1
ATOM 3085 N N . ASP A 1 387 ? 7.280 6.181 1.998 1.00 97.00 387 ASP A N 1
ATOM 3086 C CA . ASP A 1 387 ? 8.010 6.233 3.261 1.00 97.00 387 ASP A CA 1
ATOM 3087 C C . ASP A 1 387 ? 8.072 4.828 3.894 1.00 97.00 387 ASP A C 1
ATOM 3089 O O . ASP A 1 387 ? 7.221 3.974 3.618 1.00 97.00 387 ASP A O 1
ATOM 3093 N N . ASN A 1 388 ? 9.092 4.583 4.716 1.00 95.88 388 ASN A N 1
ATOM 3094 C CA . ASN A 1 388 ? 9.295 3.385 5.530 1.00 95.88 388 ASN A CA 1
ATOM 3095 C C . ASN A 1 388 ? 9.080 2.056 4.781 1.00 95.88 388 ASN A C 1
ATOM 3097 O O . ASN A 1 388 ? 8.251 1.218 5.166 1.00 95.88 388 ASN A O 1
ATOM 3101 N N . LEU A 1 389 ? 9.830 1.873 3.691 1.00 97.62 389 LEU A N 1
ATOM 3102 C CA . LEU A 1 389 ? 9.809 0.649 2.901 1.00 97.62 389 LEU A CA 1
ATOM 3103 C C . LEU A 1 389 ? 10.477 -0.486 3.674 1.00 97.62 389 LEU A C 1
ATOM 3105 O O . LEU A 1 389 ? 11.668 -0.440 3.970 1.00 97.62 389 LEU A O 1
ATOM 3109 N N . ARG A 1 390 ? 9.718 -1.543 3.930 1.00 97.75 390 ARG A N 1
ATOM 3110 C CA . ARG A 1 390 ? 10.142 -2.753 4.628 1.00 97.75 390 ARG A CA 1
ATOM 3111 C C . ARG A 1 390 ? 9.859 -3.960 3.753 1.00 97.75 390 ARG A C 1
ATOM 3113 O O . ARG A 1 390 ? 8.799 -4.060 3.142 1.00 97.75 390 ARG A O 1
ATOM 3120 N N . LEU A 1 391 ? 10.817 -4.872 3.667 1.00 98.12 391 LEU A N 1
ATOM 3121 C CA . LEU A 1 391 ? 10.686 -6.140 2.955 1.00 98.12 391 LEU A CA 1
ATOM 3122 C C . LEU A 1 391 ? 10.756 -7.267 3.976 1.00 98.12 391 LEU A C 1
ATOM 3124 O O . LEU A 1 391 ? 11.619 -7.235 4.850 1.00 98.12 391 LEU A O 1
ATOM 3128 N N . TYR A 1 392 ? 9.911 -8.283 3.839 1.00 98.00 392 TYR A N 1
ATOM 3129 C CA . TYR A 1 392 ? 9.811 -9.388 4.791 1.00 98.00 392 TYR A CA 1
ATOM 3130 C C . TYR A 1 392 ? 9.884 -10.745 4.094 1.00 98.00 392 TYR A C 1
ATOM 3132 O O . TYR A 1 392 ? 9.550 -10.906 2.916 1.00 98.00 392 TYR A O 1
ATOM 3140 N N . ALA A 1 393 ? 10.360 -11.730 4.854 1.00 95.88 393 ALA A N 1
ATOM 3141 C CA . ALA A 1 393 ? 10.364 -13.135 4.460 1.00 95.88 393 ALA A CA 1
ATOM 3142 C C . ALA A 1 393 ? 9.054 -13.854 4.804 1.00 95.88 393 ALA A C 1
ATOM 3144 O O . ALA A 1 393 ? 8.734 -14.856 4.172 1.00 95.88 393 ALA A O 1
ATOM 3145 N N . GLU A 1 394 ? 8.351 -13.359 5.816 1.00 94.69 394 GLU A N 1
ATOM 3146 C CA . GLU A 1 394 ? 7.138 -13.935 6.389 1.00 94.69 394 GLU A CA 1
ATOM 3147 C C . GLU A 1 394 ? 6.049 -12.855 6.408 1.00 94.69 394 GLU A C 1
ATOM 3149 O O . GLU A 1 394 ? 6.348 -11.682 6.171 1.00 94.69 394 GLU A O 1
ATOM 3154 N N . ASN A 1 395 ? 4.798 -13.259 6.632 1.00 95.00 395 ASN A N 1
ATOM 3155 C CA . ASN A 1 395 ? 3.663 -12.340 6.650 1.00 95.00 395 ASN A CA 1
ATOM 3156 C C . ASN A 1 395 ? 3.826 -11.304 7.781 1.00 95.00 395 ASN A C 1
ATOM 3158 O O . ASN A 1 395 ? 3.876 -11.728 8.934 1.00 95.00 395 ASN A O 1
ATOM 3162 N N . PRO A 1 396 ? 3.887 -9.991 7.474 1.00 92.81 396 PRO A N 1
ATOM 3163 C CA . PRO A 1 396 ? 3.993 -8.942 8.477 1.00 92.81 396 PRO A CA 1
ATOM 3164 C C . PRO A 1 396 ? 2.650 -8.588 9.153 1.00 92.81 396 PRO A C 1
ATOM 3166 O O . PRO A 1 396 ? 2.678 -7.919 10.188 1.00 92.81 396 PRO A O 1
ATOM 3169 N N . LEU A 1 397 ? 1.511 -9.011 8.582 1.00 89.62 397 LEU A N 1
ATOM 3170 C CA . LEU A 1 397 ? 0.143 -8.723 9.047 1.00 89.62 397 LEU A CA 1
ATOM 3171 C C . LEU A 1 397 ? -0.372 -9.702 10.101 1.00 89.62 397 LEU A C 1
ATOM 3173 O O . LEU A 1 397 ? -0.146 -10.926 9.924 1.00 89.62 397 LEU A O 1
#

Organism: NCBI:txid553469

InterPro domains:
  IPR048958 Polysaccharide lyase 14 [PF21294] (308-388)

Secondary structure (DSSP, 8-state):
--TTS----PPTT-TTTHHHHHHHHHHHHHHS-EEE-GGGGGGS---TT-EEEETTT--EEEE-SSSEEEPPPPP-SS--PPEESS--TTPPTT-EEEETTTTEEEEEETTEEEEEE-PPPSS-S---SEEE---S--TTTTS-GGG--HHHHHHHHHHTT--S---S-TTTSEEEESSS-SSSS-EEEEEE-BT---EEEEEEEEEESEEEEEEEEEE-TT-----TT--STT--EEEEEEEEE--SSSS-EEEEEEEE-GGGGTS----STT--EEEEEEEE-TTSTT-SS-EEEE--HHHHTTEE-TT-EEEEEEEEEPPPTT-S-EEEEEEEE-SSSS-PEEEEEEEEE---SSTT--EEEEEEEEEE-TT--BSSSEEEEEEEEEEESS---